Protein AF-A0A4S3JMJ4-F1 (afdb_monomer_lite)

Structure (mmCIF, N/CA/C/O backbone):
data_AF-A0A4S3JMJ4-F1
#
_entry.id   AF-A0A4S3JMJ4-F1
#
loop_
_atom_site.group_PDB
_atom_site.id
_atom_site.type_symbol
_atom_site.label_atom_id
_atom_site.label_alt_id
_atom_site.label_comp_id
_atom_site.label_asym_id
_atom_site.label_entity_id
_atom_site.label_seq_id
_atom_site.pdbx_PDB_ins_code
_atom_site.Cartn_x
_atom_site.Cartn_y
_atom_site.Cartn_z
_atom_site.occupancy
_atom_site.B_iso_or_equiv
_atom_site.auth_seq_id
_atom_site.auth_comp_id
_atom_site.auth_asym_id
_atom_site.auth_atom_id
_atom_site.pdbx_PDB_model_num
ATOM 1 N N . MET A 1 1 ? -53.598 -18.082 16.039 1.00 34.44 1 MET A N 1
ATOM 2 C CA . MET A 1 1 ? -53.865 -16.667 16.364 1.00 34.44 1 MET A CA 1
ATOM 3 C C . MET A 1 1 ? -53.753 -16.555 17.878 1.00 34.44 1 MET A C 1
ATOM 5 O O . MET A 1 1 ? -54.760 -16.618 18.563 1.00 34.44 1 MET A O 1
ATOM 9 N N . PHE A 1 2 ? -52.523 -16.580 18.396 1.00 36.44 2 PHE A N 1
ATOM 10 C CA . PHE A 1 2 ? -52.249 -16.495 19.832 1.00 36.44 2 PHE A CA 1
ATOM 11 C C . PHE A 1 2 ? -51.761 -15.078 20.125 1.00 36.44 2 PHE A C 1
ATOM 13 O O . PHE A 1 2 ? -50.928 -14.547 19.395 1.00 36.44 2 PHE A O 1
ATOM 20 N N . GLN A 1 3 ? -52.410 -14.455 21.102 1.00 43.66 3 GLN A N 1
ATOM 21 C CA . GLN A 1 3 ? -52.150 -13.109 21.587 1.00 43.66 3 GLN A CA 1
ATOM 22 C C . GLN A 1 3 ? -50.841 -13.089 22.370 1.00 43.66 3 GLN A C 1
ATOM 24 O O . GLN A 1 3 ? -50.812 -13.617 23.471 1.00 43.66 3 GLN A O 1
ATOM 29 N N . ASP A 1 4 ? -49.839 -12.394 21.843 1.00 43.75 4 ASP A N 1
ATOM 30 C CA . ASP A 1 4 ? -48.772 -11.784 22.637 1.00 43.75 4 ASP A CA 1
ATOM 31 C C . ASP A 1 4 ? -48.846 -10.271 22.411 1.00 43.75 4 ASP A C 1
ATOM 33 O O . ASP A 1 4 ? -48.038 -9.660 21.717 1.00 43.75 4 ASP A O 1
ATOM 37 N N . VAL A 1 5 ? -49.897 -9.655 22.956 1.00 44.94 5 VAL A N 1
ATOM 38 C CA . VAL A 1 5 ? -49.856 -8.225 23.282 1.00 44.94 5 VAL A CA 1
ATOM 39 C C . VAL A 1 5 ? -49.286 -8.168 24.690 1.00 44.94 5 VAL A C 1
ATOM 41 O O . VAL A 1 5 ? -50.015 -8.048 25.670 1.00 44.94 5 VAL A O 1
ATOM 44 N N . GLU A 1 6 ? -47.980 -8.393 24.793 1.00 57.25 6 GLU A N 1
ATOM 45 C CA . GLU A 1 6 ? -47.245 -8.136 26.022 1.00 57.25 6 GLU A CA 1
ATOM 46 C C . GLU A 1 6 ? -47.404 -6.644 26.327 1.00 57.25 6 GLU A C 1
ATOM 48 O O . GLU A 1 6 ? -47.128 -5.786 25.483 1.00 57.25 6 GLU A O 1
ATOM 53 N N . ASP A 1 7 ? -47.983 -6.348 27.486 1.00 68.69 7 ASP A N 1
ATOM 54 C CA . ASP A 1 7 ? -48.546 -5.043 27.797 1.00 68.69 7 ASP A CA 1
ATOM 55 C C . ASP A 1 7 ? -47.449 -3.968 27.741 1.00 68.69 7 ASP A C 1
ATOM 57 O O . ASP A 1 7 ? -46.546 -3.916 28.581 1.00 68.69 7 ASP A O 1
ATOM 61 N N . THR A 1 8 ? -47.475 -3.136 26.698 1.00 70.25 8 THR A N 1
ATOM 62 C CA . THR A 1 8 ? -46.411 -2.154 26.413 1.00 70.25 8 THR A CA 1
ATOM 63 C C . THR A 1 8 ? -46.143 -1.210 27.593 1.00 70.25 8 THR A C 1
ATOM 65 O O . THR A 1 8 ? -45.007 -0.779 27.799 1.00 70.25 8 THR A O 1
ATOM 68 N N . GLU A 1 9 ? -47.164 -0.948 28.411 1.00 76.06 9 GLU A N 1
ATOM 69 C CA . GLU A 1 9 ? -47.095 -0.153 29.641 1.00 76.06 9 GLU A CA 1
ATOM 70 C C . GLU A 1 9 ? -46.301 -0.856 30.761 1.00 76.06 9 GLU A C 1
ATOM 72 O O . GLU A 1 9 ? -45.517 -0.224 31.479 1.00 76.06 9 GLU A O 1
ATOM 77 N N . SER A 1 10 ? -46.414 -2.185 30.853 1.00 83.25 10 SER A N 1
ATOM 78 C CA . SER A 1 10 ? -45.639 -3.016 31.781 1.00 83.25 10 SER A CA 1
ATOM 79 C C . SER A 1 10 ? -44.152 -3.037 31.413 1.00 83.25 10 SER A C 1
ATOM 81 O O . SER A 1 10 ? -43.294 -2.814 32.269 1.00 83.25 10 SER A O 1
ATOM 83 N N . LEU A 1 11 ? -43.828 -3.190 30.122 1.00 84.81 11 LEU A N 1
ATOM 84 C CA . LEU A 1 11 ? -42.441 -3.143 29.639 1.00 84.81 11 LEU A CA 1
ATOM 85 C C . LEU A 1 11 ? -41.800 -1.760 29.822 1.00 84.81 11 LEU A C 1
ATOM 87 O O . LEU A 1 11 ? -40.613 -1.666 30.142 1.00 84.81 11 LEU A O 1
ATOM 91 N N . MET A 1 12 ? -42.562 -0.676 29.655 1.00 87.44 12 MET A N 1
ATOM 92 C CA . MET A 1 12 ? -42.070 0.678 29.935 1.00 87.44 12 MET A CA 1
ATOM 93 C C . MET A 1 12 ? -41.735 0.869 31.417 1.00 87.44 12 MET A C 1
ATOM 95 O O . MET A 1 12 ? -40.676 1.409 31.740 1.00 87.44 12 MET A O 1
ATOM 99 N N . SER A 1 13 ? -42.585 0.356 32.306 1.00 89.69 13 SER A N 1
ATOM 100 C CA . SER A 1 13 ? -42.365 0.391 33.753 1.00 89.69 13 SER A CA 1
ATOM 101 C C . SER A 1 13 ? -41.167 -0.470 34.172 1.00 89.69 13 SER A C 1
ATOM 103 O O . SER A 1 13 ? -40.343 -0.035 34.974 1.00 89.69 13 SER A O 1
ATOM 105 N N . LEU A 1 14 ? -40.998 -1.651 33.566 1.00 88.94 14 LEU A N 1
ATOM 106 C CA . LEU A 1 14 ? -39.824 -2.500 33.771 1.00 88.94 14 LEU A CA 1
ATOM 107 C C . LEU A 1 14 ? -38.529 -1.776 33.378 1.00 88.94 14 LEU A C 1
ATOM 109 O O . LEU A 1 14 ? -37.580 -1.743 34.160 1.00 88.94 14 LEU A O 1
ATOM 113 N N . ARG A 1 15 ? -38.493 -1.158 32.191 1.00 91.19 15 ARG A N 1
ATOM 114 C CA . ARG A 1 15 ? -37.327 -0.392 31.718 1.00 91.19 15 ARG A CA 1
ATOM 115 C C . ARG A 1 15 ? -36.996 0.765 32.661 1.00 91.19 15 ARG A C 1
ATOM 117 O O . ARG A 1 15 ? -35.828 0.941 32.999 1.00 91.19 15 ARG A O 1
ATOM 124 N N . ALA A 1 16 ? -38.009 1.504 33.118 1.00 90.94 16 ALA A N 1
ATOM 125 C CA . ALA A 1 16 ? -37.833 2.607 34.060 1.00 90.94 16 ALA A CA 1
ATOM 126 C C . ALA A 1 16 ? -37.265 2.134 35.408 1.00 90.94 16 ALA A C 1
ATOM 128 O O . ALA A 1 16 ? -36.331 2.743 35.926 1.00 90.94 16 ALA A O 1
ATOM 129 N N . ASN A 1 17 ? -37.766 1.021 35.948 1.00 91.31 17 ASN A N 1
ATOM 130 C CA . ASN A 1 17 ? -37.261 0.454 37.199 1.00 91.31 17 ASN A CA 1
ATOM 131 C C . ASN A 1 17 ? -35.816 -0.040 37.058 1.00 91.31 17 ASN A C 1
ATOM 133 O O . ASN A 1 17 ? -34.991 0.224 37.926 1.00 91.31 17 ASN A O 1
ATOM 137 N N . ILE A 1 18 ? -35.472 -0.694 35.942 1.00 90.69 18 ILE A N 1
ATOM 138 C CA . ILE A 1 18 ? -34.091 -1.126 35.683 1.00 90.69 18 ILE A CA 1
ATOM 139 C C . ILE A 1 18 ? -33.140 0.072 35.617 1.00 90.69 18 ILE A C 1
ATOM 141 O O . ILE A 1 18 ? -32.036 -0.004 36.157 1.00 90.69 18 ILE A O 1
ATOM 145 N N . ASP A 1 19 ? -33.554 1.168 34.980 1.00 91.31 19 ASP A N 1
ATOM 146 C CA . ASP A 1 19 ? -32.738 2.378 34.879 1.00 91.31 19 ASP A CA 1
ATOM 147 C C . ASP A 1 19 ? -32.598 3.105 36.231 1.00 91.31 19 ASP A C 1
ATOM 149 O O . ASP A 1 19 ? -31.499 3.555 36.564 1.00 91.31 19 ASP A O 1
ATOM 153 N N . ASN A 1 20 ? -33.665 3.166 37.035 1.00 91.12 20 ASN A N 1
ATOM 154 C CA . ASN A 1 20 ? -33.661 3.825 38.347 1.00 91.12 20 ASN A CA 1
ATOM 155 C C . ASN A 1 20 ? -32.886 3.028 39.409 1.00 91.12 20 ASN A C 1
ATOM 157 O O . ASN A 1 20 ? -32.044 3.589 40.113 1.00 91.12 20 ASN A O 1
ATOM 161 N N . ASP A 1 21 ? -33.128 1.719 39.489 1.00 90.44 21 ASP A N 1
ATOM 162 C CA . ASP A 1 21 ? -32.590 0.850 40.542 1.00 90.44 21 ASP A CA 1
ATOM 163 C C . ASP A 1 21 ? -31.323 0.090 40.111 1.00 90.44 21 ASP A C 1
ATOM 165 O O . ASP A 1 21 ? -30.738 -0.655 40.900 1.00 90.44 21 ASP A O 1
ATOM 169 N N . LYS A 1 22 ? -30.864 0.294 38.865 1.00 91.88 22 LYS A N 1
ATOM 170 C CA . LYS A 1 22 ? -29.664 -0.329 38.274 1.00 91.88 22 LYS A CA 1
ATOM 171 C C . LYS A 1 22 ? -29.701 -1.857 38.360 1.00 91.88 22 LYS A C 1
ATOM 173 O O . LYS A 1 22 ? -28.810 -2.492 38.913 1.00 91.88 22 LYS A O 1
ATOM 178 N N . LEU A 1 23 ? -30.759 -2.472 37.848 1.00 91.56 23 LEU A N 1
ATOM 179 C CA . LEU A 1 23 ? -31.047 -3.883 38.138 1.00 91.56 23 LEU A CA 1
ATOM 180 C C . LEU A 1 23 ? -30.217 -4.904 37.337 1.00 91.56 23 LEU A C 1
ATOM 182 O O . LEU A 1 23 ? -30.327 -6.098 37.608 1.00 91.56 23 LEU A O 1
ATOM 186 N N . ILE A 1 24 ? -29.381 -4.479 36.384 1.00 92.44 24 ILE A N 1
ATOM 187 C CA . ILE A 1 24 ? -28.537 -5.396 35.599 1.00 92.44 24 ILE A CA 1
ATOM 188 C C . ILE A 1 24 ? -27.264 -5.692 36.390 1.00 92.44 24 ILE A C 1
ATOM 190 O O . ILE A 1 24 ? -26.502 -4.777 36.693 1.00 92.44 24 ILE A O 1
ATOM 194 N N . TYR A 1 25 ? -27.035 -6.955 36.741 1.00 92.81 25 TYR A N 1
ATOM 195 C CA . TYR A 1 25 ? -25.902 -7.365 37.568 1.00 92.81 25 TYR A CA 1
ATOM 196 C C . TYR A 1 25 ? -24.726 -7.849 36.714 1.00 92.81 25 TYR A C 1
ATOM 198 O O . TYR A 1 25 ? -24.914 -8.544 35.725 1.00 92.81 25 TYR A O 1
ATOM 206 N N . ASP A 1 26 ? -23.507 -7.502 37.111 1.00 90.81 26 ASP A N 1
ATOM 207 C CA . ASP A 1 26 ? -22.284 -8.091 36.571 1.00 90.81 26 ASP A CA 1
ATOM 208 C C . ASP A 1 26 ? -21.587 -8.909 37.665 1.00 90.81 26 ASP A C 1
ATOM 210 O O . ASP A 1 26 ? -21.115 -8.323 38.648 1.00 90.81 26 ASP A O 1
ATOM 214 N N . PRO A 1 27 ? -21.494 -10.242 37.513 1.00 88.19 27 PRO A N 1
ATOM 215 C CA . PRO A 1 27 ? -20.835 -11.096 38.490 1.00 88.19 27 PRO A CA 1
ATOM 216 C C . PRO A 1 27 ? -19.322 -10.865 38.568 1.00 88.19 27 PRO A C 1
ATOM 218 O O . PRO A 1 27 ? -18.734 -11.145 39.607 1.00 88.19 27 PRO A O 1
ATOM 221 N N . HIS A 1 28 ? -18.676 -10.344 37.519 1.00 84.94 28 HIS A N 1
ATOM 222 C CA . HIS A 1 28 ? -17.225 -10.147 37.510 1.00 84.94 28 HIS A CA 1
ATOM 223 C C . HIS A 1 28 ? -16.794 -8.914 38.303 1.00 84.94 28 HIS A C 1
ATOM 225 O O . HIS A 1 28 ? -15.772 -8.945 38.985 1.00 84.94 28 HIS A O 1
ATOM 231 N N . SER A 1 29 ? -17.558 -7.822 38.218 1.00 85.44 29 SER A N 1
ATOM 232 C CA . SER A 1 29 ? -17.281 -6.594 38.976 1.00 85.44 29 SER A CA 1
ATOM 233 C C . SER A 1 29 ? -18.107 -6.447 40.255 1.00 85.44 29 SER A C 1
ATOM 235 O O . SER A 1 29 ? -17.909 -5.472 40.983 1.00 85.44 29 SER A O 1
ATOM 237 N N . GLU A 1 30 ? -19.029 -7.381 40.512 1.00 89.81 30 GLU A N 1
ATOM 238 C CA . GLU A 1 30 ? -20.021 -7.354 41.596 1.00 89.81 30 GLU A CA 1
ATOM 239 C C . GLU A 1 30 ? -20.860 -6.060 41.625 1.00 89.81 30 GLU A C 1
ATOM 241 O O . GLU A 1 30 ? -21.354 -5.625 42.671 1.00 89.81 30 GLU A O 1
ATOM 246 N N . LYS A 1 31 ? -21.034 -5.422 40.462 1.00 92.06 31 LYS A N 1
ATOM 247 C CA . LYS A 1 31 ? -21.736 -4.141 40.315 1.00 92.06 31 LYS A CA 1
ATOM 248 C C . LYS A 1 31 ? -23.061 -4.290 39.588 1.00 92.06 31 LYS A C 1
ATOM 250 O O . LYS A 1 31 ? -23.382 -5.304 38.978 1.00 92.06 31 LYS A O 1
ATOM 255 N N . ARG A 1 32 ? -23.851 -3.230 39.713 1.00 92.81 32 ARG A N 1
ATOM 256 C CA . ARG A 1 32 ? -25.210 -3.099 39.207 1.00 92.81 32 ARG A CA 1
ATOM 257 C C . ARG A 1 32 ? -25.301 -1.892 38.279 1.00 92.81 32 ARG A C 1
ATOM 259 O O . ARG A 1 32 ? -24.840 -0.807 38.646 1.00 92.81 32 ARG A O 1
ATOM 266 N N . TYR A 1 33 ? -25.876 -2.084 37.097 1.00 92.81 33 TYR A N 1
ATOM 267 C CA . TYR A 1 33 ? -25.859 -1.128 35.993 1.00 92.81 33 TYR A CA 1
ATOM 268 C C . TYR A 1 33 ? -27.278 -0.794 35.494 1.00 92.81 33 TYR A C 1
ATOM 270 O O . TYR A 1 33 ? -28.146 -1.670 35.458 1.00 92.81 33 TYR A O 1
ATOM 278 N N . PRO A 1 34 ? -27.538 0.473 35.111 1.00 94.06 34 PRO A N 1
ATOM 279 C CA . PRO A 1 34 ? -28.722 0.844 34.336 1.00 94.06 34 PRO A CA 1
ATOM 280 C C . PRO A 1 34 ? -28.542 0.453 32.861 1.00 94.06 34 PRO A C 1
ATOM 282 O O . PRO A 1 34 ? -27.412 0.262 32.404 1.00 94.06 34 PRO A O 1
ATOM 285 N N . ARG A 1 35 ? -29.622 0.427 32.067 1.00 92.88 35 ARG A N 1
ATOM 286 C CA . ARG A 1 35 ? -29.556 -0.005 30.656 1.00 92.88 35 ARG A CA 1
ATOM 287 C C . ARG A 1 35 ? -28.624 0.869 29.825 1.00 92.88 35 ARG A C 1
ATOM 289 O O . ARG A 1 35 ? -27.892 0.361 28.986 1.00 92.88 35 ARG A O 1
ATOM 296 N N . GLY A 1 36 ? -28.607 2.180 30.082 1.00 87.56 36 GLY A N 1
ATOM 297 C CA . GLY A 1 36 ? -27.750 3.133 29.362 1.00 87.56 36 GLY A CA 1
ATOM 298 C C . GLY A 1 36 ? -26.242 2.887 29.525 1.00 87.56 36 GLY A C 1
ATOM 299 O O . GLY A 1 36 ? -25.457 3.410 28.739 1.00 87.56 36 GLY A O 1
ATOM 300 N N . GLN A 1 37 ? -25.829 2.088 30.514 1.00 91.69 37 GLN A N 1
ATOM 301 C CA . GLN A 1 37 ? -24.431 1.697 30.729 1.00 91.69 37 GLN A CA 1
ATOM 302 C C . GLN A 1 37 ? -24.124 0.280 30.237 1.00 91.69 37 GLN A C 1
ATOM 304 O O . GLN A 1 37 ? -23.021 -0.206 30.461 1.00 91.69 37 GLN A O 1
ATOM 309 N N . CYS A 1 38 ? -25.064 -0.369 29.557 1.00 93.44 38 CYS A N 1
ATOM 310 C CA . CYS A 1 38 ? -24.920 -1.722 29.042 1.00 93.44 38 CYS A CA 1
ATOM 311 C C . CYS A 1 38 ? -24.902 -1.727 27.513 1.00 93.44 38 CYS A C 1
ATOM 313 O O . CYS A 1 38 ? -25.484 -0.853 26.866 1.00 93.44 38 CYS A O 1
ATOM 315 N N . ILE A 1 39 ? -24.246 -2.734 26.946 1.00 95.19 39 ILE A N 1
ATOM 316 C CA . ILE A 1 39 ? -24.194 -2.994 25.512 1.00 95.19 39 ILE A CA 1
ATOM 317 C C . ILE A 1 39 ? -24.253 -4.500 25.255 1.00 95.19 39 ILE A C 1
ATOM 319 O O . ILE A 1 39 ? -23.715 -5.300 26.025 1.00 95.19 39 ILE A O 1
ATOM 323 N N . TRP A 1 40 ? -24.919 -4.898 24.172 1.00 95.50 40 TRP A N 1
ATOM 324 C CA . TRP A 1 40 ? -24.987 -6.302 23.781 1.00 95.50 40 TRP A CA 1
ATOM 325 C C . TRP A 1 40 ? -23.726 -6.721 23.014 1.00 95.50 40 TRP A C 1
ATOM 327 O O . TRP A 1 40 ? -23.715 -6.804 21.791 1.00 95.50 40 TRP A O 1
ATOM 337 N N . ALA A 1 41 ? -22.632 -6.908 23.748 1.00 92.19 41 ALA A N 1
ATOM 338 C CA . ALA A 1 41 ? -21.333 -7.326 23.229 1.00 92.19 41 ALA A CA 1
ATOM 339 C C . ALA A 1 41 ? -20.646 -8.292 24.210 1.00 92.19 41 ALA A C 1
ATOM 341 O O . ALA A 1 41 ? -21.002 -8.296 25.395 1.00 92.19 41 ALA A O 1
ATOM 342 N N . PRO A 1 42 ? -19.657 -9.079 23.743 1.00 88.12 42 PRO A N 1
ATOM 343 C CA . PRO A 1 42 ? -18.972 -10.058 24.586 1.00 88.12 42 PRO A CA 1
ATOM 344 C C . PRO A 1 42 ? -18.136 -9.385 25.670 1.00 88.12 42 PRO A C 1
ATOM 346 O O . PRO A 1 42 ? -18.064 -9.855 26.797 1.00 88.12 42 PRO A O 1
ATOM 349 N N . THR A 1 43 ? -17.556 -8.231 25.351 1.00 87.38 43 THR A N 1
ATOM 350 C CA . THR A 1 43 ? -16.670 -7.490 26.242 1.00 87.38 43 THR A CA 1
ATOM 351 C C . THR A 1 43 ? -17.112 -6.037 26.384 1.00 87.38 43 THR A C 1
ATOM 353 O O . THR A 1 43 ? -18.020 -5.551 25.705 1.00 87.38 43 THR A O 1
ATOM 356 N N . ARG A 1 44 ? -16.478 -5.326 27.321 1.00 87.75 44 ARG A N 1
ATOM 357 C CA . ARG A 1 44 ? -16.705 -3.897 27.558 1.00 87.75 44 ARG A CA 1
ATOM 358 C C . ARG A 1 44 ? -16.294 -3.074 26.333 1.00 87.75 44 ARG A C 1
ATOM 360 O O . ARG A 1 44 ? -15.192 -3.242 25.820 1.00 87.75 44 ARG A O 1
ATOM 367 N N . ILE A 1 45 ? -17.131 -2.115 25.940 1.00 87.56 45 ILE A N 1
ATOM 368 C CA . ILE A 1 45 ? -16.832 -1.155 24.870 1.00 87.56 45 ILE A CA 1
ATOM 369 C C . ILE A 1 45 ? -16.911 0.256 25.456 1.00 87.56 45 ILE A C 1
ATOM 371 O O . ILE A 1 45 ? -17.978 0.734 25.849 1.00 87.56 45 ILE A O 1
ATOM 375 N N . GLY A 1 46 ? -15.757 0.918 25.568 1.00 83.75 46 GLY A N 1
ATOM 376 C CA . GLY A 1 46 ? -15.641 2.221 26.226 1.00 83.75 46 GLY A CA 1
ATOM 377 C C . GLY A 1 46 ? -16.161 2.179 27.666 1.00 83.75 46 GLY A C 1
ATOM 378 O O . GLY A 1 46 ? -15.635 1.455 28.514 1.00 83.75 46 GLY A O 1
ATOM 379 N N . ASN A 1 47 ? -17.223 2.940 27.944 1.00 83.38 47 ASN A N 1
ATOM 380 C CA . ASN A 1 47 ? -17.842 2.993 29.270 1.00 83.38 47 ASN A CA 1
ATOM 381 C C . ASN A 1 47 ? -18.997 2.007 29.488 1.00 83.38 47 ASN A C 1
ATOM 383 O O . ASN A 1 47 ? -19.511 1.934 30.607 1.00 83.38 47 ASN A O 1
ATOM 387 N N . GLN A 1 48 ? -19.382 1.247 28.461 1.00 89.44 48 GLN A N 1
ATOM 388 C CA . GLN A 1 48 ? -20.519 0.334 28.515 1.00 89.44 48 GLN A CA 1
ATOM 389 C C . GLN A 1 48 ? -20.073 -1.104 28.778 1.00 89.44 48 GLN A C 1
ATOM 391 O O . GLN A 1 48 ? -19.128 -1.591 28.156 1.00 89.44 48 GLN A O 1
ATOM 396 N N . ILE A 1 49 ? -20.756 -1.790 29.695 1.00 91.62 49 ILE A N 1
ATOM 397 C CA . ILE A 1 49 ? -20.486 -3.193 30.014 1.00 91.62 49 ILE A CA 1
ATOM 398 C C . ILE A 1 49 ? -21.084 -4.133 28.963 1.00 91.62 49 ILE A C 1
ATOM 400 O O . ILE A 1 49 ? -22.238 -3.961 28.570 1.00 91.62 49 ILE A O 1
ATOM 404 N N . GLY A 1 50 ? -20.292 -5.113 28.524 1.00 93.12 50 GLY A N 1
ATOM 405 C CA . GLY A 1 50 ? -20.735 -6.172 27.621 1.00 93.12 50 GLY A CA 1
ATOM 406 C C . GLY A 1 50 ? -21.543 -7.228 28.367 1.00 93.12 50 GLY A C 1
ATOM 407 O O . GLY A 1 50 ? -21.111 -7.703 29.414 1.00 93.12 50 GLY A O 1
ATOM 408 N N . LEU A 1 51 ? -22.725 -7.564 27.853 1.00 94.62 51 LEU A N 1
ATOM 409 C CA . LEU A 1 51 ? -23.637 -8.517 28.489 1.00 94.62 51 LEU A CA 1
ATOM 410 C C . LEU A 1 51 ? -23.690 -9.891 27.814 1.00 94.62 51 LEU A C 1
ATOM 412 O O . LEU A 1 51 ? -24.174 -10.828 28.445 1.00 94.62 51 LEU A O 1
ATOM 416 N N . SER A 1 52 ? -23.220 -10.042 26.572 1.00 93.94 52 SER A N 1
ATOM 417 C CA . SER A 1 52 ? -23.496 -11.268 25.808 1.00 93.94 52 SER A CA 1
ATOM 418 C C . SER A 1 52 ? -22.705 -12.483 26.304 1.00 93.94 52 SER A C 1
ATOM 420 O O . SER A 1 52 ? -23.154 -13.606 26.121 1.00 93.94 52 SER A O 1
ATOM 422 N N . GLU A 1 53 ? -21.557 -12.290 26.963 1.00 93.50 53 GLU A N 1
ATOM 423 C CA . GLU A 1 53 ? -20.845 -13.382 27.651 1.00 93.50 53 GLU A CA 1
ATOM 424 C C . GLU A 1 53 ? -21.412 -13.675 29.048 1.00 93.50 53 GLU A C 1
ATOM 426 O O . GLU A 1 53 ? -21.383 -14.819 29.496 1.00 93.50 53 GLU A O 1
ATOM 431 N N . ILE A 1 54 ? -21.955 -12.662 29.732 1.00 93.31 54 ILE A N 1
ATOM 432 C CA . ILE A 1 54 ? -22.536 -12.809 31.077 1.00 93.31 54 ILE A CA 1
ATOM 433 C C . ILE A 1 54 ? -23.885 -13.535 30.997 1.00 93.31 54 ILE A C 1
ATOM 435 O O . ILE A 1 54 ? -24.220 -14.350 31.857 1.00 93.31 54 ILE A O 1
ATOM 439 N N . TYR A 1 55 ? -24.661 -13.230 29.957 1.00 94.00 55 TYR A N 1
ATOM 440 C CA . TYR A 1 55 ? -26.035 -13.684 29.783 1.00 94.00 55 TYR A CA 1
ATOM 441 C C . TYR A 1 55 ? -26.296 -14.229 28.369 1.00 94.00 55 TYR A C 1
ATOM 443 O O . TYR A 1 55 ? -27.200 -13.733 27.699 1.00 94.00 55 TYR A O 1
ATOM 451 N N . PRO A 1 56 ? -25.554 -15.247 27.898 1.00 93.31 56 PRO A N 1
ATOM 452 C CA . PRO A 1 56 ? -25.582 -15.679 26.496 1.00 93.31 56 PRO A CA 1
ATOM 453 C C . PRO A 1 56 ? -26.974 -16.105 26.011 1.00 93.31 56 PRO A C 1
ATOM 455 O O . PRO A 1 56 ? -27.345 -15.817 24.878 1.00 93.31 56 PRO A O 1
ATOM 458 N N . ASP A 1 57 ? -27.776 -16.715 26.886 1.00 95.44 57 ASP A N 1
ATOM 459 C CA . ASP A 1 57 ? -29.105 -17.233 26.543 1.00 95.44 57 ASP A CA 1
ATOM 460 C C . ASP A 1 57 ? -30.225 -16.174 26.617 1.00 95.44 57 ASP A C 1
ATOM 462 O O . ASP A 1 57 ? -31.395 -16.492 26.411 1.00 95.44 57 ASP A O 1
ATOM 466 N N . LEU A 1 58 ? -29.900 -14.917 26.952 1.00 94.25 58 LEU A N 1
ATOM 467 C CA . LEU A 1 58 ? -30.883 -13.853 27.214 1.00 94.25 58 LEU A CA 1
ATOM 468 C C . LEU A 1 58 ? -30.871 -12.731 26.164 1.00 94.25 58 LEU A C 1
ATOM 470 O O . LEU A 1 58 ? -31.330 -11.624 26.453 1.00 94.25 58 LEU A O 1
ATOM 474 N N . GLU A 1 59 ? -30.382 -13.001 24.953 1.00 93.19 59 GLU A N 1
ATOM 475 C CA . GLU A 1 59 ? -30.327 -12.019 23.859 1.00 93.19 59 GLU A CA 1
ATOM 476 C C . GLU A 1 59 ? -31.683 -11.362 23.587 1.00 93.19 59 GLU A C 1
ATOM 478 O O . GLU A 1 59 ? -31.796 -10.141 23.667 1.00 93.19 59 GLU A O 1
ATOM 483 N N . GLU A 1 60 ? -32.730 -12.160 23.358 1.00 93.25 60 GLU A N 1
ATOM 484 C CA . GLU A 1 60 ? -34.083 -11.659 23.072 1.00 93.25 60 GLU A CA 1
ATOM 485 C C . GLU A 1 60 ? -34.602 -10.757 24.208 1.00 93.25 60 GLU A C 1
ATOM 487 O O . GLU A 1 60 ? -35.214 -9.708 23.991 1.00 93.25 60 GLU A O 1
ATOM 492 N N . PHE A 1 61 ? -34.302 -11.114 25.459 1.00 92.88 61 PHE A N 1
ATOM 493 C CA . PHE A 1 61 ? -34.701 -10.305 26.604 1.00 92.88 61 PHE A CA 1
ATOM 494 C C . PHE A 1 61 ? -33.947 -8.969 26.647 1.00 92.88 61 PHE A C 1
ATOM 496 O O . PHE A 1 61 ? -34.559 -7.911 26.808 1.00 92.88 61 PHE A O 1
ATOM 503 N N . PHE A 1 62 ? -32.624 -8.974 26.491 1.00 94.25 62 PHE A N 1
ATOM 504 C CA . PHE A 1 62 ? -31.836 -7.748 26.597 1.00 94.25 62 PHE A CA 1
ATOM 505 C C . PHE A 1 62 ? -31.987 -6.834 25.379 1.00 94.25 62 PHE A C 1
ATOM 507 O O . PHE A 1 62 ? -32.152 -5.621 25.544 1.00 94.25 62 PHE A O 1
ATOM 514 N N . VAL A 1 63 ? -31.971 -7.397 24.175 1.00 93.62 63 VAL A N 1
ATOM 515 C CA . VAL A 1 63 ? -32.025 -6.640 22.924 1.00 93.62 63 VAL A CA 1
ATOM 516 C C . VAL A 1 63 ? -33.460 -6.226 22.608 1.00 93.62 63 VAL A C 1
ATOM 518 O O . VAL A 1 63 ? -33.718 -5.032 22.457 1.00 93.62 63 VAL A O 1
ATOM 521 N N . ASP A 1 64 ? -34.421 -7.151 22.610 1.00 91.62 64 ASP A N 1
ATOM 522 C CA . ASP A 1 64 ? -35.777 -6.846 22.132 1.00 91.62 64 ASP A CA 1
ATOM 523 C C . ASP A 1 64 ? -36.669 -6.280 23.240 1.00 91.62 64 ASP A C 1
ATOM 525 O O . ASP A 1 64 ? -37.399 -5.302 23.040 1.00 91.62 64 ASP A O 1
ATOM 529 N N . ARG A 1 65 ? -36.605 -6.852 24.451 1.00 91.31 65 ARG A N 1
ATOM 530 C CA . ARG A 1 65 ? -37.445 -6.392 25.572 1.00 91.31 65 ARG A CA 1
ATOM 531 C C . ARG A 1 65 ? -36.841 -5.200 26.293 1.00 91.31 65 ARG A C 1
ATOM 533 O O . ARG A 1 65 ? -37.541 -4.207 26.508 1.00 91.31 65 ARG A O 1
ATOM 540 N N . LEU A 1 66 ? -35.556 -5.236 26.631 1.00 91.19 66 LEU A N 1
ATOM 541 C CA . LEU A 1 66 ? -34.891 -4.136 27.333 1.00 91.19 66 LEU A CA 1
ATOM 542 C C . LEU A 1 66 ? -34.298 -3.073 26.405 1.00 91.19 66 LEU A C 1
ATOM 544 O O . LEU A 1 66 ? -33.915 -2.018 26.908 1.00 91.19 66 LEU A O 1
ATOM 548 N N . LEU A 1 67 ? -34.295 -3.270 25.082 1.00 92.25 67 LEU A N 1
ATOM 549 C CA . LEU A 1 67 ? -33.759 -2.309 24.106 1.00 92.25 67 LEU A CA 1
ATOM 550 C C . LEU A 1 67 ? -32.293 -1.936 24.370 1.00 92.25 67 LEU A C 1
ATOM 552 O O . LEU A 1 67 ? -31.884 -0.791 24.141 1.00 92.25 67 LEU A O 1
ATOM 556 N N . ILE A 1 68 ? -31.507 -2.878 24.894 1.00 92.69 68 ILE A N 1
ATOM 557 C CA . ILE A 1 68 ? -30.057 -2.729 24.983 1.00 92.69 68 ILE A CA 1
ATOM 558 C C . ILE A 1 68 ? -29.501 -2.943 23.585 1.00 92.69 68 ILE A C 1
ATOM 560 O O . ILE A 1 68 ? -29.694 -3.984 22.966 1.00 92.69 68 ILE A O 1
ATOM 564 N N . LYS A 1 69 ? -28.840 -1.913 23.068 1.00 90.88 69 LYS A N 1
ATOM 565 C CA . LYS A 1 69 ? -28.399 -1.903 21.679 1.00 90.88 69 LYS A CA 1
ATOM 566 C C . LYS A 1 69 ? -27.188 -2.827 21.490 1.00 90.88 69 LYS A C 1
ATOM 568 O O . LYS A 1 69 ? -26.326 -2.864 22.375 1.00 90.88 69 LYS A O 1
ATOM 573 N N . PRO A 1 70 ? -27.079 -3.513 20.340 1.00 91.06 70 PRO A N 1
ATOM 574 C CA . PRO A 1 70 ? -25.799 -4.038 19.887 1.00 91.06 70 PRO A CA 1
ATOM 575 C C . PRO A 1 70 ? -24.835 -2.880 19.554 1.00 91.06 70 PRO A C 1
ATOM 577 O O . PRO A 1 70 ? -25.277 -1.731 19.416 1.00 91.06 70 PRO A O 1
ATOM 580 N N . PRO A 1 71 ? -23.525 -3.151 19.424 1.00 92.62 71 PRO A N 1
ATOM 581 C CA . PRO A 1 71 ? -22.548 -2.139 19.060 1.00 92.62 71 PRO A CA 1
ATOM 582 C C . PRO A 1 71 ? -22.870 -1.485 17.723 1.00 92.62 71 PRO A C 1
ATOM 584 O O . PRO A 1 71 ? -23.134 -2.159 16.728 1.00 92.62 71 PRO A O 1
ATOM 587 N N . SER A 1 72 ? -22.822 -0.157 17.706 1.00 92.31 72 SER A N 1
ATOM 588 C CA . SER A 1 72 ? -22.898 0.639 16.488 1.00 92.31 72 SER A CA 1
ATOM 589 C C . SER A 1 72 ? -21.580 1.366 16.239 1.00 92.31 72 SER A C 1
ATOM 591 O O . SER A 1 72 ? -20.704 1.444 17.103 1.00 92.31 72 SER A O 1
ATOM 593 N N . LEU A 1 73 ? -21.455 1.959 15.056 1.00 92.12 73 LEU A N 1
ATOM 594 C CA . LEU A 1 73 ? -20.326 2.813 14.703 1.00 92.12 73 LEU A CA 1
ATOM 595 C C . LEU A 1 73 ? -20.140 3.972 15.712 1.00 92.12 73 LEU A C 1
ATOM 597 O O . LEU A 1 73 ? -19.021 4.212 16.166 1.00 92.12 73 LEU A O 1
ATOM 601 N N . ASP A 1 74 ? -21.230 4.589 16.188 1.00 90.81 74 ASP A N 1
ATOM 602 C CA . ASP A 1 74 ? -21.193 5.621 17.242 1.00 90.81 74 ASP A CA 1
ATOM 603 C C . ASP A 1 74 ? -20.628 5.109 18.577 1.00 90.81 74 ASP A C 1
ATOM 605 O O . ASP A 1 74 ? -19.939 5.844 19.298 1.00 90.81 74 ASP A O 1
ATOM 609 N N . THR A 1 75 ? -20.905 3.846 18.920 1.00 92.12 75 THR A N 1
ATOM 610 C CA . THR A 1 75 ? -20.345 3.203 20.113 1.00 92.12 75 THR A CA 1
ATOM 611 C C . THR A 1 75 ? -18.821 3.160 20.020 1.00 92.12 75 THR A C 1
ATOM 613 O O . THR A 1 75 ? -18.133 3.604 20.942 1.00 92.12 75 THR A O 1
ATOM 616 N N . TYR A 1 76 ? -18.280 2.680 18.899 1.00 94.00 76 TYR A N 1
ATOM 617 C CA . TYR A 1 76 ? -16.832 2.568 18.714 1.00 94.00 76 TYR A CA 1
ATOM 618 C C . TYR A 1 76 ? -16.149 3.929 18.543 1.00 94.00 76 TYR A C 1
ATOM 620 O O . TYR A 1 76 ? -15.028 4.122 19.012 1.00 94.00 76 TYR A O 1
ATOM 628 N N . PHE A 1 77 ? -16.836 4.922 17.976 1.00 92.69 77 PHE A N 1
ATOM 629 C CA . PHE A 1 77 ? -16.350 6.304 17.968 1.00 92.69 77 PHE A CA 1
ATOM 630 C C . PHE A 1 77 ? -16.217 6.868 19.376 1.00 92.69 77 PHE A C 1
ATOM 632 O O . PHE A 1 77 ? -15.218 7.508 19.705 1.00 92.69 77 PHE A O 1
ATOM 639 N N . SER A 1 78 ? -17.217 6.617 20.219 1.00 89.94 78 SER A N 1
ATOM 640 C CA . SER A 1 78 ? -17.192 7.030 21.620 1.00 89.94 78 SER A CA 1
ATOM 641 C C . SER A 1 78 ? -16.075 6.313 22.385 1.00 89.94 78 SER A C 1
ATOM 643 O O . SER A 1 78 ? -15.401 6.940 23.201 1.00 89.94 78 SER A O 1
ATOM 645 N N . GLN A 1 79 ? -15.820 5.035 22.075 1.00 91.75 79 GLN A N 1
ATOM 646 C CA . GLN A 1 79 ? -14.683 4.288 22.615 1.00 91.75 79 GLN A CA 1
ATOM 647 C C . GLN A 1 79 ? -13.345 4.919 22.210 1.00 91.75 79 GLN A C 1
ATOM 649 O O . GLN A 1 79 ? -12.540 5.210 23.091 1.00 91.75 79 GLN A O 1
ATOM 654 N N . LEU A 1 80 ? -13.109 5.187 20.921 1.00 92.31 80 LEU A N 1
ATOM 655 C CA . LEU A 1 80 ? -11.864 5.824 20.467 1.00 92.31 80 LEU A CA 1
ATOM 656 C C . LEU A 1 80 ? -11.657 7.208 21.091 1.00 92.31 80 LEU A C 1
ATOM 658 O O . LEU A 1 80 ? -10.544 7.542 21.491 1.00 92.31 80 LEU A O 1
ATOM 662 N N . LYS A 1 81 ? -12.727 7.999 21.224 1.00 90.12 81 LYS A N 1
ATOM 663 C CA . LYS A 1 81 ? -12.673 9.303 21.900 1.00 90.12 81 LYS A CA 1
ATOM 664 C C . LYS A 1 81 ? -12.300 9.161 23.375 1.00 90.12 81 LYS A C 1
ATOM 666 O O . LYS A 1 81 ? -11.435 9.899 23.833 1.00 90.12 81 LYS A O 1
ATOM 671 N N . SER A 1 82 ? -12.887 8.202 24.096 1.00 88.44 82 SER A N 1
ATOM 672 C CA . SER A 1 82 ? -12.506 7.901 25.487 1.00 88.44 82 SER A CA 1
ATOM 673 C C . SER A 1 82 ? -11.023 7.564 25.578 1.00 88.44 82 SER A C 1
ATOM 675 O O . SER A 1 82 ? -10.285 8.243 26.290 1.00 88.44 82 SER A O 1
ATOM 677 N N . LEU A 1 83 ? -10.581 6.600 24.765 1.00 88.12 83 LEU A N 1
ATOM 678 C CA . LEU A 1 83 ? -9.196 6.142 24.731 1.00 88.12 83 LEU A CA 1
ATOM 679 C C . LEU A 1 83 ? -8.230 7.297 24.443 1.00 88.12 83 LEU A C 1
ATOM 681 O O . LEU A 1 83 ? -7.208 7.393 25.101 1.00 88.12 83 LEU A O 1
ATOM 685 N N . SER A 1 84 ? -8.572 8.235 23.552 1.00 82.44 84 SER A N 1
ATOM 686 C CA . SER A 1 84 ? -7.713 9.397 23.255 1.00 82.44 84 SER A CA 1
ATOM 687 C C . SER A 1 84 ? -7.494 10.363 24.430 1.00 82.44 84 SER A C 1
ATOM 689 O O . SER A 1 84 ? -6.558 11.157 24.404 1.00 82.44 84 SER A O 1
ATOM 691 N N . THR A 1 85 ? -8.348 10.315 25.457 1.00 82.25 85 THR A N 1
ATOM 692 C CA . THR A 1 85 ? -8.276 11.201 26.635 1.00 82.25 85 THR A CA 1
ATOM 693 C C . THR A 1 85 ? -7.679 10.532 27.872 1.00 82.25 85 THR A C 1
ATOM 695 O O . THR A 1 85 ? -7.458 11.194 28.886 1.00 82.25 85 THR A O 1
ATOM 698 N N . GLU A 1 86 ? -7.428 9.226 27.817 1.00 78.81 86 GLU A N 1
ATOM 699 C CA . GLU A 1 86 ? -6.910 8.459 28.944 1.00 78.81 86 GLU A CA 1
ATOM 700 C C . GLU A 1 86 ? -5.387 8.607 29.067 1.00 78.81 86 GLU A C 1
ATOM 702 O O . GLU A 1 86 ? -4.650 8.548 28.087 1.00 78.81 86 GLU A O 1
ATOM 707 N N . ASN A 1 87 ? -4.884 8.741 30.299 1.00 65.81 87 ASN A N 1
ATOM 708 C CA . ASN A 1 87 ? -3.444 8.887 30.560 1.00 65.81 87 ASN A CA 1
ATOM 709 C C . ASN A 1 87 ? -2.625 7.621 30.225 1.00 65.81 87 ASN A C 1
ATOM 711 O O . ASN A 1 87 ? -1.399 7.677 30.191 1.00 65.81 87 ASN A O 1
ATOM 715 N N . SER A 1 88 ? -3.278 6.469 30.034 1.00 73.31 88 SER A N 1
ATOM 716 C CA . SER A 1 88 ? -2.637 5.188 29.718 1.00 73.31 88 SER A CA 1
ATOM 717 C C . SER A 1 88 ? -3.448 4.451 28.656 1.00 73.31 88 SER A C 1
ATOM 719 O O . SER A 1 88 ? -4.289 3.608 28.957 1.00 73.31 88 SER A O 1
ATOM 721 N N . VAL A 1 89 ? -3.208 4.807 27.396 1.00 78.81 89 VAL A N 1
ATOM 722 C CA . VAL A 1 89 ? -3.905 4.220 26.249 1.00 78.81 89 VAL A CA 1
ATOM 723 C C . VAL A 1 89 ? -3.240 2.909 25.853 1.00 78.81 89 VAL A C 1
ATOM 725 O O . VAL A 1 89 ? -2.098 2.892 25.381 1.00 78.81 89 VAL A O 1
ATOM 728 N N . LYS A 1 90 ? -3.961 1.797 26.000 1.00 84.06 90 LYS A N 1
ATOM 729 C CA . LYS A 1 90 ? -3.494 0.506 25.492 1.00 84.06 90 LYS A CA 1
ATOM 730 C C . LYS A 1 90 ? -3.639 0.470 23.978 1.00 84.06 90 LYS A C 1
ATOM 732 O O . LYS A 1 90 ? -4.729 0.640 23.438 1.00 84.06 90 LYS A O 1
ATOM 737 N N . TYR A 1 91 ? -2.533 0.193 23.300 1.00 86.69 91 TYR A N 1
ATOM 738 C CA . TYR A 1 91 ? -2.505 0.084 21.845 1.00 86.69 91 TYR A CA 1
ATOM 739 C C . TYR A 1 91 ? -3.518 -0.942 21.313 1.00 86.69 91 TYR A C 1
ATOM 741 O O . TYR A 1 91 ? -4.242 -0.648 20.365 1.00 86.69 91 TYR A O 1
ATOM 749 N N . ASP A 1 92 ? -3.608 -2.117 21.944 1.00 89.06 92 ASP A N 1
ATOM 750 C CA . ASP A 1 92 ? -4.482 -3.202 21.478 1.00 89.06 92 ASP A CA 1
ATOM 751 C C . ASP A 1 92 ? -5.967 -2.807 21.514 1.00 89.06 92 ASP A C 1
ATOM 753 O O . ASP A 1 92 ? -6.724 -3.169 20.610 1.00 89.06 92 ASP A O 1
ATOM 757 N N . ASP A 1 93 ? -6.374 -1.992 22.493 1.00 89.06 93 ASP A N 1
ATOM 758 C CA . ASP A 1 93 ? -7.746 -1.483 22.602 1.00 89.06 93 ASP A CA 1
ATOM 759 C C . ASP A 1 93 ? -8.062 -0.508 21.456 1.00 89.06 93 ASP A C 1
ATOM 761 O O . ASP A 1 93 ? -9.140 -0.570 20.860 1.00 89.06 93 ASP A O 1
ATOM 765 N N . VAL A 1 94 ? -7.099 0.348 21.089 1.00 91.75 94 VAL A N 1
ATOM 766 C CA . VAL A 1 94 ? -7.231 1.286 19.962 1.00 91.75 94 VAL A CA 1
ATOM 767 C C . VAL A 1 94 ? -7.322 0.541 18.635 1.00 91.75 94 VAL A C 1
ATOM 769 O O . VAL A 1 94 ? -8.223 0.813 17.843 1.00 91.75 94 VAL A O 1
ATOM 772 N N . ILE A 1 95 ? -6.432 -0.425 18.383 1.00 92.69 95 ILE A N 1
ATOM 773 C CA . ILE A 1 95 ? -6.468 -1.210 17.141 1.00 92.69 95 ILE A CA 1
ATOM 774 C C . ILE A 1 95 ? -7.751 -2.024 17.036 1.00 92.69 95 ILE A C 1
ATOM 776 O O . ILE A 1 95 ? -8.343 -2.086 15.959 1.00 92.69 95 ILE A O 1
ATOM 780 N N . THR A 1 96 ? -8.204 -2.618 18.138 1.00 92.75 96 THR A N 1
ATOM 781 C CA . THR A 1 96 ? -9.466 -3.365 18.171 1.00 92.75 96 THR A CA 1
ATOM 782 C C . THR A 1 96 ? -10.643 -2.455 17.833 1.00 92.75 96 THR A C 1
ATOM 784 O O . THR A 1 96 ? -11.459 -2.808 16.985 1.00 92.75 96 THR A O 1
ATOM 787 N N . ALA A 1 97 ? -10.702 -1.252 18.410 1.00 93.69 97 ALA A N 1
ATOM 788 C CA . ALA A 1 97 ? -11.741 -0.281 18.085 1.00 93.69 97 ALA A CA 1
ATOM 789 C C . ALA A 1 97 ? -11.687 0.168 16.611 1.00 93.69 97 ALA A C 1
ATOM 791 O O . ALA A 1 97 ? -12.727 0.222 15.957 1.00 93.69 97 ALA A O 1
ATOM 792 N N . ILE A 1 98 ? -10.493 0.420 16.055 1.00 95.81 98 ILE A N 1
ATOM 793 C CA . ILE A 1 98 ? -10.319 0.747 14.628 1.00 95.81 98 ILE A CA 1
ATOM 794 C C . ILE A 1 98 ? -10.816 -0.395 13.734 1.00 95.81 98 ILE A C 1
ATOM 796 O O . ILE A 1 98 ? -11.519 -0.139 12.759 1.00 95.81 98 ILE A O 1
ATOM 800 N N . ARG A 1 99 ? -10.471 -1.649 14.051 1.00 95.31 99 ARG A N 1
ATOM 801 C CA . ARG A 1 99 ? -10.924 -2.824 13.290 1.00 95.31 99 ARG A CA 1
ATOM 802 C C . ARG A 1 99 ? -12.440 -2.967 13.335 1.00 95.31 99 ARG A C 1
ATOM 804 O O . ARG A 1 99 ? -13.052 -3.072 12.281 1.00 95.31 99 ARG A O 1
ATOM 811 N N . ASN A 1 100 ? -13.035 -2.852 14.521 1.00 94.56 100 ASN A N 1
ATOM 812 C CA . ASN A 1 100 ? -14.485 -2.909 14.670 1.00 94.56 100 ASN A CA 1
ATOM 813 C C . ASN A 1 100 ? -15.182 -1.826 13.840 1.00 94.56 100 ASN A C 1
ATOM 815 O O . ASN A 1 100 ? -16.204 -2.107 13.235 1.00 94.56 100 ASN A O 1
ATOM 819 N N . ILE A 1 101 ? -14.628 -0.608 13.763 1.00 96.00 101 ILE A N 1
ATOM 820 C CA . ILE A 1 101 ? -15.150 0.449 12.882 1.00 96.00 101 ILE A CA 1
ATOM 821 C C . ILE A 1 101 ? -14.975 0.072 11.410 1.00 96.00 101 ILE A C 1
ATOM 823 O O . ILE A 1 101 ? -15.906 0.234 10.628 1.00 96.00 101 ILE A O 1
ATOM 827 N N . ASN A 1 102 ? -13.796 -0.420 11.025 1.00 96.31 102 ASN A N 1
ATOM 828 C CA . ASN A 1 102 ? -13.498 -0.836 9.656 1.00 96.31 102 ASN A CA 1
ATOM 829 C C . ASN A 1 102 ? -14.463 -1.925 9.157 1.00 96.31 102 ASN A C 1
ATOM 831 O O . ASN A 1 102 ? -14.846 -1.888 7.991 1.00 96.31 102 ASN A O 1
ATOM 835 N N . ASP A 1 103 ? -14.915 -2.827 10.030 1.00 94.69 103 ASP A N 1
ATOM 836 C CA . ASP A 1 103 ? -15.869 -3.893 9.693 1.00 94.69 103 ASP A CA 1
ATOM 837 C C . ASP A 1 103 ? -17.257 -3.359 9.285 1.00 94.69 103 ASP A C 1
ATOM 839 O O . ASP A 1 103 ? -17.984 -4.029 8.548 1.00 94.69 103 ASP A O 1
ATOM 843 N N . PHE A 1 104 ? -17.608 -2.122 9.665 1.00 94.06 104 PHE A N 1
ATOM 844 C CA . PHE A 1 104 ? -18.809 -1.439 9.162 1.00 94.06 104 PHE A CA 1
ATOM 845 C C . PHE A 1 104 ? -18.646 -0.882 7.738 1.00 94.06 104 PHE A C 1
ATOM 847 O O . PHE A 1 104 ? -19.618 -0.369 7.189 1.00 94.06 104 PHE A O 1
ATOM 854 N N . ASN A 1 105 ? -17.458 -0.978 7.127 1.00 94.00 105 ASN A N 1
ATOM 855 C CA . ASN A 1 105 ? -17.120 -0.365 5.835 1.00 94.00 105 ASN A CA 1
ATOM 856 C C . ASN A 1 105 ? -17.532 1.121 5.756 1.00 94.00 105 ASN A C 1
ATOM 858 O O . ASN A 1 105 ? -18.317 1.500 4.881 1.00 94.00 105 ASN A O 1
ATOM 862 N N . PRO A 1 106 ? -17.036 1.962 6.681 1.00 94.44 106 PRO A N 1
ATOM 863 C CA . PRO A 1 106 ? -17.467 3.347 6.794 1.00 94.44 106 PRO A CA 1
ATOM 864 C C . PRO A 1 106 ? -17.049 4.157 5.565 1.00 94.44 106 PRO A C 1
ATOM 866 O O . PRO A 1 106 ? -15.982 3.937 4.992 1.00 94.44 106 PRO A O 1
ATOM 869 N N . THR A 1 107 ? -17.873 5.128 5.187 1.00 95.00 107 THR A N 1
ATOM 870 C CA . THR A 1 107 ? -17.538 6.130 4.171 1.00 95.00 107 THR A CA 1
ATOM 871 C C . THR A 1 107 ? -16.753 7.293 4.782 1.00 95.00 107 THR A C 1
ATOM 873 O O . THR A 1 107 ? -16.657 7.430 6.001 1.00 95.00 107 THR A O 1
ATOM 876 N N . GLU A 1 108 ? -16.215 8.185 3.945 1.00 94.50 108 GLU A N 1
ATOM 877 C CA . GLU A 1 108 ? -15.540 9.396 4.433 1.00 94.50 108 GLU A CA 1
ATOM 878 C C . GLU A 1 108 ? -16.451 10.264 5.317 1.00 94.50 108 GLU A C 1
ATOM 880 O O . GLU A 1 108 ? -16.011 10.747 6.359 1.00 94.50 108 GLU A O 1
ATOM 885 N N . LEU A 1 109 ? -17.730 10.401 4.946 1.00 94.81 109 LEU A N 1
ATOM 886 C CA . LEU A 1 109 ? -18.710 11.171 5.717 1.00 94.81 109 LEU A CA 1
ATOM 887 C C . LEU A 1 109 ? -18.957 10.566 7.101 1.00 94.81 109 LEU A C 1
ATOM 889 O O . LEU A 1 109 ? -19.110 11.307 8.071 1.00 94.81 109 LEU A O 1
ATOM 893 N N . ASP A 1 110 ? -18.954 9.235 7.199 1.00 94.94 110 ASP A N 1
ATOM 894 C CA . ASP A 1 110 ? -19.121 8.543 8.477 1.00 94.94 110 ASP A CA 1
ATOM 895 C C . ASP A 1 110 ? -17.932 8.813 9.404 1.00 94.94 110 ASP A C 1
ATOM 897 O O . ASP A 1 110 ? -18.113 8.937 10.610 1.00 94.94 110 ASP A O 1
ATOM 901 N N . LEU A 1 111 ? -16.717 8.942 8.857 1.00 95.94 111 LEU A N 1
ATOM 902 C CA . LEU A 1 111 ? -15.488 9.125 9.635 1.00 95.94 111 LEU A CA 1
ATOM 903 C C . LEU A 1 111 ? -15.136 10.588 9.947 1.00 95.94 111 LEU A C 1
ATOM 905 O O . LEU A 1 111 ? -14.198 10.828 10.713 1.00 95.94 111 LEU A O 1
ATOM 909 N N . GLU A 1 112 ? -15.885 11.569 9.434 1.00 94.12 112 GLU A N 1
ATOM 910 C CA . GLU A 1 112 ? -15.705 12.996 9.757 1.00 94.12 112 GLU A CA 1
ATOM 911 C C . GLU A 1 112 ? -15.537 13.277 11.265 1.00 94.12 112 GLU A C 1
ATOM 913 O O . GLU A 1 112 ? -14.596 13.986 11.642 1.00 94.12 112 GLU A O 1
ATOM 918 N N . PRO A 1 113 ? -16.339 12.683 12.178 1.00 93.19 113 PRO A N 1
ATOM 919 C CA . PRO A 1 113 ? -16.212 12.929 13.614 1.00 93.19 113 PRO A CA 1
ATOM 920 C C . PRO A 1 113 ? -14.891 12.454 14.234 1.00 93.19 113 PRO A C 1
ATOM 922 O O . PRO A 1 113 ? -14.616 12.809 15.384 1.00 93.19 113 PRO A O 1
ATOM 925 N N . LEU A 1 114 ? -14.109 11.631 13.524 1.00 94.25 114 LEU A N 1
ATOM 926 C CA . LEU A 1 114 ? -12.816 11.116 13.974 1.00 94.25 114 LEU A CA 1
ATOM 927 C C . LEU A 1 114 ? -11.625 11.936 13.475 1.00 94.25 114 LEU A C 1
ATOM 929 O O . LEU A 1 114 ? -10.556 11.831 14.071 1.00 94.25 114 LEU A O 1
ATOM 933 N N . LYS A 1 115 ? -11.777 12.781 12.445 1.00 93.31 115 LYS A N 1
ATOM 934 C CA . LYS A 1 115 ? -10.647 13.528 11.855 1.00 93.31 115 LYS A CA 1
ATOM 935 C C . LYS A 1 115 ? -9.899 14.394 12.886 1.00 93.31 115 LYS A C 1
ATOM 937 O O . LYS A 1 115 ? -8.676 14.499 12.846 1.00 93.31 115 LYS A O 1
ATOM 942 N N . ALA A 1 116 ? -10.617 14.958 13.860 1.00 92.31 116 ALA A N 1
ATOM 943 C CA . ALA A 1 116 ? -10.039 15.772 14.937 1.00 92.31 116 ALA A CA 1
ATOM 944 C C . ALA A 1 116 ? -9.603 14.975 16.186 1.00 92.31 116 ALA A C 1
ATOM 946 O O . ALA A 1 116 ? -9.042 15.555 17.113 1.00 92.31 116 ALA A O 1
ATOM 947 N N . VAL A 1 117 ? -9.877 13.669 16.248 1.00 93.62 117 VAL A N 1
ATOM 948 C CA . VAL A 1 117 ? -9.588 12.835 17.425 1.00 93.62 117 VAL A CA 1
ATOM 949 C C . VAL A 1 117 ? -8.147 12.335 17.361 1.00 93.62 117 VAL A C 1
ATOM 951 O O . VAL A 1 117 ? -7.688 11.882 16.315 1.00 93.62 117 VAL A O 1
ATOM 954 N N . GLN A 1 118 ? -7.430 12.384 18.484 1.00 93.62 118 GLN A N 1
ATOM 955 C CA . GLN A 1 118 ? -6.055 11.892 18.584 1.00 93.62 118 GLN A CA 1
ATOM 956 C C . GLN A 1 118 ? -6.031 10.403 18.936 1.00 93.62 118 GLN A C 1
ATOM 958 O O . GLN A 1 118 ? -5.884 10.030 20.094 1.00 93.62 118 GLN A O 1
ATOM 963 N N . PHE A 1 119 ? -6.212 9.541 17.938 1.00 93.44 119 PHE A N 1
ATOM 964 C CA . PHE A 1 119 ? -6.271 8.086 18.138 1.00 93.44 119 PHE A CA 1
ATOM 965 C C . PHE A 1 119 ? -5.302 7.302 17.247 1.00 93.44 119 PHE A C 1
ATOM 967 O O . PHE A 1 119 ? -5.195 6.088 17.394 1.00 93.44 119 PHE A O 1
ATOM 974 N N . LEU A 1 120 ? -4.591 7.953 16.323 1.00 94.50 120 LEU A N 1
ATOM 975 C CA . LEU A 1 120 ? -3.666 7.267 15.424 1.00 94.50 120 LEU A CA 1
ATOM 976 C C . LEU A 1 120 ? -2.304 7.108 16.110 1.00 94.50 120 LEU A C 1
ATOM 978 O O . LEU A 1 120 ? -1.660 8.119 16.390 1.00 94.50 120 LEU A O 1
ATOM 982 N N . PRO A 1 121 ? -1.839 5.879 16.387 1.00 92.81 121 PRO A N 1
ATOM 983 C CA . PRO A 1 121 ? -0.563 5.672 17.060 1.00 92.81 121 PRO A CA 1
ATOM 984 C C . PRO A 1 121 ? 0.589 5.962 16.095 1.00 92.81 121 PRO A C 1
ATOM 986 O O . PRO A 1 121 ? 0.717 5.292 15.077 1.00 92.81 121 PRO A O 1
ATOM 989 N N . VAL A 1 122 ? 1.453 6.926 16.399 1.00 91.81 122 VAL A N 1
ATOM 990 C CA . VAL A 1 122 ? 2.590 7.336 15.562 1.00 91.81 122 VAL A CA 1
ATOM 991 C C . VAL A 1 122 ? 3.894 7.256 16.349 1.00 91.81 122 VAL A C 1
ATOM 993 O O . VAL A 1 122 ? 3.992 7.751 17.471 1.00 91.81 122 VAL A O 1
ATOM 996 N N . ASN A 1 123 ? 4.911 6.661 15.729 1.00 87.56 123 ASN A N 1
ATOM 997 C CA . ASN A 1 123 ? 6.292 6.688 16.197 1.00 87.56 123 ASN A CA 1
ATOM 998 C C . ASN A 1 123 ? 6.923 8.022 15.790 1.00 87.56 123 ASN A C 1
ATOM 1000 O O . ASN A 1 123 ? 6.987 8.330 14.595 1.00 87.56 123 ASN A O 1
ATOM 1004 N N . ARG A 1 124 ? 7.388 8.817 16.760 1.00 81.44 124 ARG A N 1
ATOM 1005 C CA . ARG A 1 124 ? 8.087 10.084 16.491 1.00 81.44 124 ARG A CA 1
ATOM 1006 C C . ARG A 1 124 ? 9.591 9.866 16.306 1.00 81.44 124 ARG A C 1
ATOM 1008 O O . ARG A 1 124 ? 10.164 8.912 16.811 1.00 81.44 124 ARG A O 1
ATOM 1015 N N . HIS A 1 125 ? 10.228 10.783 15.583 1.00 67.25 125 HIS A N 1
ATOM 1016 C CA . HIS A 1 125 ? 11.636 10.717 15.167 1.00 67.25 125 HIS A CA 1
ATOM 1017 C C . HIS A 1 125 ? 12.655 11.050 16.284 1.00 67.25 125 HIS A C 1
ATOM 1019 O O . HIS A 1 125 ? 13.850 11.128 16.019 1.00 67.25 125 HIS A O 1
ATOM 1025 N N . ASN A 1 126 ? 12.217 11.236 17.536 1.00 56.25 126 ASN A N 1
ATOM 1026 C CA . ASN A 1 126 ? 13.043 11.800 18.608 1.00 56.25 126 ASN A CA 1
ATOM 1027 C C . ASN A 1 126 ? 13.305 10.809 19.744 1.00 56.25 126 ASN A C 1
ATOM 1029 O O . ASN A 1 126 ? 12.721 10.990 20.799 1.00 56.25 126 ASN A O 1
ATOM 1033 N N . GLN A 1 127 ? 14.199 9.831 19.538 1.00 47.69 127 GLN A N 1
ATOM 1034 C CA . GLN A 1 127 ? 14.979 9.050 20.535 1.00 47.69 127 GLN A CA 1
ATOM 1035 C C . GLN A 1 127 ? 14.270 8.375 21.736 1.00 47.69 127 GLN A C 1
ATOM 1037 O O . GLN A 1 127 ? 14.849 7.470 22.333 1.00 47.69 127 GLN A O 1
ATOM 1042 N N . SER A 1 128 ? 13.040 8.733 22.093 1.00 52.94 128 SER A N 1
ATOM 1043 C CA . SER A 1 128 ? 12.157 7.950 22.934 1.00 52.94 128 SER A CA 1
ATOM 1044 C C . SER A 1 128 ? 11.342 7.046 22.014 1.00 52.94 128 SER A C 1
ATOM 1046 O O . SER A 1 128 ? 10.739 7.487 21.038 1.00 52.94 128 SER A O 1
ATOM 1048 N N . LEU A 1 129 ? 11.319 5.752 22.327 1.00 57.50 129 LEU A N 1
ATOM 1049 C CA . LEU A 1 129 ? 10.463 4.731 21.705 1.00 57.50 129 LEU A CA 1
ATOM 1050 C C . LEU A 1 129 ? 8.965 4.967 22.008 1.00 57.50 129 LEU A C 1
ATOM 1052 O O . LEU A 1 129 ? 8.185 4.025 22.131 1.00 57.50 129 LEU A O 1
ATOM 1056 N N . GLU A 1 130 ? 8.565 6.218 22.209 1.00 70.06 130 GLU A N 1
ATOM 1057 C CA . GLU A 1 130 ? 7.270 6.589 22.739 1.00 70.06 130 GLU A CA 1
ATOM 1058 C C . GLU A 1 130 ? 6.283 6.778 21.587 1.00 70.06 130 GLU A C 1
ATOM 1060 O O . GLU A 1 130 ? 6.422 7.659 20.733 1.00 70.06 130 GLU A O 1
ATOM 1065 N N . VAL A 1 131 ? 5.283 5.899 21.553 1.00 82.69 131 VAL A N 1
ATOM 1066 C CA . VAL A 1 131 ? 4.150 6.002 20.637 1.00 82.69 131 VAL A CA 1
ATOM 1067 C C . VAL A 1 131 ? 3.277 7.157 21.105 1.00 82.69 131 VAL A C 1
ATOM 1069 O O . VAL A 1 131 ? 2.743 7.132 22.211 1.00 82.69 131 VAL A O 1
ATOM 1072 N N . SER A 1 132 ? 3.100 8.156 20.249 1.00 87.88 132 SER A N 1
ATOM 1073 C CA . SER A 1 132 ? 2.160 9.249 20.487 1.00 87.88 132 SER A CA 1
ATOM 1074 C C . SER A 1 132 ? 0.893 9.049 19.673 1.00 87.88 132 SER A C 1
ATOM 1076 O O . SER A 1 132 ? 0.981 8.666 18.508 1.00 87.88 132 SER A O 1
ATOM 1078 N N . TYR A 1 133 ? -0.267 9.363 20.241 1.00 91.19 133 TYR A N 1
ATOM 1079 C CA . TYR A 1 133 ? -1.526 9.344 19.504 1.00 91.19 133 TYR A CA 1
ATOM 1080 C C . TYR A 1 133 ? -1.786 10.708 18.870 1.00 91.19 133 TYR A C 1
ATOM 1082 O O . TYR A 1 133 ? -1.692 11.737 19.537 1.00 91.19 133 TYR A O 1
ATOM 1090 N N . VAL A 1 134 ? -2.080 10.707 17.572 1.00 92.75 134 VAL A N 1
ATOM 1091 C CA . VAL A 1 134 ? -2.243 11.919 16.765 1.00 92.75 134 VAL A CA 1
ATOM 1092 C C . VAL A 1 134 ? -3.563 11.910 16.005 1.00 92.75 134 VAL A C 1
ATOM 1094 O O . VAL A 1 134 ? -4.215 10.872 15.862 1.00 92.75 134 VAL A O 1
ATOM 1097 N N . SER A 1 135 ? -3.970 13.086 15.535 1.00 94.69 135 SER A N 1
ATOM 1098 C CA . SER A 1 135 ? -5.137 13.247 14.658 1.00 94.69 135 SER A CA 1
ATOM 1099 C C . SER A 1 135 ? -4.768 13.114 13.176 1.00 94.69 135 SER A C 1
ATOM 1101 O O . SER A 1 135 ? -3.589 13.071 12.816 1.00 94.69 135 SER A O 1
ATOM 1103 N N . THR A 1 136 ? -5.762 13.101 12.280 1.00 94.56 136 THR A N 1
ATOM 1104 C CA . THR A 1 136 ? -5.502 13.059 10.827 1.00 94.56 136 THR A CA 1
ATOM 1105 C C . THR A 1 136 ? -4.875 14.349 10.292 1.00 94.56 136 THR A C 1
ATOM 1107 O O . THR A 1 136 ? -4.372 14.358 9.167 1.00 94.56 136 THR A O 1
ATOM 1110 N N . ALA A 1 137 ? -4.919 15.440 11.064 1.00 92.25 137 ALA A N 1
ATOM 1111 C CA . ALA A 1 137 ? -4.327 16.723 10.700 1.00 92.25 137 ALA A CA 1
ATOM 1112 C C . ALA A 1 137 ? -2.797 16.728 10.851 1.00 92.25 137 ALA A C 1
ATOM 1114 O O . ALA A 1 137 ? -2.109 17.418 10.102 1.00 92.25 137 ALA A O 1
ATOM 1115 N N . GLU A 1 138 ? -2.261 15.941 11.783 1.00 92.44 138 GLU A N 1
ATOM 1116 C CA . GLU A 1 138 ? -0.824 15.892 12.059 1.00 92.44 138 GLU A CA 1
ATOM 1117 C C . GLU A 1 138 ? -0.055 15.177 10.939 1.00 92.44 138 GLU A C 1
ATOM 1119 O O . GLU A 1 138 ? -0.601 14.368 10.183 1.00 92.44 138 GLU A O 1
ATOM 1124 N N . GLU A 1 139 ? 1.231 15.489 10.797 1.00 91.06 139 GLU A N 1
ATOM 1125 C CA . GLU A 1 139 ? 2.099 14.882 9.792 1.00 91.06 139 GLU A CA 1
ATOM 1126 C C . GLU A 1 139 ? 2.637 13.515 10.242 1.00 91.06 139 GLU A C 1
ATOM 1128 O O . GLU A 1 139 ? 3.244 13.380 11.303 1.00 91.06 139 GLU A O 1
ATOM 1133 N N . PHE A 1 140 ? 2.438 12.504 9.395 1.00 93.62 140 PHE A N 1
ATOM 1134 C CA . PHE A 1 140 ? 3.005 11.162 9.518 1.00 93.62 140 PHE A CA 1
ATOM 1135 C C . PHE A 1 140 ? 2.829 10.399 8.201 1.00 93.62 140 PHE A C 1
ATOM 1137 O O . PHE A 1 140 ? 1.960 10.739 7.387 1.00 93.62 140 PHE A O 1
ATOM 1144 N N . PHE A 1 141 ? 3.608 9.329 8.039 1.00 94.81 141 PHE A N 1
ATOM 1145 C CA . PHE A 1 141 ? 3.550 8.415 6.900 1.00 94.81 141 PHE A CA 1
ATOM 1146 C C . PHE A 1 141 ? 3.074 7.017 7.298 1.00 94.81 141 PHE A C 1
ATOM 1148 O O . PHE A 1 141 ? 3.216 6.585 8.442 1.00 94.81 141 PHE A O 1
ATOM 1155 N N . ILE A 1 142 ? 2.525 6.286 6.333 1.00 95.50 142 ILE A N 1
ATOM 1156 C CA . ILE A 1 142 ? 2.017 4.925 6.509 1.00 95.50 142 ILE A CA 1
ATOM 1157 C C . ILE A 1 142 ? 2.942 3.963 5.769 1.00 95.50 142 ILE A C 1
ATOM 1159 O O . ILE A 1 142 ? 3.108 4.047 4.552 1.00 95.50 142 ILE A O 1
ATOM 1163 N N . VAL A 1 143 ? 3.551 3.041 6.509 1.00 92.19 143 VAL A N 1
ATOM 1164 C CA . VAL A 1 143 ? 4.430 2.014 5.946 1.00 92.19 143 VAL A CA 1
ATOM 1165 C C . VAL A 1 143 ? 3.583 0.867 5.397 1.00 92.19 143 VAL A C 1
ATOM 1167 O O . VAL A 1 143 ? 2.832 0.245 6.139 1.00 92.19 143 VAL A O 1
ATOM 1170 N N . ASP A 1 144 ? 3.713 0.570 4.103 1.00 92.88 144 ASP A N 1
ATOM 1171 C CA . ASP A 1 144 ? 2.769 -0.308 3.392 1.00 92.88 144 ASP A CA 1
ATOM 1172 C C . ASP A 1 144 ? 3.409 -1.389 2.516 1.00 92.88 144 ASP A C 1
ATOM 1174 O O . ASP A 1 144 ? 2.727 -2.196 1.883 1.00 92.88 144 ASP A O 1
ATOM 1178 N N . ARG A 1 145 ? 4.739 -1.438 2.507 1.00 88.38 145 ARG A N 1
ATOM 1179 C CA . ARG A 1 145 ? 5.525 -2.494 1.869 1.00 88.38 145 ARG A CA 1
ATOM 1180 C C . ARG A 1 145 ? 6.625 -2.952 2.806 1.00 88.38 145 ARG A C 1
ATOM 1182 O O . ARG A 1 145 ? 7.164 -2.175 3.599 1.00 88.38 145 ARG A O 1
ATOM 1189 N N . ASP A 1 146 ? 6.987 -4.217 2.658 1.00 80.88 146 ASP A N 1
ATOM 1190 C CA . ASP A 1 146 ? 8.190 -4.756 3.270 1.00 80.88 146 ASP A CA 1
ATOM 1191 C C . ASP A 1 146 ? 9.432 -3.996 2.774 1.00 80.88 146 ASP A C 1
ATOM 1193 O O . ASP A 1 146 ? 9.502 -3.555 1.627 1.00 80.88 146 ASP A O 1
ATOM 1197 N N . GLY A 1 147 ? 10.409 -3.806 3.662 1.00 81.12 147 GLY A N 1
ATOM 1198 C CA . GLY A 1 147 ? 11.637 -3.051 3.384 1.00 81.12 147 GLY A CA 1
ATOM 1199 C C . GLY A 1 147 ? 11.557 -1.551 3.689 1.00 81.12 147 GLY A C 1
ATOM 1200 O O . GLY A 1 147 ? 12.554 -0.986 4.127 1.00 81.12 147 GLY A O 1
ATOM 1201 N N . TRP A 1 148 ? 10.388 -0.904 3.589 1.00 83.69 148 TRP A N 1
ATOM 1202 C CA . TRP A 1 148 ? 10.258 0.512 3.974 1.00 83.69 148 TRP A CA 1
ATOM 1203 C C . TRP A 1 148 ? 10.614 0.814 5.430 1.00 83.69 148 TRP A C 1
ATOM 1205 O O . TRP A 1 148 ? 11.277 1.832 5.637 1.00 83.69 148 TRP A O 1
ATOM 1215 N N . PRO A 1 149 ? 10.253 -0.027 6.428 1.00 80.31 149 PRO A N 1
ATOM 1216 C CA . PRO A 1 149 ? 10.688 0.215 7.797 1.00 80.31 149 PRO A CA 1
ATOM 1217 C C . PRO A 1 149 ? 12.210 0.340 7.869 1.00 80.31 149 PRO A C 1
ATOM 1219 O O . PRO A 1 149 ? 12.713 1.304 8.415 1.00 80.31 149 PRO A O 1
ATOM 1222 N N . ALA A 1 150 ? 12.959 -0.545 7.208 1.00 79.19 150 ALA A N 1
ATOM 1223 C CA . ALA A 1 150 ? 14.420 -0.486 7.206 1.00 79.19 150 ALA A CA 1
ATOM 1224 C C . ALA A 1 150 ? 14.985 0.821 6.629 1.00 79.19 150 ALA A C 1
ATOM 1226 O O . ALA A 1 150 ? 16.039 1.285 7.058 1.00 79.19 150 ALA A O 1
ATOM 1227 N N . LEU A 1 151 ? 14.293 1.411 5.653 1.00 81.62 151 LEU A N 1
ATOM 1228 C CA . LEU A 1 151 ? 14.746 2.621 4.976 1.00 81.62 151 LEU A CA 1
ATOM 1229 C C . LEU A 1 151 ? 14.398 3.898 5.747 1.00 81.62 151 LEU A C 1
ATOM 1231 O O . LEU A 1 151 ? 15.225 4.812 5.789 1.00 81.62 151 LEU A O 1
ATOM 1235 N N . PHE A 1 152 ? 13.204 3.958 6.343 1.00 83.31 152 PHE A N 1
ATOM 1236 C CA . PHE A 1 152 ? 12.611 5.179 6.903 1.00 83.31 152 PHE A CA 1
ATOM 1237 C C . PHE A 1 152 ? 12.435 5.182 8.425 1.00 83.31 152 PHE A C 1
ATOM 1239 O O . PHE A 1 152 ? 12.029 6.206 8.977 1.00 83.31 152 PHE A O 1
ATOM 1246 N N . TYR A 1 153 ? 12.742 4.080 9.111 1.00 77.69 153 TYR A N 1
ATOM 1247 C CA . TYR A 1 153 ? 12.690 4.013 10.571 1.00 77.69 153 TYR A CA 1
ATOM 1248 C C . TYR A 1 153 ? 13.539 5.123 11.202 1.00 77.69 153 TYR A C 1
ATOM 1250 O O . TYR A 1 153 ? 14.646 5.394 10.740 1.00 77.69 153 TYR A O 1
ATOM 1258 N N . GLU A 1 154 ? 12.972 5.795 12.207 1.00 77.88 154 GLU A N 1
ATOM 1259 C CA . GLU A 1 154 ? 13.540 6.959 12.914 1.00 77.88 154 GLU A CA 1
ATOM 1260 C C . GLU A 1 154 ? 13.851 8.200 12.054 1.00 77.88 154 GLU A C 1
ATOM 1262 O O . GLU A 1 154 ? 14.266 9.221 12.592 1.00 77.88 154 GLU A O 1
ATOM 1267 N N . LYS A 1 155 ? 13.602 8.173 10.738 1.00 84.56 155 LYS A N 1
ATOM 1268 C CA . LYS A 1 155 ? 13.858 9.319 9.846 1.00 84.56 155 LYS A CA 1
ATOM 1269 C C . LYS A 1 155 ? 12.634 10.193 9.613 1.00 84.56 155 LYS A C 1
ATOM 1271 O O . LYS A 1 155 ? 12.776 11.376 9.331 1.00 84.56 155 LYS A O 1
ATOM 1276 N N . VAL A 1 156 ? 11.440 9.610 9.696 1.00 88.94 156 VAL A N 1
ATOM 1277 C CA . VAL A 1 156 ? 10.160 10.317 9.559 1.00 88.94 156 VAL A CA 1
ATOM 1278 C C . VAL A 1 156 ? 9.140 9.770 10.559 1.00 88.94 156 VAL A C 1
ATOM 1280 O O . VAL A 1 156 ? 9.229 8.596 10.934 1.00 88.94 156 VAL A O 1
ATOM 1283 N N . PRO A 1 157 ? 8.145 10.571 10.983 1.00 90.88 157 PRO A N 1
ATOM 1284 C CA . PRO A 1 157 ? 7.042 10.060 11.783 1.00 90.88 157 PRO A CA 1
ATOM 1285 C C . PRO A 1 157 ? 6.259 9.001 11.002 1.00 90.88 157 PRO A C 1
ATOM 1287 O O . PRO A 1 157 ? 5.847 9.237 9.863 1.00 90.88 157 PRO A O 1
ATOM 1290 N N . THR A 1 158 ? 6.047 7.832 11.602 1.00 92.19 158 THR A N 1
ATOM 1291 C CA . THR A 1 158 ? 5.349 6.713 10.948 1.00 92.19 158 THR A CA 1
ATOM 1292 C C . THR A 1 158 ? 4.227 6.167 11.811 1.00 92.19 158 THR A C 1
ATOM 1294 O O . THR A 1 158 ? 4.359 6.082 13.030 1.00 92.19 158 THR A O 1
ATOM 1297 N N . LEU A 1 159 ? 3.122 5.775 11.177 1.00 93.38 159 LEU A N 1
ATOM 1298 C CA . LEU A 1 159 ? 2.028 5.075 11.842 1.00 93.38 159 LEU A CA 1
ATOM 1299 C C . LEU A 1 159 ? 2.562 3.761 12.441 1.00 93.38 159 LEU A C 1
ATOM 1301 O O . LEU A 1 159 ? 3.130 2.927 11.737 1.00 93.38 159 LEU A O 1
ATOM 1305 N N . SER A 1 160 ? 2.403 3.604 13.752 1.00 90.31 160 SER A N 1
ATOM 1306 C CA . SER A 1 160 ? 2.972 2.539 14.581 1.00 90.31 160 SER A CA 1
ATOM 1307 C C . SER A 1 160 ? 2.137 1.259 14.513 1.00 90.31 160 SER A C 1
ATOM 1309 O O . SER A 1 160 ? 1.652 0.741 15.518 1.00 90.31 160 SER A O 1
ATOM 1311 N N . MET A 1 161 ? 1.942 0.756 13.297 1.00 90.44 161 MET A N 1
ATOM 1312 C CA . MET A 1 161 ? 1.197 -0.467 13.011 1.00 90.44 161 MET A CA 1
ATOM 1313 C C . MET A 1 161 ? 2.026 -1.401 12.127 1.00 90.44 161 MET A C 1
ATOM 1315 O O . MET A 1 161 ? 2.826 -0.968 11.297 1.00 90.44 161 MET A O 1
ATOM 1319 N N . SER A 1 162 ? 1.837 -2.704 12.310 1.00 89.75 162 SER A N 1
ATOM 1320 C CA . SER A 1 162 ? 2.405 -3.739 11.449 1.00 89.75 162 SER A CA 1
ATOM 1321 C C . SER A 1 162 ? 1.776 -3.713 10.055 1.00 89.75 162 SER A C 1
ATOM 1323 O O . SER A 1 162 ? 0.665 -3.226 9.855 1.00 89.75 162 SER A O 1
ATOM 1325 N N . LEU A 1 163 ? 2.465 -4.299 9.072 1.00 90.69 163 LEU A N 1
ATOM 1326 C CA . LEU A 1 163 ? 1.949 -4.379 7.702 1.00 90.69 163 LEU A CA 1
ATOM 1327 C C . LEU A 1 163 ? 0.626 -5.148 7.615 1.00 90.69 163 LEU A C 1
ATOM 1329 O O . LEU A 1 163 ? -0.223 -4.791 6.803 1.00 90.69 163 LEU A O 1
ATOM 1333 N N . ASP A 1 164 ? 0.434 -6.171 8.447 1.00 91.88 164 ASP A N 1
ATOM 1334 C CA . ASP A 1 164 ? -0.802 -6.957 8.455 1.00 91.88 164 ASP A CA 1
ATOM 1335 C C . ASP A 1 164 ? -1.965 -6.177 9.074 1.00 91.88 164 ASP A C 1
ATOM 1337 O O . ASP A 1 164 ? -3.074 -6.213 8.544 1.00 91.88 164 ASP A O 1
ATOM 1341 N N . GLU A 1 165 ? -1.705 -5.387 10.122 1.00 94.06 165 GLU A N 1
ATOM 1342 C CA . GLU A 1 165 ? -2.682 -4.427 10.643 1.00 94.06 165 GLU A CA 1
ATOM 1343 C C . GLU A 1 165 ? -3.070 -3.406 9.573 1.00 94.06 165 GLU A C 1
ATOM 1345 O O . GLU A 1 165 ? -4.255 -3.279 9.277 1.00 94.06 165 GLU A O 1
ATOM 1350 N N . ILE A 1 166 ? -2.090 -2.749 8.936 1.00 95.12 166 ILE A N 1
ATOM 1351 C CA . ILE A 1 166 ? -2.324 -1.759 7.871 1.00 95.12 166 ILE A CA 1
ATOM 1352 C C . ILE A 1 166 ? -3.141 -2.349 6.720 1.00 95.12 166 ILE A C 1
ATOM 1354 O O . ILE A 1 166 ? -4.056 -1.696 6.219 1.00 95.12 166 ILE A O 1
ATOM 1358 N N . ARG A 1 167 ? -2.840 -3.584 6.300 1.00 93.69 167 ARG A N 1
ATOM 1359 C CA . ARG A 1 167 ? -3.606 -4.285 5.259 1.00 93.69 167 ARG A CA 1
ATOM 1360 C C . ARG A 1 167 ? -5.055 -4.509 5.685 1.00 93.69 167 ARG A C 1
ATOM 1362 O O . ARG A 1 167 ? -5.948 -4.253 4.882 1.00 93.69 167 ARG A O 1
ATOM 1369 N N . GLY A 1 168 ? -5.279 -4.948 6.925 1.00 94.44 168 GLY A N 1
ATOM 1370 C CA . GLY A 1 168 ? -6.616 -5.210 7.461 1.00 94.44 168 GLY A CA 1
ATOM 1371 C C . GLY A 1 168 ? -7.489 -3.958 7.570 1.00 94.44 168 GLY A C 1
ATOM 1372 O O . GLY A 1 168 ? -8.682 -4.029 7.298 1.00 94.44 168 GLY A O 1
ATOM 1373 N N . ILE A 1 169 ? -6.895 -2.806 7.898 1.00 95.81 169 ILE A N 1
ATOM 1374 C CA . ILE A 1 169 ? -7.627 -1.541 8.102 1.00 95.81 169 ILE A CA 1
ATOM 1375 C C . ILE A 1 169 ? -7.518 -0.565 6.922 1.00 95.81 169 ILE A C 1
ATOM 1377 O O . ILE A 1 169 ? -7.844 0.616 7.049 1.00 95.81 169 ILE A O 1
ATOM 1381 N N . ARG A 1 170 ? -7.021 -1.016 5.765 1.00 95.44 170 ARG A N 1
ATOM 1382 C CA . ARG A 1 170 ? -6.806 -0.141 4.604 1.00 95.44 170 ARG A CA 1
ATOM 1383 C C . ARG A 1 170 ? -8.075 0.606 4.157 1.00 95.44 170 ARG A C 1
ATOM 1385 O O . ARG A 1 170 ? -7.953 1.802 3.897 1.00 95.44 170 ARG A O 1
ATOM 1392 N N . PRO A 1 171 ? -9.272 -0.017 4.097 1.00 95.06 171 PRO A N 1
ATOM 1393 C CA . PRO A 1 171 ? -10.503 0.700 3.757 1.00 95.06 171 PRO A CA 1
ATOM 1394 C C . PRO A 1 171 ? -10.796 1.867 4.709 1.00 95.06 171 PRO A C 1
ATOM 1396 O O . PRO A 1 171 ? -11.117 2.964 4.254 1.00 95.06 171 PRO A O 1
ATOM 1399 N N . PHE A 1 172 ? -10.610 1.663 6.016 1.00 96.44 172 PHE A N 1
ATOM 1400 C CA . PHE A 1 172 ? -10.737 2.710 7.028 1.00 96.44 172 PHE A CA 1
ATOM 1401 C C . PHE A 1 172 ? -9.719 3.846 6.837 1.00 96.44 172 PHE A C 1
ATOM 1403 O O . PHE A 1 172 ? -10.099 5.015 6.848 1.00 96.44 172 PHE A O 1
ATOM 1410 N N . LEU A 1 173 ? -8.438 3.531 6.599 1.00 97.06 173 LEU A N 1
ATOM 1411 C CA . LEU A 1 173 ? -7.396 4.548 6.369 1.00 97.06 173 LEU A CA 1
ATOM 1412 C C . LEU A 1 173 ? -7.674 5.397 5.121 1.00 97.06 173 LEU A C 1
ATOM 1414 O O . LEU A 1 173 ? -7.492 6.615 5.148 1.00 97.06 173 LEU A O 1
ATOM 1418 N N . ASN A 1 174 ? -8.137 4.765 4.044 1.00 95.56 174 ASN A N 1
ATOM 1419 C CA . ASN A 1 174 ? -8.516 5.457 2.816 1.00 95.56 174 ASN A CA 1
ATOM 1420 C C . ASN A 1 174 ? -9.751 6.344 3.040 1.00 95.56 174 ASN A C 1
ATOM 1422 O O . ASN A 1 174 ? -9.782 7.493 2.616 1.00 95.56 174 ASN A O 1
ATOM 1426 N N . SER A 1 175 ? -10.744 5.853 3.786 1.00 96.12 175 SER A N 1
ATOM 1427 C CA . SER A 1 175 ? -11.952 6.625 4.117 1.00 96.12 175 SER A CA 1
ATOM 1428 C C . SER A 1 175 ? -11.662 7.809 5.047 1.00 96.12 175 SER A C 1
ATOM 1430 O O . SER A 1 175 ? -12.382 8.798 5.026 1.00 96.12 175 SER A O 1
ATOM 1432 N N . LEU A 1 176 ? -10.563 7.776 5.811 1.00 95.88 176 LEU A N 1
ATOM 1433 C CA . LEU A 1 176 ? -10.038 8.945 6.531 1.00 95.88 176 LEU A CA 1
ATOM 1434 C C . LEU A 1 176 ? -9.300 9.954 5.631 1.00 95.88 176 LEU A C 1
ATOM 1436 O O . LEU A 1 176 ? -8.839 10.985 6.124 1.00 95.88 176 LEU A O 1
ATOM 1440 N N . GLY A 1 177 ? -9.145 9.666 4.336 1.00 95.00 177 GLY A N 1
ATOM 1441 C CA . GLY A 1 177 ? -8.406 10.495 3.385 1.00 95.00 177 GLY A CA 1
ATOM 1442 C C . GLY A 1 177 ? -6.884 10.383 3.517 1.00 95.00 177 GLY A C 1
ATOM 1443 O O . GLY A 1 177 ? -6.159 11.325 3.185 1.00 95.00 177 GLY A O 1
ATOM 1444 N N . LEU A 1 178 ? -6.368 9.259 4.029 1.00 96.31 178 LEU A N 1
ATOM 1445 C CA . LEU A 1 178 ? -4.933 9.062 4.278 1.00 96.31 178 LEU A CA 1
ATOM 1446 C C . LEU A 1 178 ? -4.193 8.375 3.112 1.00 96.31 178 LEU A C 1
ATOM 1448 O O . LEU A 1 178 ? -3.005 8.081 3.238 1.00 96.31 178 LEU A O 1
ATOM 1452 N N . ASP A 1 179 ? -4.833 8.178 1.953 1.00 93.81 179 ASP A N 1
ATOM 1453 C CA . ASP A 1 179 ? -4.272 7.498 0.766 1.00 93.81 179 ASP A CA 1
ATOM 1454 C C . ASP A 1 179 ? -2.931 8.069 0.283 1.00 93.81 179 ASP A C 1
ATOM 1456 O O . ASP A 1 179 ? -2.065 7.359 -0.236 1.00 93.81 179 ASP A O 1
ATOM 1460 N N . LYS A 1 180 ? -2.738 9.376 0.463 1.00 94.12 180 LYS A N 1
ATOM 1461 C CA . LYS A 1 180 ? -1.514 10.070 0.046 1.00 94.12 180 LYS A CA 1
ATOM 1462 C C . LYS A 1 180 ? -0.372 9.938 1.050 1.00 94.12 180 LYS A C 1
ATOM 1464 O O . LYS A 1 180 ? 0.742 10.333 0.734 1.00 94.12 180 LYS A O 1
ATOM 1469 N N . ARG A 1 181 ? -0.631 9.402 2.247 1.00 95.12 181 ARG A N 1
ATOM 1470 C CA . ARG A 1 181 ? 0.370 9.234 3.314 1.00 95.12 181 ARG A CA 1
ATOM 1471 C C . ARG A 1 181 ? 1.063 7.877 3.268 1.00 95.12 181 ARG A C 1
ATOM 1473 O O . ARG A 1 181 ? 2.074 7.696 3.942 1.00 95.12 181 ARG A O 1
ATOM 1480 N N . PHE A 1 182 ? 0.552 6.929 2.482 1.00 95.50 182 PHE A N 1
ATOM 1481 C CA . PHE A 1 182 ? 1.248 5.675 2.200 1.00 95.50 182 PHE A CA 1
ATOM 1482 C C . PHE A 1 182 ? 2.608 5.979 1.565 1.00 95.50 182 PHE A C 1
ATOM 1484 O O . PHE A 1 182 ? 2.668 6.705 0.575 1.00 95.50 182 PHE A O 1
ATOM 1491 N N . ILE A 1 183 ? 3.701 5.437 2.114 1.00 93.56 183 ILE A N 1
ATOM 1492 C CA . ILE A 1 183 ? 5.061 5.705 1.613 1.00 93.56 183 ILE A CA 1
ATOM 1493 C C . ILE A 1 183 ? 5.176 5.308 0.143 1.00 93.56 183 ILE A C 1
ATOM 1495 O O . ILE A 1 183 ? 5.808 6.022 -0.628 1.00 93.56 183 ILE A O 1
ATOM 1499 N N . SER A 1 184 ? 4.526 4.221 -0.280 1.00 91.00 184 SER A N 1
ATOM 1500 C CA . SER A 1 184 ? 4.501 3.842 -1.695 1.00 91.00 184 SER A CA 1
ATOM 1501 C C . SER A 1 184 ? 3.878 4.880 -2.635 1.00 91.00 184 SER A C 1
ATOM 1503 O O . SER A 1 184 ? 4.197 4.865 -3.822 1.00 91.00 184 SER A O 1
ATOM 1505 N N . THR A 1 185 ? 3.020 5.759 -2.114 1.00 91.88 185 THR A N 1
ATOM 1506 C CA . THR A 1 185 ? 2.397 6.872 -2.840 1.00 91.88 185 THR A CA 1
ATOM 1507 C C . THR A 1 185 ? 3.192 8.167 -2.660 1.00 91.88 185 THR A C 1
ATOM 1509 O O . THR A 1 185 ? 3.353 8.926 -3.609 1.00 91.88 185 THR A O 1
ATOM 1512 N N . ALA A 1 186 ? 3.672 8.433 -1.443 1.00 92.69 186 ALA A N 1
ATOM 1513 C CA . ALA A 1 186 ? 4.315 9.690 -1.071 1.00 92.69 186 ALA A CA 1
ATOM 1514 C C . ALA A 1 186 ? 5.787 9.779 -1.499 1.00 92.69 186 ALA A C 1
ATOM 1516 O O . ALA A 1 186 ? 6.293 10.874 -1.742 1.00 92.69 186 ALA A O 1
ATOM 1517 N N . ALA A 1 187 ? 6.499 8.650 -1.547 1.00 92.44 187 ALA A N 1
ATOM 1518 C CA . ALA A 1 187 ? 7.927 8.637 -1.828 1.00 92.44 187 ALA A CA 1
ATOM 1519 C C . ALA A 1 187 ? 8.206 8.829 -3.319 1.00 92.44 187 ALA A C 1
ATOM 1521 O O . ALA A 1 187 ? 7.760 8.055 -4.167 1.00 92.44 187 ALA A O 1
ATOM 1522 N N . VAL A 1 188 ? 9.050 9.808 -3.629 1.00 91.00 188 VAL A N 1
ATOM 1523 C CA . VAL A 1 188 ? 9.601 9.990 -4.971 1.00 91.00 188 VAL A CA 1
ATOM 1524 C C . VAL A 1 188 ? 10.872 9.158 -5.087 1.00 91.00 188 VAL A C 1
ATOM 1526 O O . VAL A 1 188 ? 11.813 9.337 -4.313 1.00 91.00 188 VAL A O 1
ATOM 1529 N N . LYS A 1 189 ? 10.913 8.245 -6.061 1.00 90.62 189 LYS A N 1
ATOM 1530 C CA . LYS A 1 189 ? 12.093 7.426 -6.360 1.00 90.62 189 LYS A CA 1
ATOM 1531 C C . LYS A 1 189 ? 12.917 8.070 -7.472 1.00 90.62 189 LYS A C 1
ATOM 1533 O O . LYS A 1 189 ? 12.420 8.243 -8.582 1.00 90.62 189 LYS A O 1
ATOM 1538 N N . LYS A 1 190 ? 14.199 8.318 -7.216 1.00 90.75 190 LYS A N 1
ATOM 1539 C CA . LYS A 1 190 ? 15.209 8.623 -8.241 1.00 90.75 190 LYS A CA 1
ATOM 1540 C C . LYS A 1 190 ? 16.218 7.485 -8.313 1.00 90.75 190 LYS A C 1
ATOM 1542 O O . LYS A 1 190 ? 16.455 6.806 -7.319 1.00 90.75 190 LYS A O 1
ATOM 1547 N N . THR A 1 191 ? 16.781 7.237 -9.490 1.00 92.38 191 THR A N 1
ATOM 1548 C CA . THR A 1 191 ? 17.794 6.189 -9.689 1.00 92.38 191 THR A CA 1
ATOM 1549 C C . THR A 1 191 ? 18.997 6.754 -10.419 1.00 92.38 191 THR A C 1
ATOM 1551 O O . THR A 1 191 ? 18.854 7.708 -11.179 1.00 92.38 191 THR A O 1
ATOM 1554 N N . ALA A 1 192 ? 20.170 6.186 -10.158 1.00 89.50 192 ALA A N 1
ATOM 1555 C CA . ALA A 1 192 ? 21.422 6.581 -10.786 1.00 89.50 192 ALA A CA 1
ATOM 1556 C C . ALA A 1 192 ? 22.339 5.365 -10.952 1.00 89.50 192 ALA A C 1
ATOM 1558 O O . ALA A 1 192 ? 22.267 4.403 -10.183 1.00 89.50 192 ALA A O 1
ATOM 1559 N N . VAL A 1 193 ? 23.220 5.417 -11.948 1.00 90.38 193 VAL A N 1
ATOM 1560 C CA . VAL A 1 193 ? 24.152 4.332 -12.275 1.00 90.38 193 VAL A CA 1
ATOM 1561 C C . VAL A 1 193 ? 25.580 4.801 -12.036 1.00 90.38 193 VAL A C 1
ATOM 1563 O O . VAL A 1 193 ? 25.983 5.846 -12.545 1.00 90.38 193 VAL A O 1
ATOM 1566 N N . TYR A 1 194 ? 26.354 4.020 -11.279 1.00 77.69 194 TYR A N 1
ATOM 1567 C CA . TYR A 1 194 ? 27.765 4.304 -11.030 1.00 77.69 194 TYR A CA 1
ATOM 1568 C C . TYR A 1 194 ? 28.587 3.012 -10.859 1.00 77.69 194 TYR A C 1
ATOM 1570 O O . TYR A 1 194 ? 28.205 2.168 -10.046 1.00 77.69 194 TYR A O 1
ATOM 1578 N N . PRO A 1 195 ? 29.730 2.860 -11.560 1.00 82.81 195 PRO A N 1
ATOM 1579 C CA . PRO A 1 195 ? 30.174 3.676 -12.695 1.00 82.81 195 PRO A CA 1
ATOM 1580 C C . PRO A 1 195 ? 29.234 3.516 -13.903 1.00 82.81 195 PRO A C 1
ATOM 1582 O O . PRO A 1 195 ? 28.574 2.485 -14.051 1.00 82.81 195 PRO A O 1
ATOM 1585 N N . ARG A 1 196 ? 29.163 4.535 -14.770 1.00 85.69 196 ARG A N 1
ATOM 1586 C CA . ARG A 1 196 ? 28.342 4.482 -15.990 1.00 85.69 196 ARG A CA 1
ATOM 1587 C C . ARG A 1 196 ? 29.007 3.558 -17.021 1.00 85.69 196 ARG A C 1
ATOM 1589 O O . ARG A 1 196 ? 30.160 3.809 -17.370 1.00 85.69 196 ARG A O 1
ATOM 1596 N N . PRO A 1 197 ? 28.318 2.515 -17.516 1.00 89.06 197 PRO A N 1
ATOM 1597 C CA . PRO A 1 197 ? 28.849 1.675 -18.584 1.00 89.06 197 PRO A CA 1
ATOM 1598 C C . PRO A 1 197 ? 29.036 2.473 -19.880 1.00 89.06 197 PRO A C 1
ATOM 1600 O O . PRO A 1 197 ? 28.157 3.248 -20.259 1.00 89.06 197 PRO A O 1
ATOM 1603 N N . THR A 1 198 ? 30.164 2.267 -20.562 1.00 86.94 198 THR A N 1
ATOM 1604 C CA . THR A 1 198 ? 30.470 2.931 -21.843 1.00 86.94 198 THR A CA 1
ATOM 1605 C C . THR A 1 198 ? 29.810 2.225 -23.028 1.00 86.94 198 THR A C 1
ATOM 1607 O O . THR A 1 198 ? 29.406 2.872 -23.990 1.00 86.94 198 THR A O 1
ATOM 1610 N N . GLU A 1 199 ? 29.665 0.901 -22.950 1.00 91.00 199 GLU A N 1
ATOM 1611 C CA . GLU A 1 199 ? 29.165 0.059 -24.037 1.00 91.00 199 GLU A CA 1
ATOM 1612 C C . GLU A 1 199 ? 27.879 -0.664 -23.632 1.00 91.00 199 GLU A C 1
ATOM 1614 O O . GLU A 1 199 ? 27.731 -1.133 -22.499 1.00 91.00 199 GLU A O 1
ATOM 1619 N N . SER A 1 200 ? 26.931 -0.751 -24.568 1.00 93.75 200 SER A N 1
ATOM 1620 C CA . SER A 1 200 ? 25.711 -1.536 -24.386 1.00 93.75 200 SER A CA 1
ATOM 1621 C C . SER A 1 200 ? 26.019 -3.025 -24.469 1.00 93.75 200 SER A C 1
ATOM 1623 O O . SER A 1 200 ? 26.879 -3.435 -25.239 1.00 93.75 200 SER A O 1
ATOM 1625 N N . ALA A 1 201 ? 25.264 -3.851 -23.750 1.00 96.62 201 ALA A N 1
ATOM 1626 C CA . ALA A 1 201 ? 25.341 -5.301 -23.854 1.00 96.62 201 ALA A CA 1
ATOM 1627 C C . ALA A 1 201 ? 24.644 -5.765 -25.152 1.00 96.62 201 ALA A C 1
ATOM 1629 O O . ALA A 1 201 ? 23.407 -5.728 -25.200 1.00 96.62 201 ALA A O 1
ATOM 1630 N N . PRO A 1 202 ? 25.376 -6.233 -26.187 1.00 95.75 202 PRO A N 1
ATOM 1631 C CA . PRO A 1 202 ? 24.792 -6.465 -27.512 1.00 95.75 202 PRO A CA 1
ATOM 1632 C C . PRO A 1 202 ? 23.708 -7.545 -27.498 1.00 95.75 202 PRO A C 1
ATOM 1634 O O . PRO A 1 202 ? 22.637 -7.355 -28.069 1.00 95.75 202 PRO A O 1
ATOM 1637 N N . GLY A 1 203 ? 23.938 -8.644 -26.770 1.00 96.06 203 GLY A N 1
ATOM 1638 C CA . GLY A 1 203 ? 22.973 -9.741 -26.651 1.00 96.06 203 GLY A CA 1
ATOM 1639 C C . GLY A 1 203 ? 21.650 -9.318 -26.004 1.00 96.06 203 GLY A C 1
ATOM 1640 O O . GLY A 1 203 ? 20.591 -9.569 -26.569 1.00 96.06 203 GLY A O 1
ATOM 1641 N N . LEU A 1 204 ? 21.706 -8.614 -24.865 1.00 96.50 204 LEU A N 1
ATOM 1642 C CA . LEU A 1 204 ? 20.502 -8.123 -24.173 1.00 96.50 204 LEU A CA 1
ATOM 1643 C C . LEU A 1 204 ? 19.783 -7.039 -24.981 1.00 96.50 204 LEU A C 1
ATOM 1645 O O . LEU A 1 204 ? 18.557 -6.981 -25.002 1.00 96.50 204 LEU A O 1
ATOM 1649 N N . THR A 1 205 ? 20.553 -6.186 -25.658 1.00 97.31 205 THR A N 1
ATOM 1650 C CA . THR A 1 205 ? 20.011 -5.150 -26.539 1.00 97.31 205 THR A CA 1
ATOM 1651 C C . THR A 1 205 ? 19.256 -5.781 -27.703 1.00 97.31 205 THR A C 1
ATOM 1653 O O . THR A 1 205 ? 18.121 -5.395 -27.972 1.00 97.31 205 THR A O 1
ATOM 1656 N N . ARG A 1 206 ? 19.841 -6.787 -28.363 1.00 96.62 206 ARG A N 1
ATOM 1657 C CA . ARG A 1 206 ? 19.182 -7.530 -29.442 1.00 96.62 206 ARG A CA 1
ATOM 1658 C C . ARG A 1 206 ? 17.898 -8.203 -28.954 1.00 96.62 206 ARG A C 1
ATOM 1660 O O . ARG A 1 206 ? 16.856 -7.984 -29.561 1.00 96.62 206 ARG A O 1
ATOM 1667 N N . GLU A 1 207 ? 17.954 -8.925 -27.835 1.00 94.81 207 GLU A N 1
ATOM 1668 C CA . GLU A 1 207 ? 16.789 -9.613 -27.259 1.00 94.81 207 GLU A CA 1
ATOM 1669 C C . GLU A 1 207 ? 15.635 -8.641 -26.955 1.00 94.81 207 GLU A C 1
ATOM 1671 O O . GLU A 1 207 ? 14.479 -8.899 -27.295 1.00 94.81 207 GLU A O 1
ATOM 1676 N N . PHE A 1 208 ? 15.935 -7.488 -26.349 1.00 96.25 208 PHE A N 1
ATOM 1677 C CA . PHE A 1 208 ? 14.917 -6.479 -26.057 1.00 96.25 208 PHE A CA 1
ATOM 1678 C C . PHE A 1 208 ? 14.292 -5.913 -27.341 1.00 96.25 208 PHE A C 1
ATOM 1680 O O . PHE A 1 208 ? 13.070 -5.792 -27.447 1.00 96.25 208 PHE A O 1
ATOM 1687 N N . ARG A 1 209 ? 15.121 -5.596 -28.343 1.00 95.75 209 ARG A N 1
ATOM 1688 C CA . ARG A 1 209 ? 14.669 -5.031 -29.624 1.00 95.75 209 ARG A CA 1
ATOM 1689 C C . ARG A 1 209 ? 13.820 -6.010 -30.431 1.00 95.75 209 ARG A C 1
ATOM 1691 O O . ARG A 1 209 ? 12.845 -5.588 -31.047 1.00 95.75 209 ARG A O 1
ATOM 1698 N N . GLU A 1 210 ? 14.131 -7.304 -30.397 1.00 95.19 210 GLU A N 1
ATOM 1699 C CA . GLU A 1 210 ? 13.311 -8.354 -31.024 1.00 95.19 210 GLU A CA 1
ATOM 1700 C C . GLU A 1 210 ? 11.883 -8.379 -30.449 1.00 95.19 210 GLU A C 1
ATOM 1702 O O . GLU A 1 210 ? 10.913 -8.607 -31.174 1.00 95.19 210 GLU A O 1
ATOM 1707 N N . LYS A 1 211 ? 11.733 -8.038 -29.164 1.00 95.56 211 LYS A N 1
ATOM 1708 C CA . LYS A 1 211 ? 10.445 -7.966 -28.458 1.00 95.56 211 LYS A CA 1
ATOM 1709 C C . LYS A 1 211 ? 9.702 -6.637 -28.648 1.00 95.56 211 LYS A C 1
ATOM 1711 O O . LYS A 1 211 ? 8.534 -6.537 -28.267 1.00 95.56 211 LYS A O 1
ATOM 1716 N N . ALA A 1 212 ? 10.309 -5.633 -29.289 1.00 93.69 212 ALA A N 1
ATOM 1717 C CA . ALA A 1 212 ? 9.738 -4.290 -29.449 1.00 93.69 212 ALA A CA 1
ATOM 1718 C C . ALA A 1 212 ? 8.347 -4.287 -30.103 1.00 93.69 212 ALA A C 1
ATOM 1720 O O . ALA A 1 212 ? 7.457 -3.547 -29.679 1.00 93.69 212 ALA A O 1
ATOM 1721 N N . ARG A 1 213 ? 8.131 -5.143 -31.113 1.00 92.44 213 ARG A N 1
ATOM 1722 C CA . ARG A 1 213 ? 6.831 -5.258 -31.794 1.00 92.44 213 ARG A CA 1
ATOM 1723 C C . ARG A 1 213 ? 5.743 -5.781 -30.854 1.00 92.44 213 ARG A C 1
ATOM 1725 O O . ARG A 1 213 ? 4.633 -5.256 -30.868 1.00 92.44 213 ARG A O 1
ATOM 1732 N N . LEU A 1 214 ? 6.060 -6.779 -30.027 1.00 94.75 214 LEU A N 1
ATOM 1733 C CA . LEU A 1 214 ? 5.118 -7.356 -29.066 1.00 94.75 214 LEU A CA 1
ATOM 1734 C C . LEU A 1 214 ? 4.787 -6.361 -27.945 1.00 94.75 214 LEU A C 1
ATOM 1736 O O . LEU A 1 214 ? 3.620 -6.187 -27.596 1.00 94.75 214 LEU A O 1
ATOM 1740 N N . LEU A 1 215 ? 5.799 -5.648 -27.436 1.00 93.69 215 LEU A N 1
ATOM 1741 C CA . LEU A 1 215 ? 5.617 -4.578 -26.450 1.00 93.69 215 LEU A CA 1
ATOM 1742 C C . LEU A 1 215 ? 4.739 -3.445 -27.005 1.00 93.69 215 LEU A C 1
ATOM 1744 O O . LEU A 1 215 ? 3.837 -2.977 -26.317 1.00 93.69 215 LEU A O 1
ATOM 1748 N N . CYS A 1 216 ? 4.940 -3.052 -28.268 1.00 91.88 216 CYS A N 1
ATOM 1749 C CA . CYS A 1 216 ? 4.103 -2.061 -28.947 1.00 91.88 216 CYS A CA 1
ATOM 1750 C C . CYS A 1 216 ? 2.652 -2.549 -29.133 1.00 91.88 216 CYS A C 1
ATOM 1752 O O . CYS A 1 216 ? 1.721 -1.815 -28.807 1.00 91.88 216 CYS A O 1
ATOM 1754 N N . ARG A 1 217 ? 2.436 -3.797 -29.584 1.00 90.94 217 ARG A N 1
ATOM 1755 C CA . ARG A 1 217 ? 1.093 -4.411 -29.681 1.00 90.94 217 ARG A CA 1
ATOM 1756 C C . ARG A 1 217 ? 0.343 -4.321 -28.355 1.00 90.94 217 ARG A C 1
ATOM 1758 O O . ARG A 1 217 ? -0.787 -3.838 -28.310 1.00 90.94 217 ARG A O 1
ATOM 1765 N N . CYS A 1 218 ? 1.007 -4.744 -27.283 1.00 91.38 218 CYS A N 1
ATOM 1766 C CA . CYS A 1 218 ? 0.482 -4.708 -25.925 1.00 91.38 218 CYS A CA 1
ATOM 1767 C C . CYS A 1 218 ? 0.164 -3.271 -25.481 1.00 91.38 218 CYS A C 1
ATOM 1769 O O . CYS A 1 218 ? -0.941 -2.987 -25.017 1.00 91.38 218 CYS A O 1
ATOM 1771 N N . ALA A 1 219 ? 1.099 -2.343 -25.700 1.00 89.25 219 ALA A N 1
ATOM 1772 C CA . ALA A 1 219 ? 0.915 -0.931 -25.398 1.00 89.25 219 ALA A CA 1
ATOM 1773 C C . ALA A 1 219 ? -0.327 -0.354 -26.083 1.00 89.25 219 ALA A C 1
ATOM 1775 O O . ALA A 1 219 ? -1.185 0.205 -25.403 1.00 89.25 219 ALA A O 1
ATOM 1776 N N . VAL A 1 220 ? -0.455 -0.512 -27.403 1.00 89.00 220 VAL A N 1
ATOM 1777 C CA . VAL A 1 220 ? -1.580 0.015 -28.196 1.00 89.00 220 VAL A CA 1
ATOM 1778 C C . VAL A 1 220 ? -2.907 -0.573 -27.733 1.00 89.00 220 VAL A C 1
ATOM 1780 O O . VAL A 1 220 ? -3.866 0.172 -27.532 1.00 89.00 220 VAL A O 1
ATOM 1783 N N . TYR A 1 221 ? -2.949 -1.888 -27.515 1.00 90.56 221 TYR A N 1
ATOM 1784 C CA . TYR A 1 221 ? -4.151 -2.587 -27.074 1.00 90.56 221 TYR A CA 1
ATOM 1785 C C . TYR A 1 221 ? -4.674 -2.053 -25.735 1.00 90.56 221 TYR A C 1
ATOM 1787 O O . TYR A 1 221 ? -5.848 -1.704 -25.625 1.00 90.56 221 TYR A O 1
ATOM 1795 N N . TYR A 1 222 ? -3.805 -1.922 -24.729 1.00 89.75 222 TYR A N 1
ATOM 1796 C CA . TYR A 1 222 ? -4.230 -1.516 -23.386 1.00 89.75 222 TYR A CA 1
ATOM 1797 C C . TYR A 1 222 ? -4.378 -0.005 -23.186 1.00 89.75 222 TYR A C 1
ATOM 1799 O O . TYR A 1 222 ? -5.077 0.419 -22.265 1.00 89.75 222 TYR A O 1
ATOM 1807 N N . SER A 1 223 ? -3.722 0.813 -24.007 1.00 83.38 223 SER A N 1
ATOM 1808 C CA . SER A 1 223 ? -3.823 2.278 -23.928 1.00 83.38 223 SER A CA 1
ATOM 1809 C C . SER A 1 223 ? -4.896 2.869 -24.846 1.00 83.38 223 SER A C 1
ATOM 1811 O O . SER A 1 223 ? -5.284 4.020 -24.656 1.00 83.38 223 SER A O 1
ATOM 1813 N N . GLY A 1 224 ? -5.364 2.122 -25.853 1.00 76.25 224 GLY A N 1
ATOM 1814 C CA . GLY A 1 224 ? -6.231 2.659 -26.907 1.00 76.25 224 GLY A CA 1
ATOM 1815 C C . GLY A 1 224 ? -5.537 3.717 -27.777 1.00 76.25 224 GLY A C 1
ATOM 1816 O O . GLY A 1 224 ? -6.201 4.565 -28.378 1.00 76.25 224 GLY A O 1
ATOM 1817 N N . VAL A 1 225 ? -4.200 3.712 -27.810 1.00 72.75 225 VAL A N 1
ATOM 1818 C CA . VAL A 1 225 ? -3.385 4.685 -28.545 1.00 72.75 225 VAL A CA 1
ATOM 1819 C C . VAL A 1 225 ? -3.624 4.586 -30.058 1.00 72.75 225 VAL A C 1
ATOM 1821 O O . VAL A 1 225 ? -3.817 3.512 -30.625 1.00 72.75 225 VAL A O 1
ATOM 1824 N N . LYS A 1 226 ? -3.623 5.744 -30.733 1.00 71.56 226 LYS A N 1
ATOM 1825 C CA . LYS A 1 226 ? -3.814 5.850 -32.189 1.00 71.56 226 LYS A CA 1
ATOM 1826 C C . LYS A 1 226 ? -2.616 5.277 -32.958 1.00 71.56 226 LYS A C 1
ATOM 1828 O O . LYS A 1 226 ? -1.489 5.316 -32.481 1.00 71.56 226 LYS A O 1
ATOM 1833 N N . SER A 1 227 ? -2.847 4.872 -34.209 1.00 70.38 227 SER A N 1
ATOM 1834 C CA . SER A 1 227 ? -1.829 4.268 -35.091 1.00 70.38 227 SER A CA 1
ATOM 1835 C C . SER A 1 227 ? -0.528 5.076 -35.235 1.00 70.38 227 SER A C 1
ATOM 1837 O O . SER A 1 227 ? 0.528 4.470 -35.312 1.00 70.38 227 SER A O 1
ATOM 1839 N N . ILE A 1 228 ? -0.582 6.415 -35.253 1.00 63.69 228 ILE A N 1
ATOM 1840 C CA . ILE A 1 228 ? 0.620 7.268 -35.394 1.00 63.69 228 ILE A CA 1
ATOM 1841 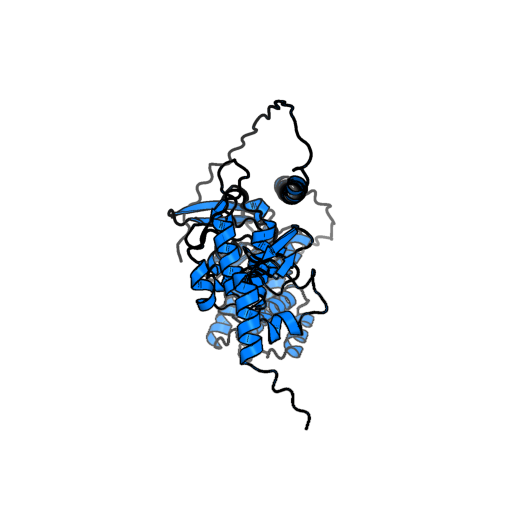C C . ILE A 1 228 ? 1.532 7.134 -34.166 1.00 63.69 228 ILE A C 1
ATOM 1843 O O . ILE A 1 228 ? 2.728 6.908 -34.287 1.00 63.69 228 ILE A O 1
ATOM 1847 N N . ALA A 1 229 ? 0.952 7.171 -32.970 1.00 76.62 229 ALA A N 1
ATOM 1848 C CA . ALA A 1 229 ? 1.706 6.997 -31.733 1.00 76.62 229 ALA A CA 1
ATOM 1849 C C . ALA A 1 229 ? 2.153 5.535 -31.517 1.00 76.62 229 ALA A C 1
ATOM 1851 O O . ALA A 1 229 ? 3.109 5.283 -30.790 1.00 76.62 229 ALA A O 1
ATOM 1852 N N . ALA A 1 230 ? 1.526 4.559 -32.185 1.00 82.12 230 ALA A N 1
ATOM 1853 C CA . ALA A 1 230 ? 2.025 3.183 -32.205 1.00 82.12 230 ALA A CA 1
ATOM 1854 C C . ALA A 1 230 ? 3.398 3.076 -32.896 1.00 82.12 230 ALA A C 1
ATOM 1856 O O . ALA A 1 230 ? 4.273 2.361 -32.408 1.00 82.12 230 ALA A O 1
ATOM 1857 N N . GLU A 1 231 ? 3.602 3.802 -34.000 1.00 84.06 231 GLU A N 1
ATOM 1858 C CA . GLU A 1 231 ? 4.889 3.855 -34.706 1.00 84.06 231 GLU A CA 1
ATOM 1859 C C . GLU A 1 231 ? 5.979 4.485 -33.838 1.00 84.06 231 GLU A C 1
ATOM 1861 O O . GLU A 1 231 ? 7.079 3.943 -33.751 1.00 84.06 231 GLU A O 1
ATOM 1866 N N . GLU A 1 232 ? 5.666 5.576 -33.139 1.00 84.00 232 GLU A N 1
ATOM 1867 C CA . GLU A 1 232 ? 6.582 6.223 -32.193 1.00 84.00 232 GLU A CA 1
ATOM 1868 C C . GLU A 1 232 ? 6.994 5.265 -31.067 1.00 84.00 232 GLU A C 1
ATOM 1870 O O . GLU A 1 232 ? 8.184 5.060 -30.835 1.00 84.00 232 GLU A O 1
ATOM 1875 N N . ILE A 1 233 ? 6.030 4.595 -30.425 1.00 86.31 233 ILE A N 1
ATOM 1876 C CA . ILE A 1 233 ? 6.296 3.609 -29.364 1.00 86.31 233 ILE A CA 1
ATOM 1877 C C . ILE A 1 233 ? 7.158 2.455 -29.889 1.00 86.31 233 ILE A C 1
ATOM 1879 O O . ILE A 1 233 ? 8.120 2.039 -29.239 1.00 86.31 233 ILE A O 1
ATOM 1883 N N . TYR A 1 234 ? 6.837 1.939 -31.078 1.00 90.06 234 TYR A N 1
ATOM 1884 C CA . TYR A 1 234 ? 7.637 0.897 -31.712 1.00 90.06 234 TYR A CA 1
ATOM 1885 C C . TYR A 1 234 ? 9.070 1.373 -31.978 1.00 90.06 234 TYR A C 1
ATOM 1887 O O . TYR A 1 234 ? 10.018 0.641 -31.686 1.00 90.06 234 TYR A O 1
ATOM 1895 N N . ASN A 1 235 ? 9.236 2.600 -32.480 1.00 88.56 235 ASN A N 1
ATOM 1896 C CA . ASN A 1 235 ? 10.538 3.198 -32.760 1.00 88.56 235 ASN A CA 1
ATOM 1897 C C . ASN A 1 235 ? 11.378 3.407 -31.492 1.00 88.56 235 ASN A C 1
ATOM 1899 O O . ASN A 1 235 ? 12.576 3.129 -31.504 1.00 88.56 235 ASN A O 1
ATOM 1903 N N . ILE A 1 236 ? 10.757 3.793 -30.378 1.00 89.56 236 ILE A N 1
ATOM 1904 C CA . ILE A 1 236 ? 11.433 3.893 -29.079 1.00 89.56 236 ILE A CA 1
ATOM 1905 C C . ILE A 1 236 ? 11.973 2.519 -28.651 1.00 89.56 236 ILE A C 1
ATOM 1907 O O . ILE A 1 236 ? 13.158 2.378 -28.345 1.00 89.56 236 ILE A O 1
ATOM 1911 N N . TYR A 1 237 ? 11.137 1.476 -28.673 1.00 92.19 237 TYR A N 1
ATOM 1912 C CA . TYR A 1 237 ? 11.548 0.146 -28.212 1.00 92.19 237 TYR A CA 1
ATOM 1913 C C . TYR A 1 237 ? 12.547 -0.546 -29.144 1.00 92.19 237 TYR A C 1
ATOM 1915 O O . TYR A 1 237 ? 13.488 -1.175 -28.663 1.00 92.19 237 TYR A O 1
ATOM 1923 N N . ARG A 1 238 ? 12.396 -0.418 -30.468 1.00 93.06 238 ARG A N 1
ATOM 1924 C CA . ARG A 1 238 ? 13.322 -1.041 -31.434 1.00 93.06 238 ARG A CA 1
ATOM 1925 C C . ARG A 1 238 ? 14.714 -0.406 -31.419 1.00 93.06 238 ARG A C 1
ATOM 1927 O O . ARG A 1 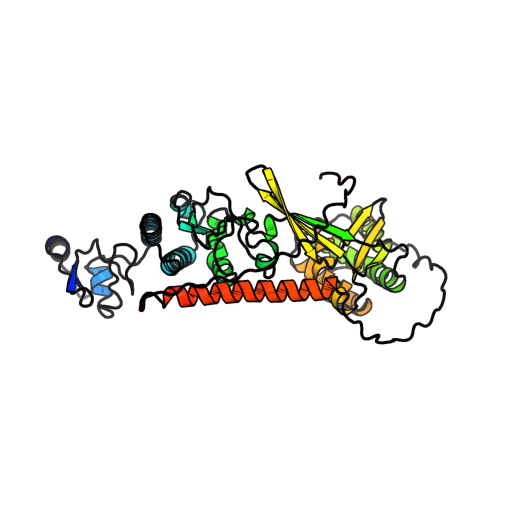238 ? 15.666 -1.049 -31.850 1.00 93.06 238 ARG A O 1
ATOM 1934 N N . ASN A 1 239 ? 14.826 0.847 -30.976 1.00 92.38 239 ASN A N 1
ATOM 1935 C CA . ASN A 1 239 ? 16.097 1.565 -30.910 1.00 92.38 239 ASN A CA 1
ATOM 1936 C C . ASN A 1 239 ? 16.727 1.492 -29.516 1.00 92.38 239 ASN A C 1
ATOM 1938 O O . ASN A 1 239 ? 17.906 1.815 -29.371 1.00 92.38 239 ASN A O 1
ATOM 1942 N N . ALA A 1 240 ? 15.995 1.010 -28.508 1.00 94.81 240 ALA A N 1
ATOM 1943 C CA . ALA A 1 240 ? 16.453 0.943 -27.127 1.00 94.81 240 ALA A CA 1
ATOM 1944 C C . ALA A 1 240 ? 17.805 0.228 -26.975 1.00 94.81 240 ALA A C 1
ATOM 1946 O O . ALA A 1 240 ? 18.114 -0.698 -27.728 1.00 94.81 240 ALA A O 1
ATOM 1947 N N . ARG A 1 241 ? 18.617 0.646 -26.006 1.00 96.62 241 ARG A N 1
ATOM 1948 C CA . ARG A 1 241 ? 19.899 0.016 -25.665 1.00 96.62 241 ARG A CA 1
ATOM 1949 C C . ARG A 1 241 ? 19.834 -0.519 -24.251 1.00 96.62 241 ARG A C 1
ATOM 1951 O O . ARG A 1 241 ? 19.259 0.111 -23.368 1.00 96.62 241 ARG A O 1
ATOM 1958 N N . VAL A 1 242 ? 20.436 -1.682 -24.036 1.00 97.44 242 VAL A N 1
ATOM 1959 C CA . VAL A 1 242 ? 20.479 -2.318 -22.721 1.00 97.44 242 VAL A CA 1
ATOM 1960 C C . VAL A 1 242 ? 21.920 -2.382 -22.245 1.00 97.44 242 VAL A C 1
ATOM 1962 O O . VAL A 1 242 ? 22.783 -2.940 -22.917 1.00 97.44 242 VAL A O 1
ATOM 1965 N N . TYR A 1 243 ? 22.174 -1.847 -21.060 1.00 97.50 243 TYR A N 1
ATOM 1966 C CA . TYR A 1 243 ? 23.473 -1.800 -20.407 1.00 97.50 243 TYR A CA 1
ATOM 1967 C C . TYR A 1 243 ? 23.466 -2.699 -19.172 1.00 97.50 243 TYR A C 1
ATOM 1969 O O . TYR A 1 243 ? 22.499 -2.719 -18.409 1.00 97.50 243 TYR A O 1
ATOM 1977 N N . LYS A 1 244 ? 24.560 -3.435 -18.958 1.00 95.50 244 LYS A N 1
ATOM 1978 C CA . LYS A 1 244 ? 24.792 -4.159 -17.703 1.00 95.50 244 LYS A CA 1
ATOM 1979 C C . LYS A 1 244 ? 25.474 -3.222 -16.712 1.00 95.50 244 LYS A C 1
ATOM 1981 O O . LYS A 1 244 ? 26.493 -2.614 -17.031 1.00 95.50 244 LYS A O 1
ATOM 1986 N N . SER A 1 245 ? 24.931 -3.136 -15.509 1.00 91.69 245 SER A N 1
ATOM 1987 C CA . SER A 1 245 ? 25.455 -2.310 -14.430 1.00 91.69 245 SER A CA 1
ATOM 1988 C C . SER A 1 245 ? 25.725 -3.173 -13.206 1.00 91.69 245 SER A C 1
ATOM 1990 O O . SER A 1 245 ? 24.862 -3.928 -12.757 1.00 91.69 245 SER A O 1
ATOM 1992 N N . ALA A 1 246 ? 26.929 -3.041 -12.647 1.00 87.06 246 ALA A N 1
ATOM 1993 C CA . ALA A 1 246 ? 27.289 -3.719 -11.404 1.00 87.06 246 ALA A CA 1
ATOM 1994 C C . ALA A 1 246 ? 26.491 -3.173 -10.209 1.00 87.06 246 ALA A C 1
ATOM 1996 O O . ALA A 1 246 ? 26.178 -3.915 -9.282 1.00 87.06 246 ALA A O 1
ATOM 1997 N N . TYR A 1 247 ? 26.143 -1.884 -10.247 1.00 85.94 247 TYR A N 1
ATOM 1998 C CA . TYR A 1 247 ? 25.414 -1.215 -9.183 1.00 85.94 247 TYR A CA 1
ATOM 1999 C C . TYR A 1 247 ? 24.482 -0.136 -9.741 1.00 85.94 247 TYR A C 1
ATOM 2001 O O . TYR A 1 247 ? 24.867 0.651 -10.609 1.00 85.94 247 TYR A O 1
ATOM 2009 N N . ILE A 1 248 ? 23.249 -0.114 -9.234 1.00 91.19 248 ILE A N 1
ATOM 2010 C CA . ILE A 1 248 ? 22.247 0.906 -9.543 1.00 91.19 248 ILE A CA 1
ATOM 2011 C C . ILE A 1 248 ? 21.718 1.433 -8.211 1.00 91.19 248 ILE A C 1
ATOM 2013 O O . ILE A 1 248 ? 21.058 0.717 -7.452 1.00 91.19 248 ILE A O 1
ATOM 2017 N N . ALA A 1 249 ? 22.016 2.695 -7.929 1.00 89.62 249 ALA A N 1
ATOM 2018 C CA . ALA A 1 249 ? 21.541 3.378 -6.741 1.00 89.62 249 ALA A CA 1
ATOM 2019 C C . ALA A 1 249 ? 20.084 3.817 -6.929 1.00 89.62 249 ALA A C 1
ATOM 2021 O O . ALA A 1 249 ? 19.669 4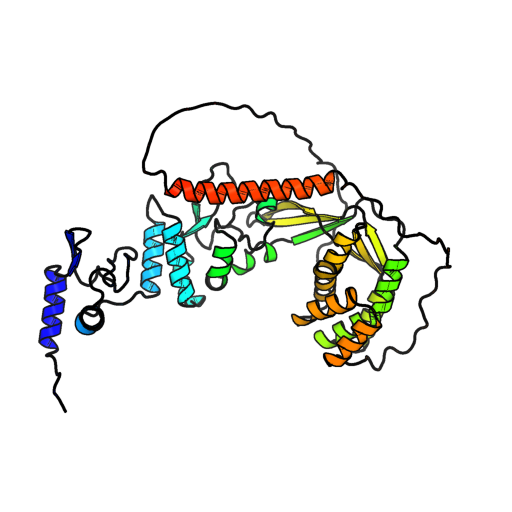.214 -8.021 1.00 89.62 249 ALA A O 1
ATOM 2022 N N . ALA A 1 250 ? 19.317 3.783 -5.847 1.00 90.75 250 ALA A N 1
ATOM 2023 C CA . ALA A 1 250 ? 18.057 4.492 -5.704 1.00 90.75 250 ALA A CA 1
ATOM 2024 C C . ALA A 1 250 ? 18.155 5.476 -4.541 1.00 90.75 250 ALA A C 1
ATOM 2026 O O . ALA A 1 250 ? 18.768 5.183 -3.521 1.00 90.75 250 ALA A O 1
ATOM 2027 N N . ILE A 1 251 ? 17.480 6.607 -4.682 1.00 90.94 251 ILE A N 1
ATOM 2028 C CA . ILE A 1 251 ? 17.198 7.525 -3.587 1.00 90.94 251 ILE A CA 1
ATOM 2029 C C . ILE A 1 251 ? 15.684 7.639 -3.504 1.00 90.94 251 ILE A C 1
ATOM 2031 O O . ILE A 1 251 ? 15.027 7.930 -4.508 1.00 90.94 251 ILE A O 1
ATOM 2035 N N . TYR A 1 252 ? 15.135 7.385 -2.322 1.00 91.62 252 TYR A N 1
ATOM 2036 C CA . TYR A 1 252 ? 13.740 7.682 -2.027 1.00 91.62 252 TYR A CA 1
ATOM 2037 C C . TYR A 1 252 ? 13.671 8.959 -1.210 1.00 91.62 252 TYR A C 1
ATOM 2039 O O . TYR A 1 252 ? 14.312 9.058 -0.166 1.00 91.62 252 TYR A O 1
ATOM 2047 N N . SER A 1 253 ? 12.882 9.915 -1.679 1.00 92.00 253 SER A N 1
ATOM 2048 C CA . SER A 1 253 ? 12.689 11.196 -1.013 1.00 92.00 253 SER A CA 1
ATOM 2049 C C . SER A 1 253 ? 11.233 11.348 -0.595 1.00 92.00 253 SER A C 1
ATOM 2051 O O . SER A 1 253 ? 10.329 11.191 -1.416 1.00 92.00 253 SER A O 1
ATOM 2053 N N . LEU A 1 254 ? 11.016 11.667 0.677 1.00 92.88 254 LEU A N 1
ATOM 2054 C CA . LEU A 1 254 ? 9.734 12.113 1.212 1.00 92.88 254 LEU A CA 1
ATOM 2055 C C . LEU A 1 254 ? 9.802 13.620 1.440 1.00 92.88 254 LEU A C 1
ATOM 2057 O O . LEU A 1 254 ? 10.818 14.132 1.909 1.00 92.88 254 LEU A O 1
ATOM 2061 N N . GLN A 1 255 ? 8.727 14.319 1.096 1.00 90.88 255 GLN A N 1
ATOM 2062 C CA . GLN A 1 255 ? 8.571 15.737 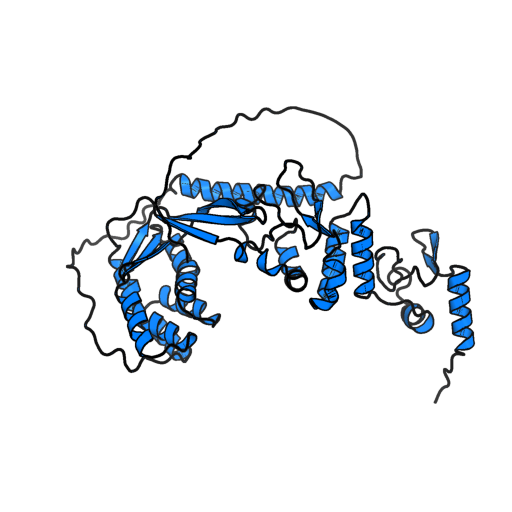1.391 1.00 90.88 255 GLN A CA 1
ATOM 2063 C C . GLN A 1 255 ? 7.700 15.892 2.635 1.00 90.88 255 GLN A C 1
ATOM 2065 O O . GLN A 1 255 ? 6.595 15.352 2.683 1.00 90.88 255 GLN A O 1
ATOM 2070 N N . LEU A 1 256 ? 8.216 16.617 3.622 1.00 87.75 256 LEU A N 1
ATOM 2071 C CA . LEU A 1 256 ? 7.499 16.985 4.835 1.00 87.75 256 LEU A CA 1
ATOM 2072 C C . LEU A 1 256 ? 6.654 18.246 4.597 1.00 87.75 256 LEU A C 1
ATOM 2074 O O . LEU A 1 256 ? 6.961 19.066 3.729 1.00 87.75 256 LEU A O 1
ATOM 2078 N N . GLN A 1 257 ? 5.616 18.448 5.404 1.00 85.25 257 GLN A N 1
ATOM 2079 C CA . GLN A 1 257 ? 4.749 19.628 5.410 1.00 85.25 257 GLN A CA 1
ATOM 2080 C C . GLN A 1 257 ? 5.534 20.897 5.751 1.00 85.25 257 GLN A C 1
ATOM 2082 O O . GLN A 1 257 ? 5.169 21.985 5.310 1.00 85.25 257 GLN A O 1
ATOM 2087 N N . SER A 1 258 ? 6.642 20.757 6.485 1.00 82.56 258 SER A N 1
ATOM 2088 C CA . SER A 1 258 ? 7.609 21.832 6.730 1.00 82.56 258 SER A CA 1
ATOM 2089 C C . SER A 1 258 ? 8.333 22.308 5.461 1.00 82.56 258 SER A C 1
ATOM 2091 O O . SER A 1 258 ? 8.985 23.350 5.489 1.00 82.56 258 SER A O 1
ATOM 2093 N N . GLY A 1 259 ? 8.245 21.556 4.359 1.00 83.88 259 GLY A N 1
ATOM 2094 C CA . GLY A 1 259 ? 9.020 21.755 3.135 1.00 83.88 259 GLY A CA 1
ATOM 2095 C C . GLY A 1 259 ? 10.387 21.062 3.147 1.00 83.88 259 GLY A C 1
ATOM 2096 O O . GLY A 1 259 ? 11.091 21.094 2.141 1.00 83.88 259 GLY A O 1
ATOM 2097 N N . GLU A 1 260 ? 10.772 20.424 4.255 1.00 86.88 260 GLU A N 1
ATOM 2098 C CA . GLU A 1 260 ? 12.003 19.638 4.339 1.00 86.88 260 GLU A CA 1
ATOM 2099 C C . GLU A 1 260 ? 11.887 18.327 3.545 1.00 86.88 260 GLU A C 1
ATOM 2101 O O . GLU A 1 260 ? 10.824 17.710 3.468 1.00 86.88 260 GLU A O 1
ATOM 2106 N N . HIS A 1 261 ? 13.003 17.882 2.962 1.00 87.38 261 HIS A N 1
ATOM 2107 C CA . HIS A 1 261 ? 13.084 16.604 2.264 1.00 87.38 261 HIS A CA 1
ATOM 2108 C C . HIS A 1 261 ? 13.917 15.603 3.054 1.00 87.38 261 HIS A C 1
ATOM 2110 O O . HIS A 1 261 ? 15.112 15.808 3.272 1.00 87.38 261 HIS A O 1
ATOM 2116 N N . VAL A 1 262 ? 13.316 14.463 3.380 1.00 90.31 262 VAL A N 1
ATOM 2117 C CA . VAL A 1 262 ? 14.034 13.321 3.946 1.00 90.31 262 VAL A CA 1
ATOM 2118 C C . VAL A 1 262 ? 14.359 12.358 2.819 1.00 90.31 262 VAL A C 1
ATOM 2120 O O . VAL A 1 262 ? 13.460 11.783 2.205 1.00 90.31 262 VAL A O 1
ATOM 2123 N N . SER A 1 263 ? 15.650 12.195 2.535 1.00 90.38 263 SER A N 1
ATOM 2124 C CA . SER A 1 263 ? 16.139 11.303 1.482 1.00 90.38 263 SER A CA 1
ATOM 2125 C C . SER A 1 263 ? 16.881 10.114 2.069 1.00 90.38 263 SER A C 1
ATOM 2127 O O . SER A 1 263 ? 17.649 10.252 3.022 1.00 90.38 263 SER A O 1
ATOM 2129 N N . VAL A 1 264 ? 16.637 8.936 1.503 1.00 88.44 264 VAL A N 1
ATOM 2130 C CA . VAL A 1 264 ? 17.235 7.679 1.951 1.00 88.44 264 VAL A CA 1
ATOM 2131 C C . VAL A 1 264 ? 17.789 6.905 0.769 1.00 88.44 264 VAL A C 1
ATOM 2133 O O . VAL A 1 264 ? 17.117 6.746 -0.253 1.00 88.44 264 VAL A O 1
ATOM 2136 N N . ASP A 1 265 ? 19.011 6.411 0.931 1.00 86.44 265 ASP A N 1
ATOM 2137 C CA . ASP A 1 265 ? 19.670 5.588 -0.073 1.00 86.44 265 ASP A CA 1
ATOM 2138 C C . ASP A 1 265 ? 19.115 4.163 -0.057 1.00 86.44 265 ASP A C 1
ATOM 2140 O O . ASP A 1 265 ? 18.830 3.577 0.993 1.00 86.44 265 ASP A O 1
ATOM 2144 N N . ALA A 1 266 ? 18.970 3.593 -1.245 1.00 87.94 266 ALA A N 1
ATOM 2145 C CA . ALA A 1 266 ? 18.483 2.247 -1.466 1.00 87.94 266 ALA A CA 1
ATOM 2146 C C . ALA A 1 266 ? 19.123 1.626 -2.713 1.00 87.94 266 ALA A C 1
ATOM 2148 O O . ALA A 1 266 ? 19.753 2.292 -3.532 1.00 87.94 266 ALA A O 1
ATOM 2149 N N . TYR A 1 267 ? 18.913 0.326 -2.880 1.00 85.56 267 TYR A N 1
ATOM 2150 C CA . TYR A 1 267 ? 19.281 -0.396 -4.091 1.00 85.56 267 TYR A CA 1
ATOM 2151 C C . TYR A 1 267 ? 18.127 -0.375 -5.108 1.00 85.56 267 TYR A C 1
ATOM 2153 O O . TYR A 1 267 ? 16.957 -0.547 -4.746 1.00 85.56 267 TYR A O 1
ATOM 2161 N N . SER A 1 268 ? 18.447 -0.193 -6.391 1.00 90.50 268 SER A N 1
ATOM 2162 C CA . SER A 1 268 ? 17.515 -0.381 -7.509 1.00 90.50 268 SER A CA 1
ATOM 2163 C C . SER A 1 268 ? 17.987 -1.513 -8.410 1.00 90.50 268 SER A C 1
ATOM 2165 O O . SER A 1 268 ? 19.174 -1.799 -8.497 1.00 90.50 268 SER A O 1
ATOM 2167 N N . ARG A 1 269 ? 17.057 -2.117 -9.151 1.00 94.12 269 ARG A N 1
ATOM 2168 C CA . ARG A 1 269 ? 17.392 -3.082 -10.210 1.00 94.12 269 ARG A CA 1
ATOM 2169 C C . ARG A 1 269 ? 17.267 -2.485 -11.601 1.00 94.12 269 ARG A C 1
ATOM 2171 O O . ARG A 1 269 ? 17.553 -3.156 -12.581 1.00 94.12 269 ARG A O 1
ATOM 2178 N N . LEU A 1 270 ? 16.795 -1.253 -11.692 1.00 95.88 270 LEU A N 1
ATOM 2179 C CA . LEU A 1 270 ? 16.549 -0.589 -12.952 1.00 95.88 270 LEU A CA 1
ATOM 2180 C C . LEU A 1 270 ? 16.875 0.888 -12.819 1.00 95.88 270 LEU A C 1
ATOM 2182 O O . LEU A 1 270 ? 16.509 1.524 -11.823 1.00 95.88 270 LEU A O 1
ATOM 2186 N N . HIS A 1 271 ? 17.516 1.405 -13.854 1.00 94.94 271 HIS A N 1
ATOM 2187 C CA . HIS A 1 271 ? 17.528 2.815 -14.190 1.00 94.94 271 HIS A CA 1
ATOM 2188 C C . HIS A 1 271 ? 17.152 2.944 -15.667 1.00 94.94 271 HIS A C 1
ATOM 2190 O O . HIS A 1 271 ? 17.570 2.127 -16.489 1.00 94.94 271 HIS A O 1
ATOM 2196 N N . VAL A 1 272 ? 16.309 3.925 -15.977 1.00 93.38 272 VAL A N 1
ATOM 2197 C CA . VAL A 1 272 ? 15.843 4.202 -17.335 1.00 93.38 272 VAL A CA 1
ATOM 2198 C C . VAL A 1 272 ? 16.135 5.657 -17.635 1.00 93.38 272 VAL A C 1
ATOM 2200 O O . VAL A 1 272 ? 15.738 6.535 -16.869 1.00 93.38 272 VAL A O 1
ATOM 2203 N N . GLU A 1 273 ? 16.800 5.895 -18.755 1.00 91.69 273 GLU A N 1
ATOM 2204 C CA . GLU A 1 273 ? 16.983 7.225 -19.317 1.00 91.69 273 GLU A CA 1
ATOM 2205 C C . GLU A 1 273 ? 16.274 7.276 -20.671 1.00 91.69 273 GLU A C 1
ATOM 2207 O O . GLU A 1 273 ? 16.386 6.360 -21.487 1.00 91.69 273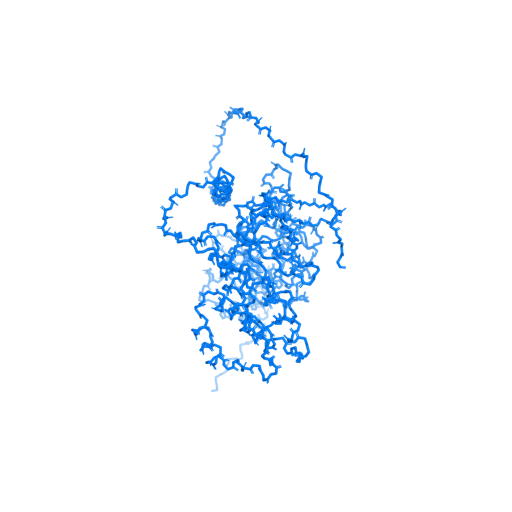 GLU A O 1
ATOM 2212 N N . TYR A 1 274 ? 15.536 8.355 -20.911 1.00 88.12 274 TYR A N 1
ATOM 2213 C CA . TYR A 1 274 ? 15.026 8.685 -22.233 1.00 88.12 274 TYR A CA 1
ATOM 2214 C C . TYR A 1 274 ? 15.559 10.062 -22.603 1.00 88.12 274 TYR A C 1
ATOM 2216 O O . TYR A 1 274 ? 15.152 11.070 -22.026 1.00 88.12 274 TYR A O 1
ATOM 2224 N N . SER A 1 275 ? 16.524 10.101 -23.516 1.00 83.69 275 SER A N 1
ATOM 2225 C CA . SER A 1 275 ? 17.149 11.345 -23.968 1.00 83.69 275 SER A CA 1
ATOM 2226 C C . SER A 1 275 ? 17.487 11.238 -25.447 1.00 83.69 275 SER A C 1
ATOM 2228 O O . SER A 1 275 ? 17.831 10.160 -25.917 1.00 83.69 275 SER A O 1
ATOM 2230 N N . ASN A 1 276 ? 17.367 12.338 -26.196 1.00 79.56 276 ASN A N 1
ATOM 2231 C CA . ASN A 1 276 ? 17.658 12.368 -27.637 1.00 79.56 276 ASN A CA 1
ATOM 2232 C C . ASN A 1 276 ? 16.944 11.252 -28.432 1.00 79.56 276 ASN A C 1
ATOM 2234 O O . ASN A 1 276 ? 17.563 10.608 -29.273 1.00 79.56 276 ASN A O 1
ATOM 2238 N N . GLU A 1 277 ? 15.668 10.987 -28.116 1.00 78.38 277 GLU A N 1
ATOM 2239 C CA . GLU A 1 277 ? 14.851 9.914 -28.727 1.00 78.38 277 GLU A CA 1
ATOM 2240 C C . GLU A 1 277 ? 15.406 8.487 -28.532 1.00 78.38 277 GLU A C 1
ATOM 2242 O O . GLU A 1 277 ? 14.956 7.529 -29.162 1.00 78.38 277 GLU A O 1
ATOM 2247 N N . GLN A 1 278 ? 16.363 8.324 -27.619 1.00 87.50 278 GLN A N 1
ATOM 2248 C CA . GLN A 1 278 ? 17.013 7.066 -27.295 1.00 87.50 278 GLN A CA 1
ATOM 2249 C C . GLN A 1 278 ? 16.574 6.604 -25.903 1.00 87.50 278 GLN A C 1
ATOM 2251 O O . GLN A 1 278 ? 16.695 7.329 -24.914 1.00 87.50 278 GLN A O 1
ATOM 2256 N N . LEU A 1 279 ? 16.062 5.373 -25.843 1.00 93.12 279 LEU A N 1
ATOM 2257 C CA . LEU A 1 279 ? 15.747 4.686 -24.596 1.00 93.12 279 LEU A CA 1
ATOM 2258 C C . LEU A 1 279 ? 16.960 3.871 -24.147 1.00 93.12 279 LEU A C 1
ATOM 2260 O O . LEU A 1 279 ? 17.335 2.909 -24.819 1.00 93.12 279 LEU A O 1
ATOM 2264 N N . ASP A 1 280 ? 17.537 4.225 -23.007 1.00 95.12 280 ASP A N 1
ATOM 2265 C CA . ASP A 1 280 ? 18.649 3.500 -22.402 1.00 95.12 280 ASP A CA 1
ATOM 2266 C C . ASP A 1 280 ? 18.178 2.813 -21.118 1.00 95.12 280 ASP A C 1
ATOM 2268 O O . ASP A 1 280 ? 17.664 3.437 -20.186 1.00 95.12 280 ASP A O 1
ATOM 2272 N N . LEU A 1 281 ? 18.337 1.491 -21.087 1.00 96.38 281 LEU A N 1
ATOM 2273 C CA . LEU A 1 281 ? 17.935 0.626 -19.987 1.00 96.38 281 LEU A CA 1
ATOM 2274 C C . LEU A 1 281 ? 19.179 0.101 -19.280 1.00 96.38 281 LEU A C 1
ATOM 2276 O O . LEU A 1 281 ? 19.973 -0.630 -19.869 1.00 96.38 281 LEU A O 1
ATOM 2280 N N . PHE A 1 282 ? 19.326 0.409 -18.000 1.00 97.12 282 PHE A N 1
ATOM 2281 C CA . PHE A 1 282 ? 20.424 -0.088 -17.177 1.00 97.12 282 PHE A CA 1
ATOM 2282 C C . PHE A 1 282 ? 19.897 -1.164 -16.237 1.00 97.12 282 PHE A C 1
ATOM 2284 O O . PHE A 1 282 ? 18.989 -0.919 -15.437 1.00 97.12 282 PHE A O 1
ATOM 2291 N N . VAL A 1 283 ? 20.453 -2.367 -16.355 1.00 96.88 283 VAL A N 1
ATOM 2292 C CA . VAL A 1 283 ? 19.977 -3.573 -15.666 1.00 96.88 283 VAL A CA 1
ATOM 2293 C C . VAL A 1 283 ? 21.137 -4.269 -14.950 1.00 96.88 283 VAL A C 1
ATOM 2295 O O . VAL A 1 283 ? 22.293 -4.052 -15.316 1.00 96.88 283 VAL A O 1
ATOM 2298 N N . PRO A 1 284 ? 20.886 -5.123 -13.944 1.00 95.38 284 PRO A N 1
ATOM 2299 C CA . PRO A 1 284 ? 21.954 -5.726 -13.161 1.00 95.38 284 PRO A CA 1
ATOM 2300 C C . PRO A 1 284 ? 22.832 -6.647 -14.016 1.00 95.38 284 PRO A C 1
ATOM 2302 O O . PRO A 1 284 ? 22.336 -7.390 -14.875 1.00 95.38 284 PRO A O 1
ATOM 2305 N N . SER A 1 285 ? 24.141 -6.627 -13.758 1.00 93.00 285 SER A N 1
ATOM 2306 C CA . SER A 1 285 ? 25.082 -7.591 -14.344 1.00 93.00 285 SER A CA 1
ATOM 2307 C C . SER A 1 285 ? 24.773 -9.022 -13.895 1.00 93.00 285 SER A C 1
ATOM 2309 O O . SER A 1 285 ? 24.817 -9.943 -14.716 1.00 93.00 285 SER A O 1
ATOM 2311 N N . ASP A 1 286 ? 24.377 -9.197 -12.630 1.00 93.44 286 ASP A N 1
ATOM 2312 C CA . ASP A 1 286 ? 23.942 -10.485 -12.090 1.00 93.44 286 ASP A CA 1
ATOM 2313 C C . ASP A 1 286 ? 22.685 -11.005 -12.808 1.00 93.44 286 ASP A C 1
ATOM 2315 O O . ASP A 1 286 ? 21.718 -10.275 -13.045 1.00 93.44 286 ASP A O 1
ATOM 2319 N N . ALA A 1 287 ? 22.708 -12.283 -13.187 1.00 93.00 287 ALA A N 1
ATOM 2320 C CA . ALA A 1 287 ? 21.643 -12.882 -13.981 1.00 93.00 287 ALA A CA 1
ATOM 2321 C C . ALA A 1 287 ? 20.340 -13.061 -13.196 1.00 93.00 287 ALA A C 1
ATOM 2323 O O . ALA A 1 287 ? 19.262 -12.903 -13.773 1.00 93.00 287 ALA A O 1
ATOM 2324 N N . ASN A 1 288 ? 20.415 -13.368 -11.901 1.00 93.56 288 ASN A N 1
ATOM 2325 C CA . ASN A 1 288 ? 19.234 -13.564 -11.072 1.00 93.56 288 ASN A CA 1
ATOM 2326 C C . ASN A 1 288 ? 18.537 -12.228 -10.778 1.00 93.56 288 ASN A C 1
ATOM 2328 O O . ASN A 1 288 ? 17.337 -12.087 -11.018 1.00 93.56 288 ASN A O 1
ATOM 2332 N N . GLU A 1 289 ? 19.296 -11.212 -10.374 1.00 93.38 289 GLU A N 1
ATOM 2333 C CA . GLU A 1 289 ? 18.791 -9.857 -10.146 1.00 93.38 289 GLU A CA 1
ATOM 2334 C C . GLU A 1 289 ? 18.209 -9.245 -11.426 1.00 93.38 289 GLU A C 1
ATOM 2336 O O . GLU A 1 289 ? 17.184 -8.557 -11.385 1.00 93.38 289 GLU A O 1
ATOM 2341 N N . ARG A 1 290 ? 18.801 -9.546 -12.588 1.00 94.81 290 ARG A N 1
ATOM 2342 C CA . ARG A 1 290 ? 18.249 -9.147 -13.887 1.00 94.81 290 ARG A CA 1
ATOM 2343 C C . ARG A 1 290 ? 16.938 -9.853 -14.214 1.00 94.81 290 ARG A C 1
ATOM 2345 O O . ARG A 1 290 ? 16.016 -9.182 -14.669 1.00 94.81 290 ARG A O 1
ATOM 2352 N N . ARG A 1 291 ? 16.800 -11.154 -13.933 1.00 94.62 291 ARG A N 1
ATOM 2353 C CA . ARG A 1 291 ? 15.500 -11.837 -14.070 1.00 94.62 291 ARG A CA 1
ATOM 2354 C C . ARG A 1 291 ? 14.448 -11.164 -13.195 1.00 94.62 291 ARG A C 1
ATOM 2356 O O . ARG A 1 291 ? 13.395 -10.817 -13.707 1.00 94.62 291 ARG A O 1
ATOM 2363 N N . ILE A 1 292 ? 14.758 -10.879 -11.926 1.00 94.00 292 ILE A N 1
ATOM 2364 C CA . ILE A 1 292 ? 13.847 -10.164 -11.012 1.00 94.00 292 ILE A CA 1
ATOM 2365 C C . ILE A 1 292 ? 13.490 -8.771 -11.558 1.00 94.00 292 ILE A C 1
ATOM 2367 O O . ILE A 1 292 ? 12.331 -8.355 -11.487 1.00 94.00 292 ILE A O 1
ATOM 2371 N N . CYS A 1 293 ? 14.458 -8.052 -12.134 1.00 96.00 293 CYS A N 1
ATOM 2372 C CA . CYS A 1 293 ? 14.221 -6.773 -12.803 1.00 96.00 293 CYS A CA 1
ATOM 2373 C C . CYS A 1 293 ? 13.175 -6.903 -13.922 1.00 96.00 293 CYS A C 1
ATOM 2375 O O . CYS A 1 293 ? 12.214 -6.130 -13.952 1.00 96.00 293 CYS A O 1
ATOM 2377 N N . TYR A 1 294 ? 13.327 -7.914 -14.781 1.00 95.94 294 TYR A N 1
ATOM 2378 C CA . TYR A 1 294 ? 12.465 -8.165 -15.941 1.00 95.94 294 TYR A CA 1
ATOM 2379 C C . TYR A 1 294 ? 11.088 -8.697 -15.526 1.00 95.94 294 TYR A C 1
ATOM 2381 O O . TYR A 1 294 ? 10.114 -8.483 -16.237 1.00 95.94 294 TYR A O 1
ATOM 2389 N N . SER A 1 295 ? 10.982 -9.329 -14.353 1.00 94.69 295 SER A N 1
ATOM 2390 C CA . SER A 1 295 ? 9.706 -9.730 -13.749 1.00 94.69 295 SER A CA 1
ATOM 2391 C C . SER A 1 295 ? 8.922 -8.568 -13.140 1.00 94.69 295 SER A C 1
ATOM 2393 O O . SER A 1 295 ? 7.704 -8.657 -12.992 1.00 94.69 295 SER A O 1
ATOM 2395 N N . GLY A 1 296 ? 9.627 -7.527 -12.687 1.00 92.44 296 GLY A N 1
ATOM 2396 C CA . GLY A 1 296 ? 9.119 -6.584 -11.693 1.00 92.44 296 GLY A CA 1
ATOM 2397 C C . GLY A 1 296 ? 9.211 -5.124 -12.114 1.00 92.44 296 GLY A C 1
ATOM 2398 O O . GLY A 1 296 ? 8.194 -4.535 -12.479 1.00 92.44 296 GLY A O 1
ATOM 2399 N N . GLN A 1 297 ? 10.411 -4.539 -11.999 1.00 93.06 297 GLN A N 1
ATOM 2400 C CA . GLN A 1 297 ? 10.635 -3.095 -12.165 1.00 93.06 297 GLN A CA 1
ATOM 2401 C C . GLN A 1 297 ? 10.540 -2.662 -13.630 1.00 93.06 297 GLN A C 1
ATOM 2403 O O . GLN A 1 297 ? 9.921 -1.644 -13.906 1.00 93.06 297 GLN A O 1
ATOM 2408 N N . LEU A 1 298 ? 11.104 -3.431 -14.568 1.00 95.12 298 LEU A N 1
ATOM 2409 C CA . LEU A 1 298 ? 11.095 -3.065 -15.987 1.00 95.12 298 LEU A CA 1
ATOM 2410 C C . LEU A 1 298 ? 9.678 -3.041 -16.586 1.00 95.12 298 LEU A C 1
ATOM 2412 O O . LEU A 1 298 ? 9.318 -2.002 -17.137 1.00 95.12 298 LEU A O 1
ATOM 2416 N N . PRO A 1 299 ? 8.840 -4.087 -16.433 1.00 94.62 299 PRO A N 1
ATOM 2417 C CA . PRO A 1 299 ? 7.446 -4.038 -16.875 1.00 94.62 299 PRO A CA 1
ATOM 2418 C C . PRO A 1 299 ? 6.683 -2.846 -16.289 1.00 94.62 299 PRO A C 1
ATOM 2420 O O . PRO A 1 299 ? 6.038 -2.118 -17.031 1.00 94.62 299 PRO A O 1
ATOM 2423 N N . GLU A 1 300 ? 6.801 -2.617 -14.975 1.00 91.06 300 GLU A N 1
ATOM 2424 C CA . GLU A 1 300 ? 6.118 -1.525 -14.267 1.00 91.06 300 GLU A CA 1
ATOM 2425 C C . GLU A 1 300 ? 6.537 -0.152 -14.800 1.00 91.06 300 GLU A C 1
ATOM 2427 O O . GLU A 1 300 ? 5.694 0.694 -15.093 1.00 91.06 300 GLU A O 1
ATOM 2432 N N . THR A 1 301 ? 7.839 0.057 -14.985 1.00 90.44 301 THR A N 1
ATOM 2433 C CA . THR A 1 301 ? 8.377 1.295 -15.539 1.00 90.44 301 THR A CA 1
ATOM 2434 C C . THR A 1 301 ? 7.902 1.520 -16.974 1.00 90.44 301 THR A C 1
ATOM 2436 O O . THR A 1 301 ? 7.411 2.605 -17.275 1.00 90.44 301 THR A O 1
ATOM 2439 N N . LEU A 1 302 ? 7.964 0.507 -17.845 1.00 89.31 302 LEU A N 1
ATOM 2440 C CA . LEU A 1 302 ? 7.501 0.629 -19.232 1.00 89.31 302 LEU A CA 1
ATOM 2441 C C . LEU A 1 302 ? 5.996 0.911 -19.325 1.00 89.31 302 LEU A C 1
ATOM 2443 O O . LEU A 1 302 ? 5.587 1.721 -20.155 1.00 89.31 302 LEU A O 1
ATOM 2447 N N . THR A 1 303 ? 5.176 0.294 -18.466 1.00 88.25 303 THR A N 1
ATOM 2448 C CA . THR A 1 303 ? 3.733 0.565 -18.442 1.00 88.25 303 THR A CA 1
ATOM 2449 C C . THR A 1 303 ? 3.401 1.946 -17.895 1.00 88.25 303 THR A C 1
ATOM 2451 O O . THR A 1 303 ? 2.455 2.546 -18.384 1.00 88.25 303 THR A O 1
ATOM 2454 N N . ASN A 1 304 ? 4.173 2.462 -16.931 1.00 82.94 304 ASN A N 1
ATOM 2455 C CA . ASN A 1 304 ? 3.948 3.784 -16.332 1.00 82.94 304 ASN A CA 1
ATOM 2456 C C . ASN A 1 304 ? 4.402 4.938 -17.237 1.00 82.94 304 ASN A C 1
ATOM 2458 O O . ASN A 1 304 ? 3.835 6.025 -17.164 1.00 82.94 304 ASN A O 1
ATOM 2462 N N . TYR A 1 305 ? 5.417 4.718 -18.082 1.00 76.88 305 TYR A N 1
ATOM 2463 C CA . TYR A 1 305 ? 5.830 5.697 -19.096 1.00 76.88 305 TYR A CA 1
ATOM 2464 C C . TYR A 1 305 ? 4.761 5.920 -20.167 1.00 76.88 305 TYR A C 1
ATOM 2466 O O . TYR A 1 305 ? 4.724 6.972 -20.803 1.00 76.88 305 TYR A O 1
ATOM 2474 N N . LEU A 1 306 ? 3.894 4.933 -20.374 1.00 76.38 306 LEU A N 1
ATOM 2475 C CA . LEU A 1 306 ? 2.771 5.024 -21.288 1.00 76.38 306 LEU A CA 1
ATOM 2476 C C . LEU A 1 306 ? 1.489 5.338 -20.503 1.00 76.38 306 LEU A C 1
ATOM 2478 O O . LEU A 1 306 ? 1.368 4.971 -19.337 1.00 76.38 306 LEU A O 1
ATOM 2482 N N . PRO A 1 307 ? 0.472 5.967 -21.115 1.00 74.56 307 PRO A N 1
ATOM 2483 C CA . PRO A 1 307 ? -0.816 6.213 -20.465 1.00 74.56 307 PRO A CA 1
ATOM 2484 C C . PRO A 1 307 ? -1.666 4.926 -20.346 1.00 74.56 307 PRO A C 1
ATOM 2486 O O . PRO A 1 307 ? -2.864 4.928 -20.631 1.00 74.56 307 PRO A O 1
ATOM 2489 N N . ILE A 1 308 ? -1.060 3.800 -19.954 1.00 83.50 308 ILE A N 1
ATOM 2490 C CA . ILE A 1 308 ? -1.722 2.506 -19.794 1.00 83.50 308 ILE A CA 1
ATOM 2491 C C . ILE A 1 308 ? -2.334 2.433 -18.395 1.00 83.50 308 ILE A C 1
ATOM 2493 O O . ILE A 1 308 ? -1.632 2.375 -17.391 1.00 83.50 308 ILE A O 1
ATOM 2497 N N . LYS A 1 309 ? -3.668 2.399 -18.325 1.00 80.44 309 LYS A N 1
ATOM 2498 C CA . LYS A 1 309 ? -4.411 2.285 -17.055 1.00 80.44 309 LYS A CA 1
ATOM 2499 C C . LYS A 1 309 ? -4.848 0.859 -16.726 1.00 80.44 309 LYS A C 1
ATOM 2501 O O . LYS A 1 309 ? -5.317 0.608 -15.620 1.00 80.44 309 LYS A O 1
ATOM 2506 N N . ASN A 1 310 ? -4.751 -0.063 -17.685 1.00 86.12 310 ASN A N 1
ATOM 2507 C CA . ASN A 1 310 ? -5.208 -1.432 -17.488 1.00 86.12 310 ASN A CA 1
ATOM 2508 C C . ASN A 1 310 ? -4.210 -2.203 -16.598 1.00 86.12 310 ASN A C 1
ATOM 2510 O O . ASN A 1 310 ? -3.058 -2.371 -17.005 1.00 86.12 310 ASN A O 1
ATOM 2514 N N . PRO A 1 311 ? -4.630 -2.716 -15.425 1.00 84.56 311 PRO A N 1
ATOM 2515 C CA . PRO A 1 311 ? -3.730 -3.400 -14.496 1.00 84.56 311 PRO A CA 1
ATOM 2516 C C . PRO A 1 311 ? -3.162 -4.718 -15.048 1.00 84.56 311 PRO A C 1
ATOM 2518 O O . PRO A 1 311 ? -2.099 -5.151 -14.605 1.00 84.56 311 PRO A O 1
ATOM 2521 N N . VAL A 1 312 ? -3.824 -5.342 -16.031 1.00 90.88 312 VAL A N 1
ATOM 2522 C CA . VAL A 1 312 ? -3.369 -6.592 -16.666 1.00 90.88 312 VAL A CA 1
ATOM 2523 C C . VAL A 1 312 ? -2.131 -6.362 -17.533 1.00 90.88 312 VAL A C 1
ATOM 2525 O O . VAL A 1 312 ? -1.283 -7.247 -17.633 1.00 90.88 312 VAL A O 1
ATOM 2528 N N . ALA A 1 313 ? -1.967 -5.155 -18.086 1.00 91.06 313 ALA A N 1
ATOM 2529 C CA . ALA A 1 313 ? -0.883 -4.836 -19.011 1.00 91.06 313 ALA A CA 1
ATOM 2530 C C . ALA A 1 313 ? 0.501 -5.138 -18.428 1.00 91.06 313 ALA A C 1
ATOM 2532 O O . ALA A 1 313 ? 1.362 -5.666 -19.126 1.00 91.06 313 ALA A O 1
ATOM 2533 N N . ARG A 1 314 ? 0.707 -4.873 -17.130 1.00 91.94 314 ARG A N 1
ATOM 2534 C CA . ARG A 1 314 ? 1.963 -5.198 -16.442 1.00 91.94 314 ARG A CA 1
ATOM 2535 C C . ARG A 1 314 ? 2.304 -6.683 -16.572 1.00 91.94 314 ARG A C 1
ATOM 2537 O O . ARG A 1 314 ? 3.442 -7.009 -16.893 1.00 91.94 314 ARG A O 1
ATOM 2544 N N . GLY A 1 315 ? 1.330 -7.565 -16.339 1.00 93.44 315 GLY A N 1
ATOM 2545 C CA . GLY A 1 315 ? 1.512 -9.013 -16.454 1.00 93.44 315 GLY A CA 1
ATOM 2546 C C . GLY A 1 315 ? 1.881 -9.423 -17.877 1.00 93.44 315 GLY A C 1
ATOM 2547 O O . GLY A 1 315 ? 2.834 -10.169 -18.076 1.00 93.44 315 GLY A O 1
ATOM 2548 N N . THR A 1 316 ? 1.208 -8.853 -18.875 1.00 94.75 316 THR A N 1
ATOM 2549 C CA . THR A 1 316 ? 1.508 -9.106 -20.289 1.00 94.75 316 THR A CA 1
ATOM 2550 C C . THR A 1 316 ? 2.909 -8.624 -20.683 1.00 94.75 316 THR A C 1
ATOM 2552 O O . THR A 1 316 ? 3.638 -9.347 -21.362 1.00 94.75 316 THR A O 1
ATOM 2555 N N . PHE A 1 317 ? 3.336 -7.439 -20.226 1.00 94.94 317 PHE A N 1
ATOM 2556 C CA . PHE A 1 317 ? 4.708 -6.949 -20.418 1.00 94.94 317 PHE A CA 1
ATOM 2557 C C . PHE A 1 317 ? 5.733 -7.887 -19.771 1.00 94.94 317 PHE A C 1
ATOM 2559 O O . PHE A 1 317 ? 6.738 -8.208 -20.404 1.00 94.94 317 PHE A O 1
ATOM 2566 N N . THR A 1 318 ? 5.474 -8.367 -18.550 1.00 95.81 318 THR A N 1
ATOM 2567 C CA . THR A 1 318 ? 6.319 -9.371 -17.889 1.00 95.81 318 THR A CA 1
ATOM 2568 C C . THR A 1 318 ? 6.449 -10.633 -18.741 1.00 95.81 318 THR A C 1
ATOM 2570 O O . THR A 1 318 ? 7.567 -11.084 -18.984 1.00 95.81 318 THR A O 1
ATOM 2573 N N . THR A 1 319 ? 5.339 -11.171 -19.255 1.00 95.50 319 THR A N 1
ATOM 2574 C CA . THR A 1 319 ? 5.348 -12.357 -20.124 1.00 95.50 319 THR A CA 1
ATOM 2575 C C . THR A 1 319 ? 6.192 -12.137 -21.377 1.00 95.50 319 THR A C 1
ATOM 2577 O O . THR A 1 319 ? 7.026 -12.980 -21.701 1.00 95.50 319 THR A O 1
ATOM 2580 N N . ILE A 1 320 ? 6.033 -10.996 -22.056 1.00 96.38 320 ILE A N 1
ATOM 2581 C CA . ILE A 1 320 ? 6.838 -10.657 -23.240 1.00 96.38 320 ILE A CA 1
ATOM 2582 C C . ILE A 1 320 ? 8.326 -10.591 -22.880 1.00 96.38 320 ILE A C 1
ATOM 2584 O O . ILE A 1 320 ? 9.167 -11.156 -23.574 1.00 96.38 320 ILE A O 1
ATOM 2588 N N . LEU A 1 321 ? 8.671 -9.912 -21.785 1.00 95.56 321 LEU A N 1
ATOM 2589 C CA . LEU A 1 321 ? 10.062 -9.716 -21.381 1.00 95.56 321 LEU A CA 1
ATOM 2590 C C . LEU A 1 321 ? 10.738 -11.016 -20.932 1.00 95.56 321 LEU A C 1
ATOM 2592 O O . LEU A 1 321 ? 11.936 -11.162 -21.156 1.00 95.56 321 LEU A O 1
ATOM 2596 N N . GLN A 1 322 ? 10.002 -11.971 -20.365 1.00 94.25 322 GLN A N 1
ATOM 2597 C CA . GLN A 1 322 ? 10.571 -13.213 -19.835 1.00 94.25 322 GLN A CA 1
ATOM 2598 C C . GLN A 1 322 ? 10.566 -14.395 -20.802 1.00 94.25 322 GLN A C 1
ATOM 2600 O O . GLN A 1 322 ? 11.443 -15.251 -20.702 1.00 94.25 322 GLN A O 1
ATOM 2605 N N . GLN A 1 323 ? 9.576 -14.486 -21.687 1.00 94.94 323 GLN A N 1
ATOM 2606 C CA . GLN A 1 323 ? 9.412 -15.655 -22.547 1.00 94.94 323 GLN A CA 1
ATOM 2607 C C . GLN A 1 323 ? 10.171 -15.498 -23.876 1.00 94.94 323 GLN A C 1
ATOM 2609 O O . GLN A 1 323 ? 10.512 -14.375 -24.274 1.00 94.94 323 GLN A O 1
ATOM 2614 N N . PRO A 1 324 ? 10.466 -16.613 -24.569 1.00 94.00 324 PRO A N 1
ATOM 2615 C CA . PRO A 1 324 ? 10.903 -16.590 -25.961 1.00 94.00 324 PRO A CA 1
ATOM 2616 C C . PRO A 1 324 ? 9.891 -15.879 -26.870 1.00 94.00 324 PRO A C 1
ATOM 2618 O O . PRO A 1 324 ? 8.689 -15.888 -26.603 1.00 94.00 324 PRO A O 1
ATOM 2621 N N . LEU A 1 325 ? 10.378 -15.270 -27.955 1.00 92.31 325 LEU A N 1
ATOM 2622 C CA . LEU A 1 325 ? 9.577 -14.424 -28.848 1.00 92.31 325 LEU A CA 1
ATOM 2623 C C . LEU A 1 325 ? 8.347 -15.148 -29.429 1.00 92.31 325 LEU A C 1
ATOM 2625 O O . LEU A 1 325 ? 7.260 -14.577 -29.483 1.00 92.31 325 LEU A O 1
ATOM 2629 N N . ASP A 1 326 ? 8.517 -16.396 -29.856 1.00 92.44 326 ASP A N 1
ATOM 2630 C CA . ASP A 1 326 ? 7.483 -17.263 -30.430 1.00 92.44 326 ASP A CA 1
ATOM 2631 C C . ASP A 1 326 ? 6.411 -17.657 -29.403 1.00 92.44 326 ASP A C 1
ATOM 2633 O O . ASP A 1 326 ? 5.211 -17.602 -29.695 1.00 92.44 326 ASP A O 1
ATOM 2637 N N . VAL A 1 327 ? 6.837 -17.965 -28.176 1.00 95.69 327 VAL A N 1
ATOM 2638 C CA . VAL A 1 327 ? 5.944 -18.247 -27.045 1.00 95.69 327 VAL A CA 1
ATOM 2639 C C . VAL A 1 327 ? 5.139 -17.001 -26.688 1.00 95.69 327 VAL A C 1
ATOM 2641 O O . VAL A 1 327 ? 3.912 -17.059 -26.630 1.00 95.69 327 VAL A O 1
ATOM 2644 N N . SER A 1 328 ? 5.798 -15.849 -26.518 1.00 94.56 328 SER A N 1
ATOM 2645 C CA . SER A 1 328 ? 5.117 -14.578 -26.248 1.00 94.56 328 SER A CA 1
ATOM 2646 C C . SER A 1 328 ? 4.109 -14.235 -27.341 1.00 94.56 328 SER A C 1
ATOM 2648 O O . SER A 1 328 ? 3.000 -13.811 -27.035 1.00 94.56 328 SER A O 1
ATOM 2650 N N . ASN A 1 329 ? 4.467 -14.429 -28.611 1.00 92.50 329 ASN A N 1
ATOM 2651 C CA . ASN A 1 329 ? 3.576 -14.128 -29.724 1.00 92.50 329 ASN A CA 1
ATOM 2652 C C . ASN A 1 329 ? 2.299 -14.985 -29.702 1.00 92.50 329 ASN A C 1
ATOM 2654 O O . ASN A 1 329 ? 1.210 -14.468 -29.955 1.00 92.50 329 ASN A O 1
ATOM 2658 N N . SER A 1 330 ? 2.440 -16.269 -29.364 1.00 93.25 330 SER A N 1
ATOM 2659 C CA . SER A 1 330 ? 1.320 -17.208 -29.239 1.00 93.25 330 SER A CA 1
ATOM 2660 C C . SER A 1 330 ? 0.405 -16.829 -28.072 1.00 93.25 330 SER A C 1
ATOM 2662 O O . SER A 1 330 ? -0.803 -16.725 -28.265 1.00 93.25 330 SER A O 1
ATOM 2664 N N . ILE A 1 331 ? 0.980 -16.500 -26.907 1.00 94.38 331 ILE A N 1
ATOM 2665 C CA . ILE A 1 331 ? 0.217 -16.049 -25.731 1.00 94.38 331 ILE A CA 1
ATOM 2666 C C . ILE A 1 331 ? -0.584 -14.782 -26.052 1.00 94.38 331 ILE A C 1
ATOM 2668 O O . ILE A 1 331 ? -1.769 -14.711 -25.751 1.00 94.38 331 ILE A O 1
ATOM 2672 N N . LEU A 1 332 ? 0.020 -13.795 -26.726 1.00 94.25 332 LEU A N 1
ATOM 2673 C CA . LEU A 1 332 ? -0.705 -12.577 -27.106 1.00 94.25 332 LEU A CA 1
ATOM 2674 C C . LEU A 1 332 ? -1.894 -12.867 -28.033 1.00 94.25 332 LEU A C 1
ATOM 2676 O O . LEU A 1 332 ? -2.917 -12.194 -27.935 1.00 94.25 332 LEU A O 1
ATOM 2680 N N . ALA A 1 333 ? -1.767 -13.840 -28.938 1.00 92.62 333 ALA A N 1
ATOM 2681 C CA . ALA A 1 333 ? -2.868 -14.244 -29.807 1.00 92.62 333 ALA A CA 1
ATOM 2682 C C . ALA A 1 333 ? -3.993 -14.944 -29.022 1.00 92.62 333 ALA A C 1
ATOM 2684 O O . ALA A 1 333 ? -5.164 -14.647 -29.259 1.00 92.62 333 ALA A O 1
ATOM 2685 N N . GLU A 1 334 ? -3.648 -15.820 -28.073 1.00 93.25 334 GLU A N 1
ATOM 2686 C CA . GLU A 1 334 ? -4.605 -16.483 -27.171 1.00 93.25 334 GLU A CA 1
ATOM 2687 C C . GLU A 1 334 ? -5.337 -15.482 -26.264 1.00 93.25 334 GLU A C 1
ATOM 2689 O O . GLU A 1 334 ? -6.551 -15.584 -26.090 1.00 93.25 334 GLU A O 1
ATOM 2694 N N . ASP A 1 335 ? -4.633 -14.452 -25.788 1.00 92.31 335 ASP A N 1
ATOM 2695 C CA . ASP A 1 335 ? -5.184 -13.349 -24.988 1.00 92.31 335 ASP A CA 1
ATOM 2696 C C . ASP A 1 335 ? -6.023 -12.351 -25.818 1.00 92.31 335 ASP A C 1
ATOM 2698 O O . ASP A 1 335 ? -6.517 -11.346 -25.297 1.00 92.31 335 ASP A O 1
ATOM 2702 N N . GLY A 1 336 ? -6.192 -12.597 -27.123 1.00 92.06 336 GLY A N 1
ATOM 2703 C CA . GLY A 1 336 ? -6.991 -11.763 -28.021 1.00 92.06 336 GLY A CA 1
ATOM 2704 C C . GLY A 1 336 ? -6.346 -10.421 -28.380 1.00 92.06 336 GLY A C 1
ATOM 2705 O O . GLY A 1 336 ? -7.038 -9.521 -28.858 1.00 92.06 336 GLY A O 1
ATOM 2706 N N . ILE A 1 337 ? -5.034 -10.265 -28.173 1.00 92.06 337 ILE A N 1
ATOM 2707 C CA . ILE A 1 337 ? -4.286 -9.048 -28.505 1.00 92.06 337 ILE A CA 1
ATOM 2708 C C . ILE A 1 337 ? -3.902 -9.101 -29.993 1.00 92.06 337 ILE A C 1
ATOM 2710 O O . ILE A 1 337 ? -3.031 -9.886 -30.385 1.00 92.06 337 ILE A O 1
ATOM 2714 N N . PRO A 1 338 ? -4.508 -8.266 -30.857 1.00 87.62 338 PRO A N 1
ATOM 2715 C CA . PRO A 1 338 ? -4.354 -8.395 -32.300 1.00 87.62 338 PRO A CA 1
ATOM 2716 C C . PRO A 1 338 ? -2.943 -8.028 -32.785 1.00 87.62 338 PRO A C 1
ATOM 2718 O O . PRO A 1 338 ? -2.177 -7.314 -32.131 1.00 87.62 338 PRO A O 1
ATOM 2721 N N . GLU A 1 339 ? -2.598 -8.514 -33.976 1.00 86.44 339 GLU A N 1
ATOM 2722 C CA . GLU A 1 339 ? -1.453 -8.012 -34.739 1.00 86.44 339 GLU A CA 1
ATOM 2723 C C . GLU A 1 339 ? -1.685 -6.565 -35.191 1.00 86.44 339 GLU A C 1
ATOM 2725 O O . GLU A 1 339 ? -2.812 -6.169 -35.493 1.00 86.44 339 GLU A O 1
ATOM 2730 N N . LEU A 1 340 ? -0.610 -5.774 -35.272 1.00 80.44 340 LEU A N 1
ATOM 2731 C CA . LEU A 1 340 ? -0.690 -4.393 -35.754 1.00 80.44 340 LEU A CA 1
ATOM 2732 C C . LEU A 1 340 ? -0.687 -4.371 -37.295 1.00 80.44 340 LEU A C 1
ATOM 2734 O O . LEU A 1 340 ? 0.323 -4.749 -37.892 1.00 80.44 340 LEU A O 1
ATOM 2738 N N . PRO A 1 341 ? -1.761 -3.895 -37.963 1.00 62.78 341 PRO A N 1
ATOM 2739 C CA . PRO A 1 341 ? -1.908 -4.015 -39.420 1.00 62.78 341 PRO A CA 1
ATOM 2740 C C . PRO A 1 341 ? -1.003 -3.096 -40.259 1.00 62.78 341 PRO A C 1
ATOM 2742 O O . PRO A 1 341 ? -1.017 -3.212 -41.478 1.00 62.78 341 PRO A O 1
ATOM 2745 N N . LYS A 1 342 ? -0.287 -2.138 -39.644 1.00 60.12 342 LYS A N 1
ATOM 2746 C CA . LYS A 1 342 ? 0.347 -0.999 -40.345 1.00 60.12 342 LYS A CA 1
ATOM 2747 C C . LYS A 1 342 ? 1.804 -0.696 -39.988 1.00 60.12 342 LYS A C 1
ATOM 2749 O O . LYS A 1 342 ? 2.347 0.280 -40.485 1.00 60.12 342 LYS A O 1
ATOM 2754 N N . LEU A 1 343 ? 2.468 -1.519 -39.179 1.00 58.84 343 LEU A N 1
ATOM 2755 C CA . LEU A 1 343 ? 3.919 -1.388 -38.999 1.00 58.84 343 LEU A CA 1
ATOM 2756 C C . LEU A 1 343 ? 4.617 -2.068 -40.187 1.00 58.84 343 LEU A C 1
ATOM 2758 O O . LEU A 1 343 ? 5.139 -3.177 -40.058 1.00 58.84 343 LEU A O 1
ATOM 2762 N N . GLU A 1 344 ? 4.527 -1.471 -41.376 1.00 44.19 344 GLU A N 1
ATOM 2763 C CA . GLU A 1 344 ? 5.180 -2.015 -42.566 1.00 44.19 344 GLU A CA 1
ATOM 2764 C C . GLU A 1 344 ? 6.707 -1.948 -42.418 1.00 44.19 344 GLU A C 1
ATOM 2766 O O . GLU A 1 344 ? 7.308 -0.881 -42.347 1.00 44.19 344 GLU A O 1
ATOM 2771 N N . LEU A 1 345 ? 7.310 -3.139 -42.344 1.00 45.97 345 LEU A N 1
ATOM 2772 C CA . LEU A 1 345 ? 8.588 -3.519 -42.954 1.00 45.97 345 LEU A CA 1
ATOM 2773 C C . LEU A 1 345 ? 9.647 -2.403 -43.053 1.00 45.97 345 LEU A C 1
ATOM 2775 O O . LEU A 1 345 ? 10.001 -1.960 -44.143 1.00 45.97 345 LEU A O 1
ATOM 2779 N N . ILE A 1 346 ? 10.258 -2.041 -41.925 1.00 39.91 346 ILE A N 1
ATOM 2780 C CA . ILE A 1 346 ? 11.635 -1.537 -41.944 1.00 39.91 346 ILE A CA 1
ATOM 2781 C C . ILE A 1 346 ? 12.525 -2.698 -41.499 1.00 39.91 346 ILE A C 1
ATOM 2783 O O . ILE A 1 346 ? 12.414 -3.154 -40.365 1.00 39.91 346 ILE A O 1
ATOM 2787 N N . SER A 1 347 ? 13.326 -3.171 -42.459 1.00 39.16 347 SER A N 1
ATOM 2788 C CA . SER A 1 347 ? 14.382 -4.201 -42.459 1.00 39.16 347 SER A CA 1
ATOM 2789 C C . SER A 1 347 ? 15.024 -4.594 -41.115 1.00 39.16 347 SER A C 1
ATOM 2791 O O . SER A 1 347 ? 15.060 -3.787 -40.182 1.00 39.16 347 SER A O 1
ATOM 2793 N N . PRO A 1 348 ? 15.606 -5.813 -41.032 1.00 40.31 348 PRO A N 1
ATOM 2794 C CA . PRO A 1 348 ? 16.153 -6.352 -39.798 1.00 40.31 348 PRO A CA 1
ATOM 2795 C C . PRO A 1 348 ? 17.251 -5.445 -39.247 1.00 40.31 348 PRO A C 1
ATOM 2797 O O . PRO A 1 348 ? 17.932 -4.745 -39.996 1.00 40.31 348 PRO A O 1
ATOM 2800 N N . VAL A 1 349 ? 17.358 -5.479 -37.916 1.00 43.06 349 VAL A N 1
ATOM 2801 C CA . VAL A 1 349 ? 18.455 -4.981 -37.080 1.00 43.06 349 VAL A CA 1
ATOM 2802 C C . VAL A 1 349 ? 19.705 -4.706 -37.916 1.00 43.06 349 VAL A C 1
ATOM 2804 O O . VAL A 1 349 ? 20.268 -5.636 -38.491 1.00 43.06 349 VAL A O 1
ATOM 2807 N N . VAL A 1 350 ? 20.135 -3.439 -37.990 1.00 40.62 350 VAL A N 1
ATOM 2808 C CA . VAL A 1 350 ? 21.476 -3.111 -38.486 1.00 40.62 350 VAL A CA 1
ATOM 2809 C C . VAL A 1 350 ? 22.437 -3.921 -37.626 1.00 40.62 350 VAL A C 1
ATOM 2811 O O . VAL A 1 350 ? 22.578 -3.653 -36.434 1.00 40.62 350 VAL A O 1
ATOM 2814 N N . ALA A 1 351 ? 23.000 -4.975 -38.211 1.00 39.09 351 ALA A N 1
ATOM 2815 C CA . ALA A 1 351 ? 24.029 -5.771 -37.584 1.00 39.09 351 ALA A CA 1
ATOM 2816 C C . ALA A 1 351 ? 25.226 -4.843 -37.378 1.00 39.09 351 ALA A C 1
ATOM 2818 O O . ALA A 1 351 ? 25.950 -4.524 -38.320 1.00 39.09 351 ALA A O 1
ATOM 2819 N N . GLU A 1 352 ? 25.411 -4.367 -36.150 1.00 42.44 352 GLU A N 1
ATOM 2820 C CA . GLU A 1 352 ? 26.746 -3.986 -35.721 1.00 42.44 352 GLU A CA 1
ATOM 2821 C C . GLU A 1 352 ? 27.594 -5.255 -35.841 1.00 42.44 352 GLU A C 1
ATOM 2823 O O . GLU A 1 352 ? 27.225 -6.316 -35.334 1.00 42.44 352 GLU A O 1
ATOM 2828 N N . SER A 1 353 ? 28.645 -5.153 -36.651 1.00 36.09 353 SER A N 1
ATOM 2829 C CA . SER A 1 353 ? 29.510 -6.240 -37.100 1.00 36.09 353 SER A CA 1
ATOM 2830 C C . SER A 1 353 ? 29.823 -7.244 -35.994 1.00 36.09 353 SER A C 1
ATOM 2832 O O . SER A 1 353 ? 30.351 -6.875 -34.94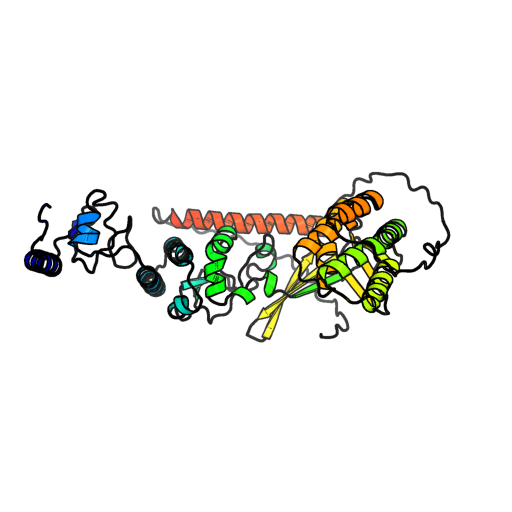5 1.00 36.09 353 SER A O 1
ATOM 2834 N N . GLU A 1 354 ? 29.544 -8.516 -36.270 1.00 36.66 354 GLU A N 1
ATOM 2835 C CA . GLU A 1 354 ? 29.918 -9.650 -35.436 1.00 36.66 354 GLU A CA 1
ATOM 2836 C C . GLU A 1 354 ? 31.430 -9.626 -35.151 1.00 36.66 354 GLU A C 1
ATOM 2838 O O . GLU A 1 354 ? 32.262 -9.844 -36.031 1.00 36.66 354 GLU A O 1
ATOM 2843 N N . HIS A 1 355 ? 31.805 -9.381 -33.898 1.00 34.66 355 HIS A N 1
ATOM 2844 C CA . HIS A 1 355 ? 32.955 -10.062 -33.318 1.00 34.66 355 HIS A CA 1
ATOM 2845 C C . HIS A 1 355 ? 32.404 -11.275 -32.581 1.00 34.66 355 HIS A C 1
ATOM 2847 O O . HIS A 1 355 ? 31.877 -11.171 -31.475 1.00 34.66 355 HIS A O 1
ATOM 2853 N N . SER A 1 356 ? 32.470 -12.425 -33.248 1.00 37.53 356 SER A N 1
ATOM 2854 C CA . SER A 1 356 ? 32.177 -13.734 -32.679 1.00 37.53 356 SER A CA 1
ATOM 2855 C C . SER A 1 356 ? 33.235 -14.076 -31.623 1.00 37.53 356 SER A C 1
ATOM 2857 O O . SER A 1 356 ? 34.221 -14.755 -31.907 1.00 37.53 356 SER A O 1
ATOM 2859 N N . GLY A 1 357 ? 33.055 -13.550 -30.415 1.00 31.55 357 GLY A N 1
ATOM 2860 C CA . GLY A 1 357 ? 33.651 -14.090 -29.203 1.00 31.55 357 GLY A CA 1
ATOM 2861 C C . GLY A 1 357 ? 32.703 -15.142 -28.648 1.00 31.55 357 GLY A C 1
ATOM 2862 O O . GLY A 1 357 ? 31.666 -14.804 -28.084 1.00 31.55 357 GLY A O 1
ATOM 2863 N N . ASP A 1 358 ? 33.033 -16.406 -28.879 1.00 33.28 358 ASP A N 1
ATOM 2864 C CA . ASP A 1 358 ? 32.427 -17.554 -28.214 1.00 33.28 358 ASP A CA 1
ATOM 2865 C C . ASP A 1 358 ? 32.769 -17.471 -26.714 1.00 33.28 358 ASP A C 1
ATOM 2867 O O . ASP A 1 358 ? 33.824 -17.929 -26.281 1.00 33.28 358 ASP A O 1
ATOM 2871 N N . GLU A 1 359 ? 31.938 -16.788 -25.920 1.00 37.09 359 GLU A N 1
ATOM 2872 C CA . GLU A 1 359 ? 32.015 -16.854 -24.459 1.00 37.09 359 GLU A CA 1
ATOM 2873 C C . GLU A 1 359 ? 31.158 -18.026 -23.982 1.00 37.09 359 GLU A C 1
ATOM 2875 O O . GLU A 1 359 ? 29.947 -17.928 -23.760 1.00 37.09 359 GLU A O 1
ATOM 2880 N N . SER A 1 360 ? 31.837 -19.161 -23.843 1.00 29.89 360 SER A N 1
ATOM 2881 C CA . SER A 1 360 ? 31.418 -20.300 -23.040 1.00 29.89 360 SER A CA 1
ATOM 2882 C C . SER A 1 360 ? 30.846 -19.854 -21.692 1.00 29.89 360 SER A C 1
ATOM 2884 O O . SER A 1 360 ? 31.400 -18.977 -21.030 1.00 29.89 360 SER A O 1
ATOM 2886 N N . LEU A 1 361 ? 29.761 -20.509 -21.271 1.00 34.78 361 LEU A N 1
ATOM 2887 C CA . LEU A 1 361 ? 29.157 -20.399 -19.944 1.00 34.78 361 LEU A CA 1
ATOM 2888 C C . LEU A 1 361 ? 30.172 -20.783 -18.852 1.00 34.78 361 LEU A C 1
ATOM 2890 O O . LEU A 1 361 ? 30.184 -21.917 -18.380 1.00 34.78 361 LEU A O 1
ATOM 2894 N N . GLU A 1 362 ? 31.010 -19.844 -18.427 1.00 27.45 362 GLU A N 1
ATOM 2895 C CA . GLU A 1 362 ? 31.667 -19.936 -17.131 1.00 27.45 362 GLU A CA 1
ATOM 2896 C C . GLU A 1 362 ? 30.692 -19.412 -16.072 1.00 27.45 362 GLU A C 1
ATOM 2898 O O . GLU A 1 362 ? 30.477 -18.206 -15.916 1.00 27.45 362 GLU A O 1
ATOM 2903 N N . GLU A 1 363 ? 30.085 -20.344 -15.332 1.00 30.06 363 GLU A N 1
ATOM 2904 C CA . GLU A 1 363 ? 29.560 -20.084 -13.991 1.00 30.06 363 GLU A CA 1
ATOM 2905 C C . GLU A 1 363 ? 30.722 -19.626 -13.104 1.00 30.06 363 GLU A C 1
ATOM 2907 O O . GLU A 1 363 ? 31.338 -20.391 -12.364 1.00 30.06 363 GLU A O 1
ATOM 2912 N N . THR A 1 364 ? 31.047 -18.341 -13.187 1.00 24.59 364 THR A N 1
ATOM 2913 C CA . THR A 1 364 ? 31.881 -17.694 -12.188 1.00 24.59 364 THR A CA 1
ATOM 2914 C C . THR A 1 364 ? 31.018 -17.516 -10.946 1.00 24.59 364 THR A C 1
ATOM 2916 O O . THR A 1 364 ? 30.060 -16.743 -10.923 1.00 24.59 364 THR A O 1
ATOM 2919 N N . SER A 1 365 ? 31.326 -18.287 -9.902 1.00 27.81 365 SER A N 1
ATOM 2920 C CA . SER A 1 365 ? 30.760 -18.092 -8.571 1.00 27.81 365 SER A CA 1
ATOM 2921 C C . SER A 1 365 ? 31.135 -16.687 -8.092 1.00 27.81 365 SER A C 1
ATOM 2923 O O . SER A 1 365 ? 32.239 -16.456 -7.594 1.00 27.81 365 SER A O 1
ATOM 2925 N N . PHE A 1 366 ? 30.241 -15.728 -8.311 1.00 28.38 366 PHE A N 1
ATOM 2926 C CA . PHE A 1 366 ? 30.451 -14.344 -7.926 1.00 28.38 366 PHE A CA 1
ATOM 2927 C C . PHE A 1 366 ? 30.262 -14.208 -6.415 1.00 28.38 366 PHE A C 1
ATOM 2929 O O . PHE A 1 366 ? 29.194 -14.494 -5.870 1.00 28.38 366 PHE A O 1
ATOM 2936 N N . THR A 1 367 ? 31.308 -13.762 -5.726 1.00 25.91 367 THR A N 1
ATOM 2937 C CA . THR A 1 367 ? 31.195 -13.258 -4.361 1.00 25.91 367 THR A CA 1
ATOM 2938 C C . THR A 1 367 ? 30.519 -11.887 -4.424 1.00 25.91 367 THR A C 1
ATOM 2940 O O . THR A 1 367 ? 30.980 -11.027 -5.176 1.00 25.91 367 THR A O 1
ATOM 2943 N N . PRO A 1 368 ? 29.421 -11.643 -3.682 1.00 29.47 368 PRO A N 1
ATOM 2944 C CA . PRO A 1 368 ? 28.757 -10.347 -3.717 1.00 29.47 368 PRO A CA 1
ATOM 2945 C C . PRO A 1 368 ? 29.760 -9.244 -3.367 1.00 29.47 368 PRO A C 1
ATOM 2947 O O . PRO A 1 368 ? 30.442 -9.326 -2.344 1.00 29.47 368 PRO A O 1
ATOM 2950 N N . THR A 1 369 ? 29.853 -8.209 -4.203 1.00 39.41 369 THR A N 1
ATOM 2951 C CA . THR A 1 369 ? 30.615 -6.998 -3.889 1.00 39.41 369 THR A CA 1
ATOM 2952 C C . THR A 1 369 ? 30.154 -6.464 -2.535 1.00 39.41 369 THR A C 1
ATOM 2954 O O . THR A 1 369 ? 28.951 -6.461 -2.259 1.00 39.41 369 THR A O 1
ATOM 2957 N N . ALA A 1 370 ? 31.102 -6.007 -1.711 1.00 37.31 370 ALA A N 1
ATOM 2958 C CA . ALA A 1 370 ? 30.882 -5.608 -0.318 1.00 37.31 370 ALA A CA 1
ATOM 2959 C C . ALA A 1 370 ? 29.604 -4.766 -0.126 1.00 37.31 370 ALA A C 1
ATOM 2961 O O . ALA A 1 370 ? 28.779 -5.118 0.701 1.00 37.31 370 ALA A O 1
ATOM 2962 N N . SER A 1 371 ? 29.330 -3.803 -1.012 1.00 46.81 371 SER A N 1
ATOM 2963 C CA . SER A 1 371 ? 28.128 -2.952 -0.975 1.00 46.81 371 SER A CA 1
ATOM 2964 C C . SER A 1 371 ? 26.776 -3.690 -1.111 1.00 46.81 371 SER A C 1
ATOM 2966 O O . SER A 1 371 ? 25.799 -3.307 -0.468 1.00 46.81 371 SER A O 1
ATOM 2968 N N . MET A 1 372 ? 26.686 -4.766 -1.905 1.00 39.75 372 MET A N 1
ATOM 2969 C CA . MET A 1 372 ? 25.443 -5.537 -2.087 1.00 39.75 372 MET A CA 1
ATOM 2970 C C . MET A 1 372 ? 25.218 -6.524 -0.935 1.00 39.75 372 MET A C 1
ATOM 2972 O O . MET A 1 372 ? 24.096 -6.649 -0.439 1.00 39.75 372 MET A O 1
ATOM 2976 N N . ALA A 1 373 ? 26.285 -7.180 -0.462 1.00 53.12 373 ALA A N 1
ATOM 2977 C CA . ALA A 1 373 ? 26.237 -7.974 0.767 1.00 53.12 373 ALA A CA 1
ATOM 2978 C C . ALA A 1 373 ? 25.885 -7.101 1.979 1.00 53.12 373 ALA A C 1
ATOM 2980 O O . ALA A 1 373 ? 25.014 -7.473 2.758 1.00 53.12 373 ALA A O 1
ATOM 2981 N N . GLU A 1 374 ? 26.491 -5.919 2.098 1.00 47.84 374 GLU A N 1
ATOM 2982 C CA . GLU A 1 374 ? 26.215 -4.927 3.141 1.00 47.84 374 GLU A CA 1
ATOM 2983 C C . GLU A 1 374 ? 24.768 -4.429 3.089 1.00 47.84 374 GLU A C 1
ATOM 2985 O O . GLU A 1 374 ? 24.135 -4.300 4.135 1.00 47.84 374 GLU A O 1
ATOM 2990 N N . TRP A 1 375 ? 24.194 -4.206 1.900 1.00 45.50 375 TRP A N 1
ATOM 2991 C CA . TRP A 1 375 ? 22.781 -3.838 1.771 1.00 45.50 375 TRP A CA 1
ATOM 2992 C C . TRP A 1 375 ? 21.843 -4.970 2.204 1.00 45.50 375 TRP A C 1
ATOM 2994 O O . TRP A 1 375 ? 20.898 -4.725 2.959 1.00 45.50 375 TRP A O 1
ATOM 3004 N N . HIS A 1 376 ? 22.107 -6.211 1.775 1.00 48.34 376 HIS A N 1
ATOM 3005 C CA . HIS A 1 376 ? 21.338 -7.380 2.207 1.00 48.34 376 HIS A CA 1
ATOM 3006 C C . HIS A 1 376 ? 21.464 -7.626 3.714 1.00 48.34 376 HIS A C 1
ATOM 3008 O O . HIS A 1 376 ? 20.472 -7.958 4.362 1.00 48.34 376 HIS A O 1
ATOM 3014 N N . GLU A 1 377 ? 22.650 -7.431 4.284 1.00 56.38 377 GLU A N 1
ATOM 3015 C CA . GLU A 1 377 ? 22.902 -7.595 5.713 1.00 56.38 377 GLU A CA 1
ATOM 3016 C C . GLU A 1 377 ? 22.263 -6.467 6.533 1.00 56.38 377 GLU A C 1
ATOM 3018 O O . GLU A 1 377 ? 21.626 -6.726 7.550 1.00 56.38 377 GLU A O 1
ATOM 3023 N N . SER A 1 378 ? 22.308 -5.228 6.039 1.00 47.22 378 SER A N 1
ATOM 3024 C CA . SER A 1 378 ? 21.574 -4.093 6.607 1.00 47.22 378 SER A CA 1
ATOM 3025 C C . SER A 1 378 ? 20.059 -4.329 6.574 1.00 47.22 378 SER A C 1
ATOM 3027 O O . SER A 1 378 ? 19.377 -4.118 7.576 1.00 47.22 378 SER A O 1
ATOM 3029 N N . HIS A 1 379 ? 19.525 -4.886 5.479 1.00 47.69 379 HIS A N 1
ATOM 3030 C CA . HIS A 1 379 ? 18.115 -5.283 5.383 1.00 47.69 379 HIS A CA 1
ATOM 3031 C C . HIS A 1 379 ? 17.745 -6.394 6.368 1.00 47.69 379 HIS A C 1
ATOM 3033 O O . HIS A 1 379 ? 16.689 -6.321 6.999 1.00 47.69 379 HIS A O 1
ATOM 3039 N N . LYS A 1 380 ? 18.601 -7.409 6.537 1.00 57.78 380 LYS A N 1
ATOM 3040 C CA . LYS A 1 380 ? 18.400 -8.452 7.553 1.00 57.78 380 LYS A CA 1
ATOM 3041 C C . LYS A 1 380 ? 18.438 -7.870 8.962 1.00 57.78 380 LYS A C 1
ATOM 3043 O O . LYS A 1 380 ? 17.558 -8.185 9.756 1.00 57.78 380 LYS A O 1
ATOM 3048 N N . LYS A 1 381 ? 19.400 -6.993 9.261 1.00 53.97 381 LYS A N 1
ATOM 3049 C CA . LYS A 1 381 ? 19.542 -6.338 10.567 1.00 53.97 381 LYS A CA 1
ATOM 3050 C C . LYS A 1 381 ? 18.344 -5.446 10.881 1.00 53.97 381 LYS A C 1
ATOM 3052 O O . LYS A 1 381 ? 17.819 -5.507 11.983 1.00 53.97 381 LYS A O 1
ATOM 3057 N N . ALA A 1 382 ? 17.863 -4.671 9.916 1.00 46.78 382 ALA A N 1
ATOM 3058 C CA . ALA A 1 382 ? 16.683 -3.834 10.088 1.00 46.78 382 ALA A CA 1
ATOM 3059 C C . ALA A 1 382 ? 15.391 -4.654 10.234 1.00 46.78 382 ALA A C 1
ATOM 3061 O O . ALA A 1 382 ? 14.527 -4.305 11.036 1.00 46.78 382 ALA A O 1
ATOM 3062 N N . ARG A 1 383 ? 15.272 -5.780 9.517 1.00 51.06 383 ARG A N 1
ATOM 3063 C CA . ARG A 1 383 ? 14.187 -6.746 9.736 1.00 51.06 383 ARG A CA 1
ATOM 3064 C C . ARG A 1 383 ? 14.256 -7.343 11.142 1.00 51.06 383 ARG A C 1
ATOM 3066 O O . ARG A 1 383 ? 13.237 -7.380 11.815 1.00 51.06 383 ARG A O 1
ATOM 3073 N N . ALA A 1 384 ? 15.447 -7.714 11.607 1.00 60.91 384 ALA A N 1
ATOM 3074 C CA . ALA A 1 384 ? 15.659 -8.211 12.962 1.00 60.91 384 ALA A CA 1
ATOM 3075 C C . ALA A 1 384 ? 15.338 -7.151 14.027 1.00 60.91 384 ALA A C 1
ATOM 3077 O O . ALA A 1 384 ? 14.696 -7.484 15.011 1.00 60.91 384 ALA A O 1
ATOM 3078 N N . LEU A 1 385 ? 15.704 -5.881 13.819 1.00 51.84 385 LEU A N 1
ATOM 3079 C CA . LEU A 1 385 ? 15.344 -4.772 14.713 1.00 51.84 385 LEU A CA 1
ATOM 3080 C C . LEU A 1 385 ? 13.831 -4.534 14.751 1.00 51.84 385 LEU A C 1
ATOM 3082 O O . LEU A 1 385 ? 13.275 -4.315 15.822 1.00 51.84 385 LEU A O 1
ATOM 3086 N N . ARG A 1 386 ? 13.147 -4.619 13.603 1.00 54.28 386 ARG A N 1
ATOM 3087 C CA . ARG A 1 386 ? 11.681 -4.537 13.539 1.00 54.28 386 ARG A CA 1
ATOM 3088 C C . ARG A 1 386 ? 11.026 -5.702 14.274 1.00 54.28 386 ARG A C 1
ATOM 3090 O O . ARG A 1 386 ? 10.085 -5.491 15.028 1.00 54.28 386 ARG A O 1
ATOM 3097 N N . ASP A 1 387 ? 11.489 -6.922 14.035 1.00 61.19 387 ASP A N 1
ATOM 3098 C CA . ASP A 1 387 ? 10.898 -8.121 14.626 1.00 61.19 387 ASP A CA 1
ATOM 3099 C C . ASP A 1 387 ? 11.210 -8.194 16.140 1.00 61.19 387 ASP A C 1
ATOM 3101 O O . ASP A 1 387 ? 10.338 -8.555 16.927 1.00 61.19 387 ASP A O 1
ATOM 3105 N N . ASP A 1 388 ? 12.392 -7.741 16.574 1.00 62.00 388 ASP A N 1
ATOM 3106 C CA . ASP A 1 388 ? 12.744 -7.504 17.983 1.00 62.00 388 ASP A CA 1
ATOM 3107 C C . ASP A 1 388 ? 11.867 -6.413 18.610 1.00 62.00 388 ASP A C 1
ATOM 3109 O O . ASP A 1 388 ? 11.377 -6.590 19.720 1.00 62.00 388 ASP A O 1
ATOM 3113 N N . TRP A 1 389 ? 11.578 -5.323 17.893 1.00 56.06 389 TRP A N 1
ATOM 3114 C CA . TRP A 1 389 ? 10.640 -4.290 18.343 1.00 56.06 389 TRP A CA 1
ATOM 3115 C C . TRP A 1 389 ? 9.209 -4.836 18.496 1.00 56.06 389 TRP A C 1
ATOM 3117 O O . TRP A 1 389 ? 8.591 -4.648 19.544 1.00 56.06 389 TRP A O 1
ATOM 3127 N N . LEU A 1 390 ? 8.700 -5.586 17.510 1.00 53.50 390 LEU A N 1
ATOM 3128 C CA . LEU A 1 390 ? 7.395 -6.264 17.579 1.00 53.50 390 LEU A CA 1
ATOM 3129 C C . LEU A 1 390 ? 7.341 -7.295 18.726 1.00 53.50 390 LEU A C 1
ATOM 3131 O O . LEU A 1 390 ? 6.306 -7.467 19.377 1.00 53.50 390 LEU A O 1
ATOM 3135 N N . SER A 1 391 ? 8.464 -7.955 19.011 1.00 56.75 391 SER A N 1
ATOM 3136 C CA . SER A 1 391 ? 8.604 -8.919 20.107 1.00 56.75 391 SER A CA 1
ATOM 3137 C C . SER A 1 391 ? 8.661 -8.237 21.481 1.00 56.75 391 SER A C 1
ATOM 3139 O O . SER A 1 391 ? 7.920 -8.600 22.397 1.00 56.75 391 SER A O 1
ATOM 3141 N N . LYS A 1 392 ? 9.462 -7.175 21.631 1.00 56.06 392 LYS A N 1
ATOM 3142 C CA . LYS A 1 392 ? 9.542 -6.353 22.850 1.00 56.06 392 LYS A CA 1
ATOM 3143 C C . LYS A 1 392 ? 8.216 -5.670 23.166 1.00 56.06 392 LYS A C 1
ATOM 3145 O O . LYS A 1 392 ? 7.848 -5.602 24.334 1.00 56.06 392 LYS A O 1
ATOM 3150 N N . ARG A 1 393 ? 7.460 -5.257 22.146 1.00 55.69 393 ARG A N 1
ATOM 3151 C CA . ARG A 1 393 ? 6.067 -4.800 22.263 1.00 55.69 393 ARG A CA 1
ATOM 3152 C C . ARG A 1 393 ? 5.166 -5.871 22.885 1.00 55.69 393 ARG A C 1
ATOM 3154 O O . ARG A 1 393 ? 4.442 -5.579 23.831 1.00 55.69 393 ARG A O 1
ATOM 3161 N N . SER A 1 394 ? 5.254 -7.111 22.404 1.00 44.41 394 SER A N 1
ATOM 3162 C CA . SER A 1 394 ? 4.473 -8.236 22.943 1.00 44.41 394 SER A CA 1
ATOM 3163 C C . SER A 1 394 ? 4.842 -8.548 24.404 1.00 44.41 394 SER A C 1
ATOM 3165 O O . SER A 1 394 ? 3.969 -8.852 25.213 1.00 44.41 394 SER A O 1
ATOM 3167 N N . ASN A 1 395 ? 6.120 -8.397 24.774 1.00 38.38 395 ASN A N 1
ATOM 3168 C CA . ASN A 1 395 ? 6.612 -8.635 26.138 1.00 38.38 395 ASN A CA 1
ATOM 3169 C C . ASN A 1 395 ? 6.374 -7.462 27.109 1.00 38.38 395 ASN A C 1
ATOM 3171 O O . ASN A 1 395 ? 6.166 -7.694 28.299 1.00 38.38 395 ASN A O 1
ATOM 3175 N N . SER A 1 396 ? 6.348 -6.216 26.624 1.00 39.56 396 SER A N 1
ATOM 3176 C CA . SER A 1 396 ? 5.976 -5.022 27.402 1.00 39.56 396 SER A CA 1
ATOM 3177 C C . SER A 1 396 ? 4.532 -5.090 27.910 1.00 39.56 396 SER A C 1
ATOM 3179 O O . SER A 1 396 ? 4.220 -4.531 28.958 1.00 39.56 396 SER A O 1
ATOM 3181 N N . ASN A 1 397 ? 3.659 -5.808 27.199 1.00 38.03 397 ASN A N 1
ATOM 3182 C CA . ASN A 1 397 ? 2.275 -6.049 27.613 1.00 38.03 397 ASN A CA 1
ATOM 3183 C C . ASN A 1 397 ? 2.151 -7.189 28.646 1.00 38.03 397 ASN A C 1
ATOM 3185 O O . ASN A 1 397 ? 1.113 -7.317 29.291 1.00 38.03 397 ASN A O 1
ATOM 3189 N N . ALA A 1 398 ? 3.203 -7.996 28.840 1.00 30.80 398 ALA A N 1
ATOM 3190 C CA . ALA A 1 398 ? 3.240 -9.090 29.813 1.00 30.80 398 ALA A CA 1
ATOM 3191 C C . ALA A 1 398 ? 3.938 -8.712 31.138 1.00 30.80 398 ALA A C 1
ATOM 3193 O O . ALA A 1 398 ? 3.745 -9.383 32.152 1.00 30.80 398 ALA A O 1
ATOM 3194 N N . SER A 1 399 ? 4.742 -7.643 31.166 1.00 29.72 399 SER A N 1
ATOM 3195 C CA . SER A 1 399 ? 5.624 -7.315 32.296 1.00 29.72 399 SER A CA 1
ATOM 3196 C C . SER A 1 399 ? 5.050 -6.349 33.343 1.00 29.72 399 SER A C 1
ATOM 3198 O O . SER A 1 399 ? 5.752 -5.999 34.290 1.00 29.72 399 SER A O 1
ATOM 3200 N N . THR A 1 400 ? 3.752 -6.014 33.316 1.00 31.64 400 THR A N 1
ATOM 3201 C CA . THR A 1 400 ? 3.095 -5.317 34.452 1.00 31.64 400 THR A CA 1
ATOM 3202 C C . THR A 1 400 ? 2.915 -6.211 35.699 1.00 31.64 400 THR A C 1
ATOM 3204 O O . THR A 1 400 ? 2.248 -5.832 36.658 1.00 31.64 400 THR A O 1
ATOM 3207 N N . LEU A 1 401 ? 3.553 -7.386 35.741 1.00 31.19 401 LEU A N 1
ATOM 3208 C CA . LEU A 1 401 ? 3.681 -8.238 36.924 1.00 31.19 401 LEU A CA 1
ATOM 3209 C C . LEU A 1 401 ? 5.127 -8.736 37.098 1.00 31.19 401 LEU A C 1
ATOM 3211 O O . LEU A 1 401 ? 5.397 -9.923 36.938 1.00 31.19 401 LEU A O 1
ATOM 3215 N N . LYS A 1 402 ? 6.056 -7.832 37.434 1.00 27.00 402 LYS A N 1
ATOM 3216 C CA . LYS A 1 402 ? 7.134 -8.001 38.444 1.00 27.00 402 LYS A CA 1
ATOM 3217 C C . LYS A 1 402 ? 8.183 -6.905 38.272 1.00 27.00 402 LYS A C 1
ATOM 3219 O O . LYS A 1 402 ? 8.710 -6.700 37.187 1.00 27.00 402 LYS A O 1
ATOM 3224 N N . GLY A 1 403 ? 8.449 -6.188 39.359 1.00 24.64 403 GLY A N 1
ATOM 3225 C CA . GLY A 1 403 ? 9.318 -5.020 39.359 1.00 24.64 403 GLY A CA 1
ATOM 3226 C C . GLY A 1 403 ? 10.807 -5.287 39.582 1.00 24.64 403 GLY A C 1
ATOM 3227 O O . GLY A 1 403 ? 11.228 -6.396 39.899 1.00 24.64 403 GLY A O 1
ATOM 3228 N N . SER A 1 404 ? 11.506 -4.149 39.551 1.00 24.19 404 SER A N 1
ATOM 3229 C CA . SER A 1 404 ? 12.775 -3.802 40.203 1.00 24.19 404 SER A CA 1
ATOM 3230 C C . SER A 1 404 ? 14.098 -4.126 39.492 1.00 24.19 404 SER A C 1
ATOM 3232 O O . SER A 1 404 ? 14.528 -5.270 39.458 1.00 24.19 404 SER A O 1
ATOM 3234 N N . VAL A 1 405 ? 14.737 -3.026 39.055 1.00 27.33 405 VAL A N 1
ATOM 3235 C CA . VAL A 1 405 ? 16.136 -2.601 39.296 1.00 27.33 405 VAL A CA 1
ATOM 3236 C C . VAL A 1 405 ? 17.249 -3.576 38.894 1.00 27.33 405 VAL A C 1
ATOM 3238 O O . VAL A 1 405 ? 17.482 -4.561 39.576 1.00 27.33 405 VAL A O 1
ATOM 3241 N N . ASP A 1 406 ? 18.001 -3.234 37.842 1.00 25.44 406 ASP A N 1
ATOM 3242 C CA . ASP A 1 406 ? 19.387 -2.773 38.006 1.00 25.44 406 ASP A CA 1
ATOM 3243 C C . ASP A 1 406 ? 19.972 -2.197 36.706 1.00 25.44 406 ASP A C 1
ATOM 3245 O O . ASP A 1 406 ? 19.639 -2.589 35.588 1.00 25.44 406 ASP A O 1
ATOM 3249 N N . SER A 1 407 ? 20.815 -1.190 36.908 1.00 28.31 407 SER A N 1
ATOM 3250 C CA . SER A 1 407 ? 21.618 -0.445 35.942 1.00 28.31 407 SER A CA 1
ATOM 3251 C C . SER A 1 407 ? 22.770 -1.267 35.371 1.00 28.31 407 SER A C 1
ATOM 3253 O O . SER A 1 407 ? 23.417 -1.961 36.145 1.00 28.31 407 SER A O 1
ATOM 3255 N N . GLU A 1 408 ? 23.156 -1.042 34.108 1.00 26.03 408 GLU A N 1
ATOM 3256 C CA . GLU A 1 408 ? 24.581 -0.933 33.761 1.00 26.03 408 GLU A CA 1
ATOM 3257 C C . GLU A 1 408 ? 24.844 -0.307 32.381 1.00 26.03 408 GLU A C 1
ATOM 3259 O O . GLU A 1 408 ? 24.112 -0.497 31.411 1.00 26.03 408 GLU A O 1
ATOM 3264 N N . ASN A 1 409 ? 25.913 0.489 32.356 1.00 25.36 409 ASN A N 1
ATOM 3265 C CA . ASN A 1 409 ? 26.447 1.259 31.241 1.00 25.36 409 ASN A CA 1
ATOM 3266 C C . ASN A 1 409 ? 27.132 0.361 30.198 1.00 25.36 409 ASN A C 1
ATOM 3268 O O . ASN A 1 409 ? 27.868 -0.554 30.557 1.00 25.36 409 ASN A O 1
ATOM 3272 N N . GLY A 1 410 ? 27.011 0.710 28.914 1.00 24.73 410 GLY A N 1
ATOM 3273 C CA . GLY A 1 410 ? 27.767 0.079 27.831 1.00 24.73 410 GLY A CA 1
ATOM 3274 C C . GLY A 1 410 ? 28.062 1.058 26.700 1.00 24.73 410 GLY A C 1
ATOM 3275 O O . GLY A 1 410 ? 27.181 1.409 25.923 1.00 24.73 410 GLY A O 1
ATOM 3276 N N . VAL A 1 411 ? 29.315 1.502 26.647 1.00 24.38 411 VAL A N 1
ATOM 3277 C CA . VAL A 1 411 ? 29.936 2.357 25.625 1.00 24.38 411 VAL A CA 1
ATOM 3278 C C . VAL A 1 411 ? 29.868 1.689 24.244 1.00 24.38 411 VAL A C 1
ATOM 3280 O O . VAL A 1 411 ? 30.228 0.520 24.121 1.00 24.38 411 VAL A O 1
ATOM 3283 N N . ILE A 1 412 ? 29.468 2.425 23.199 1.00 24.55 412 ILE A N 1
ATOM 3284 C CA . ILE A 1 412 ? 29.665 2.019 21.797 1.00 24.55 412 ILE A CA 1
ATOM 3285 C C . ILE A 1 412 ? 30.322 3.173 21.033 1.00 24.55 412 ILE A C 1
ATOM 3287 O O . ILE A 1 412 ? 29.741 4.246 20.869 1.00 24.55 412 ILE A O 1
ATOM 3291 N N . ASP A 1 413 ? 31.545 2.911 20.574 1.00 24.31 413 ASP A N 1
ATOM 3292 C CA . ASP A 1 413 ? 32.327 3.750 19.671 1.00 24.31 413 ASP A CA 1
ATOM 3293 C C . ASP A 1 413 ? 31.660 3.856 18.289 1.00 24.31 413 ASP A C 1
ATOM 3295 O O . ASP A 1 413 ? 31.295 2.859 17.662 1.00 24.31 413 ASP A O 1
ATOM 3299 N N . ASN A 1 414 ? 31.524 5.092 17.801 1.00 26.73 414 ASN A N 1
ATOM 3300 C CA . ASN A 1 414 ? 30.962 5.421 16.494 1.00 26.73 414 ASN A CA 1
ATOM 3301 C C . ASN A 1 414 ? 32.051 5.427 15.411 1.00 26.73 414 ASN A C 1
ATOM 3303 O O . ASN A 1 414 ? 32.903 6.315 15.377 1.00 26.73 414 ASN A O 1
ATOM 3307 N N . LEU A 1 415 ? 31.955 4.501 14.454 1.00 22.92 415 LEU A N 1
ATOM 3308 C CA . LEU A 1 415 ? 32.587 4.631 13.141 1.00 22.92 415 LEU A CA 1
ATOM 3309 C C . LEU A 1 415 ? 31.703 5.518 12.251 1.00 22.92 415 LEU A C 1
ATOM 3311 O O . LEU A 1 415 ? 30.739 5.056 11.644 1.00 22.92 415 LEU A O 1
ATOM 3315 N N . GLN A 1 416 ? 32.031 6.809 12.180 1.00 23.66 416 GLN A N 1
ATOM 3316 C CA . GLN A 1 416 ? 31.530 7.708 11.142 1.00 23.66 416 GLN A CA 1
ATOM 3317 C C . GLN A 1 416 ? 32.354 7.526 9.861 1.00 23.66 416 GLN A C 1
ATOM 3319 O O . GLN A 1 416 ? 33.527 7.887 9.820 1.00 23.66 416 GLN A O 1
ATOM 3324 N N . LEU A 1 417 ? 31.724 7.047 8.789 1.00 24.02 417 LEU A N 1
ATOM 3325 C CA . LEU A 1 417 ? 32.195 7.269 7.421 1.00 24.02 417 LEU A CA 1
ATOM 3326 C C . LEU A 1 417 ? 31.112 8.048 6.670 1.00 24.02 417 LEU A C 1
ATOM 3328 O O . LEU A 1 417 ? 30.098 7.513 6.234 1.00 24.02 417 LEU A O 1
ATOM 3332 N N . SER A 1 418 ? 31.329 9.360 6.604 1.00 23.83 418 SER A N 1
ATOM 3333 C CA . SER A 1 418 ? 30.533 10.330 5.858 1.00 23.83 418 SER A CA 1
ATOM 3334 C C . SER A 1 418 ? 30.947 10.302 4.385 1.00 23.83 418 SER A C 1
ATOM 3336 O O . SER A 1 418 ? 32.047 10.730 4.055 1.00 23.83 418 SER A O 1
ATOM 3338 N N . LEU A 1 419 ? 30.050 9.865 3.496 1.00 24.44 419 LEU A N 1
ATOM 3339 C CA . LEU A 1 419 ? 30.132 10.069 2.040 1.00 24.44 419 LEU A CA 1
ATOM 3340 C C . LEU A 1 419 ? 29.328 11.313 1.613 1.00 24.44 419 LEU A C 1
ATOM 3342 O O . LEU A 1 419 ? 28.576 11.308 0.642 1.00 24.44 419 LEU A O 1
ATOM 3346 N N . ARG A 1 420 ? 29.479 12.410 2.358 1.00 25.03 420 ARG A N 1
ATOM 3347 C CA . ARG A 1 420 ? 29.099 13.744 1.885 1.00 25.03 420 ARG A CA 1
ATOM 3348 C C . ARG A 1 420 ? 30.252 14.258 1.034 1.00 25.03 420 ARG A C 1
ATOM 3350 O O . ARG A 1 420 ? 31.196 14.740 1.630 1.00 25.03 420 ARG A O 1
ATOM 3357 N N . ASP A 1 421 ? 30.204 14.070 -0.288 1.00 26.19 421 ASP A N 1
ATOM 3358 C CA . ASP A 1 421 ? 30.890 14.926 -1.286 1.00 26.19 421 ASP A CA 1
ATOM 3359 C C . ASP A 1 421 ? 30.636 14.483 -2.747 1.00 26.19 421 ASP A C 1
ATOM 3361 O O . ASP A 1 421 ? 31.530 14.469 -3.591 1.00 26.19 421 ASP A O 1
ATOM 3365 N N . LEU A 1 422 ? 29.387 14.167 -3.105 1.00 24.97 422 LEU A N 1
ATOM 3366 C CA . LEU A 1 422 ? 28.982 14.063 -4.514 1.00 24.97 422 LEU A CA 1
ATOM 3367 C C . LEU A 1 422 ? 27.925 15.125 -4.826 1.00 24.97 422 LEU A C 1
ATOM 3369 O O . LEU A 1 422 ? 26.722 14.906 -4.712 1.00 24.97 422 LEU A O 1
ATOM 3373 N N . LYS A 1 423 ? 28.399 16.314 -5.221 1.00 23.08 423 LYS A N 1
ATOM 3374 C CA . LYS A 1 423 ? 27.585 17.324 -5.910 1.00 23.08 423 LYS A CA 1
ATOM 3375 C C . LYS A 1 423 ? 27.163 16.760 -7.270 1.00 23.08 423 LYS A C 1
ATOM 3377 O O . LYS A 1 423 ? 27.972 16.700 -8.191 1.00 23.08 423 LYS A O 1
ATOM 3382 N N . LEU A 1 424 ? 25.897 16.375 -7.394 1.00 26.08 424 LEU A N 1
ATOM 3383 C CA . LEU A 1 424 ? 25.256 16.092 -8.679 1.00 26.08 424 LEU A CA 1
ATOM 3384 C C . LEU A 1 424 ? 24.831 17.418 -9.340 1.00 26.08 424 LEU A C 1
ATOM 3386 O O . LEU A 1 424 ? 24.157 18.217 -8.683 1.00 26.08 424 LEU A O 1
ATOM 3390 N N . PRO A 1 425 ? 25.183 17.688 -10.610 1.00 23.22 425 PRO A N 1
ATOM 3391 C CA . PRO A 1 425 ? 24.595 18.791 -11.354 1.00 23.22 425 PRO A CA 1
ATOM 3392 C C . PRO A 1 425 ? 23.256 18.372 -11.986 1.00 23.22 425 PRO A C 1
ATOM 3394 O O . PRO A 1 425 ? 23.187 17.389 -12.713 1.00 23.22 425 PRO A O 1
ATOM 3397 N N . GLY A 1 426 ? 22.219 19.174 -11.720 1.00 24.33 426 GLY A N 1
ATOM 3398 C CA . GLY A 1 426 ? 21.076 19.436 -12.605 1.00 24.33 426 GLY A CA 1
ATOM 3399 C C . GLY A 1 426 ? 20.121 18.282 -12.926 1.00 24.33 426 GLY A C 1
ATOM 3400 O O . GLY A 1 426 ? 20.250 17.650 -13.967 1.00 24.33 426 GLY A O 1
ATOM 3401 N N . SER A 1 427 ? 19.074 18.109 -12.112 1.00 24.33 427 SER A N 1
ATOM 3402 C CA . SER A 1 427 ? 17.805 17.524 -12.568 1.00 24.33 427 SER A CA 1
ATOM 3403 C C . SER A 1 427 ? 16.829 18.643 -12.929 1.00 24.33 427 SER A C 1
ATOM 3405 O O . SER A 1 427 ? 16.647 19.555 -12.122 1.00 24.33 427 SER A O 1
ATOM 3407 N N . PHE A 1 428 ? 16.199 18.558 -14.100 1.00 29.27 428 PHE A N 1
ATOM 3408 C CA . PHE A 1 428 ? 15.019 19.356 -14.432 1.00 29.27 428 PHE A CA 1
ATOM 3409 C C . PHE A 1 428 ? 13.767 18.786 -13.748 1.00 29.27 428 PHE A C 1
ATOM 3411 O O . PHE A 1 428 ? 13.650 17.574 -13.553 1.00 29.27 428 PHE A O 1
ATOM 3418 N N . ASP A 1 429 ? 12.894 19.713 -13.366 1.00 21.03 429 ASP A N 1
ATOM 3419 C CA . ASP A 1 429 ? 11.551 19.545 -12.802 1.00 21.03 429 ASP A CA 1
ATOM 3420 C C . ASP A 1 429 ? 10.501 19.385 -13.938 1.00 21.03 429 ASP A C 1
ATOM 3422 O O . ASP A 1 429 ? 10.873 19.560 -15.102 1.00 21.03 429 ASP A O 1
ATOM 3426 N N . PRO A 1 430 ? 9.245 19.003 -13.625 1.00 36.12 430 PRO A N 1
ATOM 3427 C CA . PRO A 1 430 ? 8.423 18.036 -14.373 1.00 36.12 430 PRO A CA 1
ATOM 3428 C C . PRO A 1 430 ? 7.978 18.401 -15.793 1.00 36.12 430 PRO A C 1
ATOM 3430 O O . PRO A 1 430 ? 7.781 19.601 -16.094 1.00 36.12 430 PRO A O 1
#

Secondary structure (DSSP, 8-state):
-------HHHHHHHHHHHHHHT-EEETTTTEEE-GGGEESSSS-BTTBEE-TTTSGGGHIIIIIIS-PPPP-HHHHHHHHHHHHH-SS--HHHHHHHHHHHHTT---HHHHGGGTTS--EEEE-SSSS--EEEE-TTS--BB--STTHHHHHTTTS-EE---HHHHHHTHHHHHHTT-GGGBHHHHPEEEEEESSPPSS--HHHHHHHHHTHHHHHHHHHHHHT--HHHHHHHHHHHHH-EEEEES-EEEEEEEE-TTS-EEEEEEE-S-EEEEETTEEEEEEESSHHHHHHHHHTHHHHHHHHHTT---THHHHHHHHHHHS-HHHHHHHHHHTT-PPPTT-----S-----------------PPPPHHHHHHHHHHHHHHHHHHHHHHHHHHHTT-SS-------------------------PPP-

Radius of gyration: 30.78 Å; chains: 1; bounding box: 88×42×84 Å

Sequence (430 aa):
MFQDVEDTESLMSLRANIDNDKLIYDPHSEKRYPRGQCIWAPTRIGNQIGLSEIYPDLEEFFVDRLLIKPPSLDTYFSQLKSLSTENSVKYDDVITAIRNINDFNPTELDLEPLKAVQFLPVNRHNQSLEVSYVSTAEEFFIVDRDGWPALFYEKVPTLSMSLDEIRGIRPFLNSLGLDKRFISTAAVKKTAVYPRPTESAPGLTREFREKARLLCRCAVYYSGVKSIAAEEIYNIYRNARVYKSAYIAAIYSLQLQSGEHVSVDAYSRLHVEYSNEQLDLFVPSDANERRICYSGQLPETLTNYLPIKNPVARGTFTTILQQPLDVSNSILAEDGIPELPKLELISPVVAESEHSGDESLEETSFTPTASMAEWHESHKKARALRDDWLSKRSNSNASTLKGSVDSENGVIDNLQLSLRDLKLPGSFDP

InterPro domains:
  IPR059392 Domain of unknown function DUF8348 [PF27504] (75-186)

pLDDT: mean 78.17, std 23.25, range [21.03, 97.5]

Organism: NCBI:txid1220188

Foldseek 3Di:
DDDPPPPVVVLVVVLVCCQVVQCDADPVVRDGHRLVQAACACADQARHGHCCVVCVPCCCCSCVSNVRYHDDLVSLLNSLQNLLPDPDRDPVSLLVSLLVNVVVLDALVSCVSQQQGQRFFKQALPPPSDTGGGHVPDDEAEEADQPVCLFCPSPTIYRPDDNVSCVSNVSVCVNVVNVCRYLVNQKDKDKDAPPDDPDFDVVLLQLQLLLLQVLLLLLCVQQVDDPVVSLLSSLQRNQETEHAGQFMKMKIWGATPVRDIRITIDGDQWDWDCDPSYIYIYGHPDPVSRLVCLQPVVLVVSCVVGNGPDPCSSVLSSCSSNDDPVVSVVVCVVVVRDRDPPPPDDDDDPPPDDPPDPDDDDPPVDDRDPVVVVNVVSSVVSVVVVVVVVVVSVVVVVPPPDDDDDDDDDDDDDDDDDPPDDDDDDDDDD